Protein AF-A0A6P0M207-F1 (afdb_monomer_lite)

Structure (mmCIF, N/CA/C/O backbone):
data_AF-A0A6P0M207-F1
#
_entry.id   AF-A0A6P0M207-F1
#
loop_
_atom_site.group_PDB
_atom_site.id
_atom_site.type_symbol
_atom_site.label_atom_id
_atom_site.label_alt_id
_atom_site.label_comp_id
_atom_site.label_asym_id
_atom_site.label_entity_id
_atom_site.label_seq_id
_atom_site.pdbx_PDB_ins_code
_atom_site.Cartn_x
_atom_site.Cartn_y
_atom_site.Cartn_z
_atom_site.occupancy
_atom_site.B_iso_or_equiv
_atom_site.auth_seq_id
_atom_site.auth_comp_id
_atom_site.auth_asym_id
_atom_site.auth_atom_id
_atom_site.pdbx_PDB_model_num
ATOM 1 N N . MET A 1 1 ? -14.912 3.916 37.431 1.00 39.66 1 MET A N 1
ATOM 2 C CA . MET A 1 1 ? -15.869 4.578 36.517 1.00 39.66 1 MET A CA 1
ATOM 3 C C . MET A 1 1 ? -16.023 3.671 35.309 1.00 39.66 1 MET A C 1
ATOM 5 O O . MET A 1 1 ? -15.001 3.196 34.836 1.00 39.66 1 MET A O 1
ATOM 9 N N . LYS A 1 2 ? -17.243 3.347 34.858 1.00 46.38 2 LYS A N 1
ATOM 10 C CA . LYS A 1 2 ? -17.400 2.704 33.544 1.00 46.38 2 LYS A CA 1
ATOM 11 C C . LYS A 1 2 ? -17.167 3.794 32.505 1.00 46.38 2 LYS A C 1
ATOM 13 O O . LYS A 1 2 ? -17.936 4.749 32.478 1.00 46.38 2 LYS A O 1
ATOM 18 N N . ILE A 1 3 ? -16.087 3.679 31.745 1.00 53.59 3 ILE A N 1
ATOM 19 C CA . ILE A 1 3 ? -15.854 4.531 30.580 1.00 53.59 3 ILE A CA 1
ATOM 20 C C . ILE A 1 3 ? -16.983 4.202 29.582 1.00 53.59 3 ILE A C 1
ATOM 22 O O . ILE A 1 3 ? -17.264 3.013 29.406 1.00 53.59 3 ILE A O 1
ATOM 26 N N . PRO A 1 4 ? -17.702 5.198 29.029 1.00 59.91 4 PRO A N 1
ATOM 27 C CA . PRO A 1 4 ? -18.782 4.955 28.070 1.00 59.91 4 PRO A CA 1
ATOM 28 C C . PRO A 1 4 ? -18.291 4.123 26.879 1.00 59.91 4 PRO A C 1
ATOM 30 O O . PRO A 1 4 ? -17.117 4.209 26.528 1.00 59.91 4 PRO A O 1
ATOM 33 N N . ASP A 1 5 ? -19.160 3.352 26.228 1.00 65.69 5 ASP A N 1
ATOM 34 C CA . ASP A 1 5 ? -18.770 2.669 24.989 1.00 65.69 5 ASP A CA 1
ATOM 35 C C . ASP A 1 5 ? -18.442 3.702 23.895 1.00 65.69 5 ASP A C 1
ATOM 37 O O . ASP A 1 5 ? -19.123 4.722 23.762 1.00 65.69 5 ASP A O 1
ATOM 41 N N . ILE A 1 6 ? -17.398 3.434 23.109 1.00 76.06 6 ILE A N 1
ATOM 42 C CA . ILE A 1 6 ? -17.032 4.263 21.955 1.00 76.06 6 ILE A CA 1
ATOM 43 C C . ILE A 1 6 ? -18.027 3.959 20.838 1.00 76.06 6 ILE A C 1
ATOM 45 O O . ILE A 1 6 ? -18.166 2.812 20.411 1.00 76.06 6 ILE A O 1
ATOM 49 N N . THR A 1 7 ? -18.752 4.984 20.398 1.00 79.75 7 THR A N 1
ATOM 50 C CA . THR A 1 7 ? -19.864 4.853 19.449 1.00 79.75 7 THR A CA 1
ATOM 51 C C . THR A 1 7 ? -19.729 5.859 18.308 1.00 79.75 7 THR A C 1
ATOM 53 O O . THR A 1 7 ? -19.040 6.871 18.430 1.00 79.75 7 THR A O 1
ATOM 56 N N . CYS A 1 8 ? -20.357 5.546 17.174 1.00 82.44 8 CYS A N 1
ATOM 57 C CA . CYS A 1 8 ? -20.487 6.450 16.031 1.00 82.44 8 CYS A CA 1
ATOM 58 C C . CYS A 1 8 ? -21.970 6.785 15.871 1.00 82.44 8 CYS A C 1
ATOM 60 O O . CYS A 1 8 ? -22.714 6.041 15.223 1.00 82.44 8 CYS A O 1
ATOM 62 N N . GLY A 1 9 ? -22.400 7.841 16.551 1.00 83.94 9 GLY A N 1
ATOM 63 C CA . GLY A 1 9 ? -23.757 8.355 16.576 1.00 83.94 9 GLY A CA 1
ATOM 64 C C . GLY A 1 9 ? -23.857 9.715 15.887 1.00 83.94 9 GLY A C 1
ATOM 65 O O . GLY A 1 9 ? -23.273 9.947 14.827 1.00 83.94 9 GLY A O 1
ATOM 66 N N . SER A 1 10 ? -24.661 10.610 16.466 1.00 85.44 10 SER A N 1
ATOM 67 C CA . SER A 1 10 ? -24.927 11.934 15.894 1.00 85.44 10 SER A CA 1
ATOM 68 C C . SER A 1 10 ? -23.696 12.829 15.855 1.00 85.44 10 SER A C 1
ATOM 70 O O . SER A 1 10 ? -23.556 13.614 14.919 1.00 85.44 10 SER A O 1
ATOM 72 N N . ASP A 1 11 ? -22.816 12.711 16.846 1.00 89.56 11 ASP A N 1
ATOM 73 C CA . ASP A 1 11 ? -21.677 13.612 16.996 1.00 89.56 11 ASP A CA 1
ATOM 74 C C . ASP A 1 11 ? -20.599 13.234 15.973 1.00 89.56 11 ASP A C 1
ATOM 76 O O . ASP A 1 11 ? -20.153 14.096 15.216 1.00 89.56 11 ASP A O 1
ATOM 80 N N . ALA A 1 12 ? -20.324 11.936 15.795 1.00 89.25 12 ALA A N 1
ATOM 81 C CA . ALA A 1 12 ? -19.488 11.423 14.709 1.00 89.25 12 ALA A CA 1
ATOM 82 C C . ALA A 1 12 ? -20.012 11.834 13.322 1.00 89.25 12 ALA A C 1
ATOM 84 O O . ALA A 1 12 ? -19.239 12.189 12.432 1.00 89.25 12 ALA A O 1
ATOM 85 N N . ALA A 1 13 ? -21.335 11.806 13.123 1.00 89.62 13 ALA A N 1
ATOM 86 C CA . ALA A 1 13 ? -21.944 12.275 11.880 1.00 89.62 13 ALA A CA 1
ATOM 87 C C . ALA A 1 13 ? -21.807 13.796 11.693 1.00 89.62 13 ALA A C 1
ATOM 89 O O . ALA A 1 13 ? -21.709 14.263 10.561 1.00 89.62 13 ALA A O 1
ATOM 90 N N . SER A 1 14 ? -21.788 14.570 12.781 1.00 88.25 14 SER A N 1
ATOM 91 C CA . SER A 1 14 ? -21.633 16.028 12.742 1.00 88.25 14 SER A CA 1
ATOM 92 C C . SER A 1 14 ? -20.206 16.486 12.423 1.00 88.25 14 SER A C 1
ATOM 94 O O . SER A 1 14 ? -20.024 17.612 11.966 1.00 88.25 14 SER A O 1
ATOM 96 N N . HIS A 1 15 ? -19.210 15.615 12.616 1.00 88.25 15 HIS A N 1
ATOM 97 C CA . HIS A 1 15 ? -17.815 15.864 12.237 1.00 88.25 15 HIS A CA 1
ATOM 98 C C . HIS A 1 15 ? -17.559 15.759 10.723 1.00 88.25 15 HIS A C 1
ATOM 100 O O . HIS A 1 15 ? -16.459 16.071 10.265 1.00 88.25 15 HIS A O 1
ATOM 106 N N . LEU A 1 16 ? -18.534 15.280 9.945 1.00 87.94 16 LEU A N 1
ATOM 107 C CA . LEU A 1 16 ? -18.413 15.143 8.496 1.00 87.94 16 LEU A CA 1
ATOM 108 C C . LEU A 1 16 ? -18.734 16.450 7.782 1.00 87.94 16 LEU A C 1
ATOM 110 O O . LEU A 1 16 ? -19.698 17.144 8.112 1.00 87.94 16 LEU A O 1
ATOM 114 N N . GLU A 1 17 ? -17.993 16.719 6.713 1.00 84.50 17 GLU A N 1
ATOM 115 C CA . GLU A 1 17 ? -18.370 17.765 5.775 1.00 84.50 17 GLU A CA 1
ATOM 116 C C . GLU A 1 17 ? -19.755 17.480 5.169 1.00 84.50 17 GLU A C 1
ATOM 118 O O . GLU A 1 17 ? -20.022 16.355 4.720 1.00 84.50 17 GLU A O 1
ATOM 123 N N . PRO A 1 18 ? -20.654 18.484 5.122 1.00 78.88 18 PRO A N 1
ATOM 124 C CA . PRO A 1 18 ? -21.969 18.307 4.537 1.00 78.88 18 PRO A CA 1
ATOM 125 C C . PRO A 1 18 ? -21.867 17.850 3.087 1.00 78.88 18 PRO A C 1
ATOM 127 O O . PRO A 1 18 ? -21.270 18.510 2.229 1.00 78.88 18 PRO A O 1
ATOM 130 N N . TYR A 1 19 ? -22.525 16.736 2.785 1.00 77.44 19 TYR A N 1
ATOM 131 C CA . TYR A 1 19 ? -22.627 16.278 1.414 1.00 77.44 19 TYR A CA 1
ATOM 132 C C . TYR A 1 19 ? -23.413 17.280 0.570 1.00 77.44 19 TYR A C 1
ATOM 134 O O . TYR A 1 19 ? -24.594 17.532 0.817 1.00 77.44 19 TYR A O 1
ATOM 142 N N . LEU A 1 20 ? -22.761 17.824 -0.457 1.00 71.12 20 LEU A N 1
ATOM 143 C CA . LEU A 1 20 ? -23.362 18.762 -1.395 1.00 71.12 20 LEU A CA 1
ATOM 144 C C . LEU A 1 20 ? -23.766 18.014 -2.673 1.00 71.12 20 LEU A C 1
ATOM 146 O O . LEU A 1 20 ? -22.921 17.738 -3.528 1.00 71.12 20 LEU A O 1
ATOM 150 N N . PRO A 1 21 ? -25.051 17.665 -2.857 1.00 57.78 21 PRO A N 1
ATOM 151 C CA . PRO A 1 21 ? -25.513 17.179 -4.145 1.00 57.78 21 PRO A CA 1
ATOM 152 C C . PRO A 1 21 ? -25.426 18.348 -5.137 1.00 57.78 21 PRO A C 1
ATOM 154 O O . PRO A 1 21 ? -26.179 19.302 -4.993 1.00 57.78 21 PRO A O 1
ATOM 157 N N . GLN A 1 22 ? -24.542 18.255 -6.145 1.00 57.47 22 GLN A N 1
ATOM 158 C CA . GL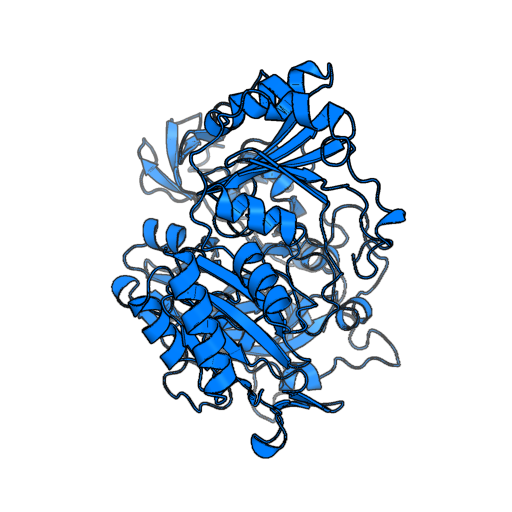N A 1 22 ? -24.271 19.264 -7.202 1.00 57.47 22 GLN A CA 1
ATOM 159 C C . GLN A 1 22 ? -23.156 20.286 -6.886 1.00 57.47 22 GLN A C 1
ATOM 161 O O . GLN A 1 22 ? -23.362 21.496 -6.942 1.00 57.47 22 GLN A O 1
ATOM 166 N N . ILE A 1 23 ? -21.939 19.799 -6.613 1.00 52.66 23 ILE A N 1
ATOM 167 C CA . ILE A 1 23 ? -20.746 20.608 -6.254 1.00 52.66 23 ILE A CA 1
ATOM 168 C C . ILE A 1 23 ? -20.324 21.639 -7.311 1.00 52.66 23 ILE A C 1
ATOM 170 O O . ILE A 1 23 ? -19.564 22.558 -7.023 1.00 52.66 23 ILE A O 1
ATOM 174 N N . SER A 1 24 ? -20.901 21.613 -8.507 1.00 44.59 24 SER A N 1
ATOM 175 C CA . SER A 1 24 ? -21.059 22.866 -9.232 1.00 44.59 24 SER A CA 1
ATOM 176 C C . SER A 1 24 ? -22.391 22.872 -9.958 1.00 44.59 24 SER A C 1
ATOM 178 O O . SER A 1 24 ? -22.891 21.825 -10.362 1.00 44.59 24 SER A O 1
ATOM 180 N N . GLN A 1 25 ? -22.937 24.056 -10.220 1.00 42.25 25 GLN A N 1
ATOM 181 C CA . GLN A 1 25 ? -24.054 24.215 -11.160 1.00 42.25 25 GLN A CA 1
ATOM 182 C C . GLN A 1 25 ? -23.715 23.680 -12.580 1.00 42.25 25 GLN A C 1
ATOM 184 O O . GLN A 1 25 ? -24.590 23.641 -13.435 1.00 42.25 25 GLN A O 1
ATOM 189 N N . ASN A 1 26 ? -22.467 23.225 -12.803 1.00 38.41 26 ASN A N 1
ATOM 190 C CA . ASN A 1 26 ? -21.935 22.560 -13.995 1.00 38.41 26 ASN A CA 1
ATOM 191 C C . ASN A 1 26 ? -21.407 21.123 -13.729 1.00 38.41 26 ASN A C 1
ATOM 193 O O . ASN A 1 26 ? -20.747 20.547 -14.592 1.00 38.41 26 ASN A O 1
ATOM 197 N N . PHE A 1 27 ? -21.640 20.543 -12.545 1.00 38.69 27 PHE A N 1
ATOM 198 C CA . PHE A 1 27 ? -21.171 19.215 -12.137 1.00 38.69 27 PHE A CA 1
ATOM 199 C C . PHE A 1 27 ? -22.329 18.470 -11.480 1.00 38.69 27 PHE A C 1
ATOM 201 O O . PHE A 1 27 ? -22.577 18.562 -10.276 1.00 38.69 27 PHE A O 1
ATOM 208 N N . GLU A 1 28 ? -23.048 17.706 -12.294 1.00 44.06 28 GLU A N 1
ATOM 209 C CA . GLU A 1 28 ? -23.797 16.573 -11.775 1.00 44.06 28 GLU A CA 1
ATOM 210 C C . GLU A 1 28 ? -22.784 15.504 -11.347 1.00 44.06 28 GLU A C 1
ATOM 212 O O . GLU A 1 28 ? -21.793 15.296 -12.052 1.00 44.06 28 GLU A O 1
ATOM 217 N N . LEU A 1 29 ? -23.028 14.816 -10.216 1.00 41.44 29 LEU A N 1
ATOM 218 C CA . LEU A 1 29 ? -22.381 13.528 -9.925 1.00 41.44 29 LEU A CA 1
ATOM 219 C C . LEU A 1 29 ? -22.319 12.770 -11.250 1.00 41.44 29 LEU A C 1
ATOM 221 O O . LEU A 1 29 ? -23.391 12.553 -11.828 1.00 41.44 29 LEU A O 1
ATOM 225 N N . PRO A 1 30 ? -21.140 12.387 -11.757 1.00 43.16 30 PRO A N 1
ATOM 226 C CA . PRO A 1 30 ? -21.079 11.642 -12.993 1.00 43.16 30 PRO A CA 1
ATOM 227 C C . PRO A 1 30 ? -21.682 10.267 -12.705 1.00 43.16 30 PRO A C 1
ATOM 229 O O . PRO A 1 30 ? -20.976 9.314 -12.385 1.00 43.16 30 PRO A O 1
ATOM 232 N N . ARG A 1 31 ? -23.014 10.153 -12.829 1.00 39.19 31 ARG A N 1
ATOM 233 C CA . ARG A 1 31 ? -23.773 8.896 -12.742 1.00 39.19 31 ARG A CA 1
ATOM 234 C C . ARG A 1 31 ? -23.205 7.866 -13.726 1.00 39.19 31 ARG A C 1
ATOM 236 O O . ARG A 1 31 ? -23.405 6.673 -13.549 1.00 39.19 31 ARG A O 1
ATOM 243 N N . HIS A 1 32 ? -22.457 8.342 -14.719 1.00 45.78 32 HIS A N 1
ATOM 244 C CA . HIS A 1 32 ? -21.688 7.569 -15.678 1.00 45.78 32 HIS A CA 1
ATOM 245 C C . HIS A 1 32 ? -20.442 6.887 -15.082 1.00 45.78 32 HIS A C 1
ATOM 247 O O . HIS A 1 32 ? -20.224 5.719 -15.370 1.00 45.78 32 HIS A O 1
ATOM 253 N N . ILE A 1 33 ? -19.669 7.528 -14.188 1.00 47.22 33 ILE A N 1
ATOM 254 C CA . ILE A 1 33 ? -18.547 6.849 -13.497 1.00 47.22 33 ILE A CA 1
ATOM 255 C C . ILE A 1 33 ? -19.087 5.683 -12.661 1.00 47.22 33 ILE A C 1
ATOM 257 O O . ILE A 1 33 ? -18.526 4.594 -12.677 1.00 47.22 33 ILE A O 1
ATOM 261 N N . ALA A 1 34 ? -20.235 5.871 -12.007 1.00 50.47 34 ALA A N 1
ATOM 262 C CA . ALA A 1 34 ? -20.918 4.805 -11.280 1.00 50.47 34 ALA A CA 1
ATOM 263 C C . ALA A 1 34 ? -21.335 3.625 -12.170 1.00 50.47 34 ALA A C 1
ATOM 265 O O . ALA A 1 34 ? -21.209 2.481 -11.750 1.00 50.47 34 ALA A O 1
ATOM 266 N N . SER A 1 35 ? -21.809 3.879 -13.398 1.00 52.19 35 SER A N 1
ATOM 267 C CA . SER A 1 35 ? -22.127 2.805 -14.352 1.00 52.19 35 SER A CA 1
ATOM 268 C C . SER A 1 35 ? -20.893 2.089 -14.908 1.00 52.19 35 SER A C 1
ATOM 270 O O . SER A 1 35 ? -21.041 0.997 -15.448 1.00 52.19 35 SER A O 1
ATOM 272 N N . LEU A 1 36 ? -19.701 2.681 -14.768 1.00 53.81 36 LEU A N 1
ATOM 273 C CA . LEU A 1 36 ? -18.424 2.087 -15.178 1.00 53.81 36 LEU A CA 1
ATOM 274 C C . LEU A 1 36 ? -17.742 1.281 -14.067 1.00 53.81 36 LEU A C 1
ATOM 276 O O . LEU A 1 36 ? -16.852 0.488 -14.360 1.00 53.81 36 LEU A O 1
ATOM 280 N N . ILE A 1 37 ? -18.158 1.458 -12.810 1.00 65.50 37 ILE A N 1
ATOM 281 C CA . ILE A 1 37 ? -17.636 0.714 -11.661 1.00 65.50 37 ILE A CA 1
ATOM 282 C C . ILE A 1 37 ? -18.560 -0.477 -11.401 1.00 65.50 37 ILE A C 1
ATOM 284 O O . ILE A 1 37 ? -19.611 -0.362 -10.763 1.00 65.50 37 ILE A O 1
ATOM 288 N N . ALA A 1 38 ? -18.184 -1.635 -11.939 1.00 67.75 38 ALA A N 1
ATOM 289 C CA . ALA A 1 38 ? -18.955 -2.857 -11.785 1.00 67.75 38 ALA A CA 1
ATOM 290 C C . ALA A 1 38 ? -18.831 -3.383 -10.355 1.00 67.75 38 ALA A C 1
ATOM 292 O O . ALA A 1 38 ? -17.801 -3.884 -9.954 1.00 67.75 38 ALA A O 1
ATOM 293 N N . SER A 1 39 ? -19.896 -3.371 -9.575 1.00 83.75 39 SER A N 1
ATOM 294 C CA . SER A 1 39 ? -19.907 -4.110 -8.310 1.00 83.75 39 SER A CA 1
ATOM 295 C C . SER A 1 39 ? -19.942 -5.628 -8.545 1.00 83.75 39 SER A C 1
ATOM 297 O O . SER A 1 39 ? -20.738 -6.087 -9.369 1.00 83.75 39 SER A O 1
ATOM 299 N N . TRP A 1 40 ? -19.185 -6.411 -7.772 1.00 86.75 40 TRP A N 1
ATOM 300 C CA . TRP A 1 40 ? -19.213 -7.877 -7.850 1.00 86.75 40 TRP A CA 1
ATOM 301 C C . TRP A 1 40 ? -20.134 -8.465 -6.782 1.00 86.75 40 TRP A C 1
ATOM 303 O O . TRP A 1 40 ? -19.955 -8.239 -5.587 1.00 86.75 40 TRP A O 1
ATOM 313 N N . ASP A 1 41 ? -21.124 -9.247 -7.207 1.00 89.19 41 ASP A N 1
ATOM 314 C CA . ASP A 1 41 ? -21.978 -10.025 -6.314 1.00 89.19 41 ASP A CA 1
ATOM 315 C C . ASP A 1 41 ? -21.506 -11.478 -6.200 1.00 89.19 41 ASP A C 1
ATOM 317 O O . ASP A 1 41 ? -21.314 -12.139 -7.218 1.00 89.19 41 ASP A O 1
ATOM 321 N N . CYS A 1 42 ? -21.424 -11.989 -4.968 1.00 88.56 42 CYS A N 1
ATOM 322 C CA . CYS A 1 42 ? -21.072 -13.379 -4.665 1.00 88.56 42 CYS A CA 1
ATOM 323 C C . CYS A 1 42 ? -19.747 -13.820 -5.321 1.00 88.56 42 CYS A C 1
ATOM 325 O O . CYS A 1 42 ? -19.758 -14.745 -6.139 1.00 88.56 42 CYS A O 1
ATOM 327 N N . PRO A 1 43 ? -18.619 -13.160 -4.992 1.00 91.19 43 PRO A N 1
ATOM 328 C CA . PRO A 1 43 ? -17.312 -13.562 -5.500 1.00 91.19 43 PRO A CA 1
ATOM 329 C C . PRO A 1 43 ? -16.939 -14.975 -5.037 1.00 91.19 43 PRO A C 1
ATOM 331 O O . PRO A 1 43 ? -17.453 -15.491 -4.041 1.00 91.19 43 PRO A O 1
ATOM 334 N N . GLU A 1 44 ? -16.019 -15.595 -5.769 1.00 92.00 44 GLU A N 1
ATOM 335 C CA . GLU A 1 44 ? -15.429 -16.870 -5.374 1.00 92.00 44 GLU A CA 1
ATOM 336 C C . GLU A 1 44 ? -14.193 -16.650 -4.498 1.00 92.00 44 GLU A C 1
ATOM 338 O O . GLU A 1 44 ? -13.493 -15.641 -4.614 1.00 92.00 44 GLU A O 1
ATOM 343 N N . PHE A 1 45 ? -13.905 -17.632 -3.648 1.00 95.38 45 PHE A N 1
ATOM 344 C CA . PHE A 1 45 ? -12.723 -17.653 -2.798 1.00 95.38 45 PHE A CA 1
ATOM 345 C C . PHE A 1 45 ? -12.041 -19.013 -2.880 1.00 95.38 45 PHE A C 1
ATOM 347 O O . PHE A 1 45 ? -12.694 -20.032 -3.115 1.00 95.38 45 PHE A O 1
ATOM 354 N N . VAL A 1 46 ? -10.731 -19.014 -2.660 1.00 97.19 46 VAL A N 1
ATOM 355 C CA . VAL A 1 46 ? -9.901 -20.217 -2.555 1.00 97.19 46 VAL A CA 1
ATOM 356 C C . VAL A 1 46 ? -9.098 -20.172 -1.262 1.00 97.19 46 VAL A C 1
ATOM 358 O O . VAL A 1 46 ? -8.761 -19.093 -0.773 1.00 97.19 46 VAL A O 1
ATOM 361 N N . GLY A 1 47 ? -8.769 -21.338 -0.708 1.00 97.81 47 GLY A N 1
ATOM 362 C CA . GLY A 1 47 ? -7.926 -21.409 0.483 1.00 97.81 47 GLY A CA 1
ATOM 363 C C . GLY A 1 47 ? -6.497 -20.943 0.188 1.00 97.81 47 GLY A C 1
ATOM 364 O O . GLY A 1 47 ? -6.000 -21.092 -0.929 1.00 97.81 47 GLY A O 1
ATOM 365 N N . ALA A 1 48 ? -5.787 -20.441 1.200 1.00 96.81 48 ALA A N 1
ATOM 366 C CA . ALA A 1 48 ? -4.443 -19.874 1.038 1.00 96.81 48 ALA A CA 1
ATOM 367 C C . ALA A 1 48 ? -3.414 -20.789 0.339 1.00 96.81 48 ALA A C 1
ATOM 369 O O . ALA A 1 48 ? -2.494 -20.297 -0.312 1.00 96.81 48 ALA A O 1
ATOM 370 N N . LYS A 1 49 ? -3.559 -22.116 0.460 1.00 94.62 49 LYS A N 1
ATOM 371 C CA . LYS A 1 49 ? -2.685 -23.109 -0.197 1.00 94.62 49 LYS A CA 1
ATOM 372 C C . LYS A 1 49 ? -2.944 -23.262 -1.699 1.00 94.62 49 LYS A C 1
ATOM 374 O O . LYS A 1 49 ? -2.069 -23.742 -2.407 1.00 94.62 49 LYS A O 1
ATOM 379 N N . GLU A 1 50 ? -4.130 -22.885 -2.166 1.00 95.94 50 GLU A N 1
ATOM 380 C CA . GLU A 1 50 ? -4.561 -22.985 -3.567 1.00 95.94 50 GLU A CA 1
ATOM 381 C C . GLU A 1 50 ? -4.475 -21.632 -4.295 1.00 95.94 50 GLU A C 1
ATOM 383 O O . GLU A 1 50 ? -4.742 -21.547 -5.493 1.00 95.94 50 GLU A O 1
ATOM 388 N N . ALA A 1 51 ? -4.077 -20.574 -3.580 1.00 95.06 51 ALA A N 1
ATOM 389 C CA . ALA A 1 51 ? -3.991 -19.198 -4.056 1.00 95.06 51 ALA A CA 1
ATOM 390 C C . ALA A 1 51 ? -2.774 -18.945 -4.970 1.00 95.06 51 ALA A C 1
ATOM 392 O O . ALA A 1 51 ? -1.945 -18.075 -4.706 1.00 95.06 51 ALA A O 1
ATOM 393 N N . ASN A 1 52 ? -2.663 -19.709 -6.058 1.00 91.69 52 ASN A N 1
ATOM 394 C CA . ASN A 1 52 ? -1.563 -19.620 -7.028 1.00 91.69 52 ASN A CA 1
ATOM 395 C C . ASN A 1 52 ? -1.574 -18.321 -7.851 1.00 91.69 52 ASN A C 1
ATOM 397 O O . ASN A 1 52 ? -0.616 -18.033 -8.560 1.00 91.69 52 ASN A O 1
ATOM 401 N N . HIS A 1 53 ? -2.661 -17.548 -7.783 1.00 91.44 53 HIS A N 1
ATOM 402 C CA . HIS A 1 53 ? -2.796 -16.244 -8.432 1.00 91.44 53 HIS A CA 1
ATOM 403 C C . HIS A 1 53 ? -2.163 -15.099 -7.635 1.00 91.44 53 HIS A C 1
ATOM 405 O O . HIS A 1 53 ? -2.088 -13.989 -8.152 1.00 91.44 53 HIS A O 1
ATOM 411 N N . MET A 1 54 ? -1.731 -15.353 -6.398 1.00 94.44 54 MET A N 1
ATOM 412 C CA . MET A 1 54 ? -1.243 -14.331 -5.477 1.00 94.44 54 MET A CA 1
ATOM 413 C C . MET A 1 54 ? 0.282 -14.293 -5.416 1.00 94.44 54 MET A C 1
ATOM 415 O O . MET A 1 54 ? 0.938 -15.329 -5.290 1.00 94.44 54 MET A O 1
ATOM 419 N N . ARG A 1 55 ? 0.845 -13.087 -5.407 1.00 94.12 55 ARG A N 1
ATOM 420 C CA . ARG A 1 55 ? 2.246 -12.844 -5.053 1.00 94.12 55 ARG A CA 1
ATOM 421 C C . ARG A 1 55 ? 2.380 -12.580 -3.556 1.00 94.12 55 ARG A C 1
ATOM 423 O O . ARG A 1 55 ? 1.431 -12.161 -2.902 1.00 94.12 55 ARG A O 1
ATOM 430 N N . ASN A 1 56 ? 3.561 -12.825 -2.992 1.00 94.56 56 ASN A N 1
ATOM 431 C CA . ASN A 1 56 ? 3.822 -12.573 -1.568 1.00 94.56 56 ASN A CA 1
ATOM 432 C C . ASN A 1 56 ? 3.692 -11.082 -1.204 1.00 94.56 56 ASN A C 1
ATOM 434 O O . ASN A 1 56 ? 3.194 -10.759 -0.128 1.00 94.56 56 ASN A O 1
ATOM 438 N N . ASP A 1 57 ? 4.092 -10.202 -2.119 1.00 93.06 57 ASP A N 1
ATOM 439 C CA . ASP A 1 57 ? 4.040 -8.744 -2.015 1.00 93.06 57 ASP A CA 1
ATOM 440 C C . ASP A 1 57 ? 2.699 -8.147 -2.478 1.00 93.06 57 ASP A C 1
ATOM 442 O O . ASP A 1 57 ? 2.571 -6.931 -2.564 1.00 93.06 57 ASP A O 1
ATOM 446 N N . ASP A 1 58 ? 1.673 -8.958 -2.760 1.00 94.50 58 ASP A N 1
ATOM 447 C CA . ASP A 1 58 ? 0.363 -8.411 -3.113 1.00 94.50 58 ASP A CA 1
ATOM 448 C C . ASP A 1 58 ? -0.260 -7.678 -1.921 1.00 94.50 58 ASP A C 1
ATOM 450 O O . ASP A 1 58 ? -0.391 -8.237 -0.830 1.00 94.50 58 ASP A O 1
ATOM 454 N N . TYR A 1 59 ? -0.714 -6.446 -2.151 1.00 94.81 59 TYR A N 1
ATOM 455 C CA . TYR A 1 59 ? -1.509 -5.696 -1.183 1.00 94.81 59 TYR A CA 1
ATOM 456 C C . TYR A 1 59 ? -2.880 -6.363 -1.023 1.00 94.81 59 TYR A C 1
ATOM 458 O O . TYR A 1 59 ? -3.690 -6.399 -1.955 1.00 94.81 59 TYR A O 1
ATOM 466 N N . VAL A 1 60 ? -3.146 -6.878 0.176 1.00 97.19 60 VAL A N 1
ATOM 467 C CA . VAL A 1 60 ? -4.440 -7.422 0.577 1.00 97.19 60 VAL A CA 1
ATOM 468 C C . VAL A 1 60 ? -5.046 -6.631 1.731 1.00 97.19 60 VAL A C 1
ATOM 470 O O . V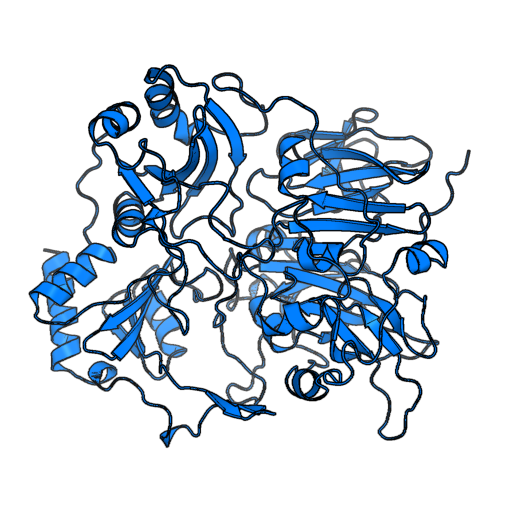AL A 1 60 ? -4.352 -6.034 2.556 1.00 97.19 60 VAL A O 1
ATOM 473 N N . VAL A 1 61 ? -6.369 -6.687 1.817 1.00 98.56 61 VAL A N 1
ATOM 474 C CA . VAL A 1 61 ? -7.116 -6.256 2.994 1.00 98.56 61 VAL A CA 1
ATOM 475 C C . VAL A 1 61 ? -7.747 -7.491 3.617 1.00 98.56 61 VAL A C 1
ATOM 477 O O . VAL A 1 61 ? -8.595 -8.147 3.008 1.00 98.56 61 VAL A O 1
ATOM 480 N N . GLY A 1 62 ? -7.267 -7.844 4.803 1.00 98.44 62 GLY A N 1
ATOM 481 C CA . GLY A 1 62 ? -7.722 -8.990 5.574 1.00 98.44 62 GLY A CA 1
ATOM 482 C C . GLY A 1 62 ? -8.776 -8.610 6.609 1.00 98.44 62 GLY A C 1
ATOM 483 O O . GLY A 1 62 ? -8.813 -7.479 7.088 1.00 98.44 62 GLY A O 1
ATOM 484 N N . LEU A 1 63 ? -9.636 -9.558 6.965 1.00 98.19 63 LEU A N 1
ATOM 485 C CA . LEU A 1 63 ? -10.569 -9.439 8.082 1.00 98.19 63 LEU A CA 1
ATOM 486 C C . LEU A 1 63 ? -10.804 -10.793 8.747 1.00 98.19 63 LEU A C 1
ATOM 488 O O . LEU A 1 63 ? -10.661 -11.842 8.113 1.00 98.19 63 LEU A O 1
ATOM 492 N N . VAL A 1 64 ? -11.226 -10.758 10.010 1.00 97.88 64 VAL A N 1
ATOM 493 C CA . VAL A 1 64 ? -11.678 -11.937 10.754 1.00 97.88 64 VAL A CA 1
ATOM 494 C C . VAL A 1 64 ? -13.069 -11.670 11.311 1.00 97.88 64 VAL A C 1
ATOM 496 O O . VAL A 1 64 ? -13.282 -10.716 12.054 1.00 97.88 64 VAL A O 1
ATOM 499 N N . TYR A 1 65 ? -14.028 -12.534 10.981 1.00 97.12 65 TYR A N 1
ATOM 500 C CA . TYR A 1 65 ? -15.392 -12.436 11.496 1.00 97.12 65 TYR A CA 1
ATOM 501 C C . TYR A 1 65 ? -15.896 -13.801 11.956 1.00 97.12 65 TYR A C 1
ATOM 503 O O . TYR A 1 65 ? -15.927 -14.756 11.181 1.00 97.12 65 TYR A O 1
ATOM 511 N N . LYS A 1 66 ? -16.276 -13.903 13.238 1.00 95.81 66 LYS A N 1
ATOM 512 C CA . LYS A 1 66 ? -16.721 -15.158 13.879 1.00 95.81 66 LYS A CA 1
ATOM 513 C C . LYS A 1 66 ? -15.777 -16.345 13.613 1.00 95.81 66 LYS A C 1
ATOM 515 O O . LYS A 1 66 ? -16.223 -17.454 13.336 1.00 95.81 66 LYS A O 1
ATOM 520 N N . GLY A 1 67 ? -14.468 -16.093 13.680 1.00 94.56 67 GLY A N 1
ATOM 521 C CA . GLY A 1 67 ? -13.420 -17.098 13.461 1.00 94.56 67 GLY A CA 1
ATOM 522 C C . GLY A 1 67 ? -13.122 -17.426 11.993 1.00 94.56 67 GLY A C 1
ATOM 523 O O . GLY A 1 67 ? -12.251 -18.251 11.734 1.00 94.56 67 GLY A O 1
ATOM 524 N N . VAL A 1 68 ? -13.803 -16.793 11.031 1.00 97.56 68 VAL A N 1
ATOM 525 C CA . VAL A 1 68 ? -13.517 -16.942 9.598 1.00 97.56 68 VAL A CA 1
ATOM 526 C C . VAL A 1 68 ? -12.599 -15.808 9.151 1.00 97.56 68 VAL A C 1
ATOM 528 O O . VAL A 1 68 ? -12.994 -14.644 9.210 1.00 97.56 68 VAL A O 1
ATOM 531 N N . ALA A 1 69 ? -11.391 -16.152 8.702 1.00 98.31 69 ALA A N 1
ATOM 532 C CA . ALA A 1 69 ? -10.414 -15.210 8.161 1.00 98.31 69 ALA A CA 1
ATOM 533 C C . ALA A 1 69 ? -10.527 -15.119 6.632 1.00 98.31 69 ALA A C 1
ATOM 535 O O . ALA A 1 69 ? -10.489 -16.141 5.939 1.00 98.31 69 ALA A O 1
ATOM 536 N N . ARG A 1 70 ? -10.610 -13.902 6.090 1.00 98.12 70 ARG A N 1
ATOM 537 C CA . ARG A 1 70 ? -10.783 -13.648 4.653 1.00 98.12 70 ARG A CA 1
ATOM 538 C C . ARG A 1 70 ? -9.905 -12.501 4.165 1.00 98.12 70 ARG A C 1
ATOM 540 O O . ARG A 1 70 ? -9.817 -11.489 4.849 1.00 98.12 70 ARG A O 1
ATOM 547 N N . ALA A 1 71 ? -9.325 -12.639 2.974 1.00 98.50 71 ALA A N 1
ATOM 548 C CA . ALA A 1 71 ? -8.525 -11.608 2.313 1.00 98.50 71 ALA A CA 1
ATOM 549 C C . ALA A 1 71 ? -9.096 -11.168 0.960 1.00 98.50 71 ALA A C 1
ATOM 551 O O . ALA A 1 71 ? -9.548 -11.983 0.150 1.00 98.50 71 ALA A O 1
ATOM 552 N N . TYR A 1 72 ? -8.977 -9.868 0.699 1.00 97.69 72 TYR A N 1
ATOM 553 C CA . TYR A 1 72 ? -9.340 -9.211 -0.552 1.00 97.69 72 TYR A CA 1
ATOM 554 C C . TYR A 1 72 ? -8.097 -8.581 -1.190 1.00 97.69 72 TYR A C 1
ATOM 556 O O . TYR A 1 72 ? -7.585 -7.594 -0.658 1.00 97.69 72 TYR A O 1
ATOM 564 N N . PRO A 1 73 ? -7.588 -9.124 -2.308 1.00 95.12 73 PRO A N 1
ATOM 565 C CA . PRO A 1 73 ? -6.476 -8.530 -3.043 1.00 95.12 73 PRO A CA 1
ATOM 566 C C . PRO A 1 73 ? -6.886 -7.224 -3.711 1.00 95.12 73 PRO A C 1
ATOM 568 O O . PRO A 1 73 ? -7.845 -7.210 -4.486 1.00 9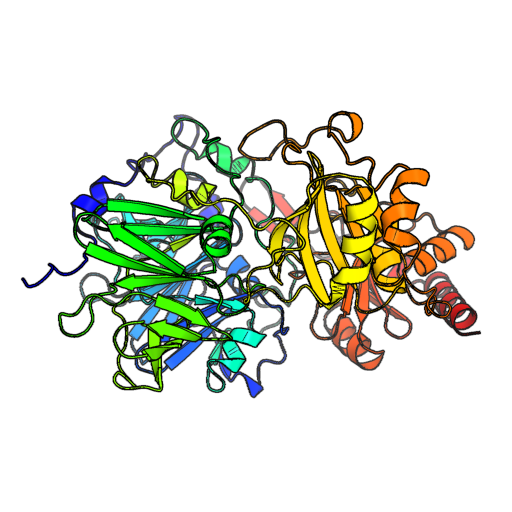5.12 73 PRO A O 1
ATOM 571 N N . LEU A 1 74 ? -6.134 -6.149 -3.464 1.00 91.31 74 LEU A N 1
ATOM 572 C CA . LEU A 1 74 ? -6.443 -4.837 -4.029 1.00 91.31 74 LEU A CA 1
ATOM 573 C C . LEU A 1 74 ? -6.422 -4.863 -5.562 1.00 91.31 74 LEU A C 1
ATOM 575 O O . LEU A 1 74 ? -7.280 -4.262 -6.186 1.00 91.31 74 LEU A O 1
ATOM 579 N N . TRP A 1 75 ? -5.515 -5.625 -6.179 1.00 88.12 75 TRP A N 1
ATOM 580 C CA . TRP A 1 75 ? -5.436 -5.749 -7.642 1.00 88.12 75 TRP A CA 1
ATOM 581 C C . TRP A 1 75 ? -6.635 -6.477 -8.279 1.00 88.12 75 TRP A C 1
ATOM 583 O O . TRP A 1 75 ? -6.817 -6.408 -9.491 1.00 88.12 75 TRP A O 1
ATOM 593 N N . ILE A 1 76 ? -7.432 -7.211 -7.490 1.00 88.12 76 ILE A N 1
ATOM 594 C CA . ILE A 1 76 ? -8.704 -7.786 -7.950 1.00 88.12 76 ILE A CA 1
ATOM 595 C C . ILE A 1 76 ? -9.825 -6.784 -7.694 1.00 88.12 76 ILE A C 1
ATOM 597 O O . ILE A 1 76 ? -10.679 -6.559 -8.551 1.00 88.12 76 ILE A O 1
ATOM 601 N N . THR A 1 77 ? -9.861 -6.213 -6.491 1.00 89.12 77 THR A N 1
ATOM 602 C CA . THR A 1 77 ? -10.968 -5.365 -6.052 1.00 89.12 77 THR A CA 1
ATOM 603 C C . THR A 1 77 ? -10.919 -3.955 -6.640 1.00 89.12 77 THR A C 1
ATOM 605 O O . THR A 1 77 ? -11.972 -3.335 -6.733 1.00 89.12 77 THR A O 1
ATOM 608 N N . ASP A 1 78 ? -9.776 -3.484 -7.146 1.00 82.62 78 ASP A N 1
ATOM 609 C CA . ASP A 1 78 ? -9.610 -2.225 -7.897 1.00 82.62 78 ASP A CA 1
ATOM 610 C C . ASP A 1 78 ? -10.402 -2.154 -9.214 1.00 82.62 78 ASP A C 1
ATOM 612 O O . ASP A 1 78 ? -10.475 -1.103 -9.863 1.00 82.62 78 ASP A O 1
ATOM 616 N N . TYR A 1 79 ? -10.946 -3.283 -9.657 1.00 79.06 79 TYR A N 1
ATOM 617 C CA . TYR A 1 79 ? -11.788 -3.358 -10.835 1.00 79.06 79 TYR A CA 1
ATOM 618 C C . TYR A 1 79 ? -13.264 -3.203 -10.479 1.00 79.06 79 TYR A C 1
ATOM 620 O O . TYR A 1 79 ? -14.046 -2.710 -11.293 1.00 79.06 79 TYR A O 1
ATOM 628 N N . TYR A 1 80 ? -13.635 -3.613 -9.265 1.00 84.44 80 TYR A N 1
ATOM 629 C CA . TYR A 1 80 ? -15.032 -3.705 -8.863 1.00 84.44 80 TYR A CA 1
ATOM 630 C C . TYR A 1 80 ? -15.449 -2.672 -7.821 1.00 84.44 80 TYR A C 1
ATOM 632 O O . TYR A 1 80 ? -16.612 -2.267 -7.782 1.00 84.44 80 TYR A O 1
ATOM 640 N N . HIS A 1 81 ? -14.514 -2.289 -6.949 1.00 89.25 81 HIS A N 1
ATOM 641 C CA . HIS A 1 81 ? -14.628 -1.377 -5.805 1.00 89.25 81 HIS A CA 1
ATOM 642 C C . HIS A 1 81 ? -15.615 -1.800 -4.718 1.00 89.25 81 HIS A C 1
ATOM 644 O O . HIS A 1 81 ? -15.373 -1.570 -3.540 1.00 89.25 81 HIS A O 1
ATOM 650 N N . ILE A 1 82 ? -16.728 -2.422 -5.091 1.00 92.12 82 ILE A N 1
ATOM 651 C CA . ILE A 1 82 ? -17.840 -2.803 -4.237 1.00 92.12 82 ILE A CA 1
ATOM 652 C C . ILE A 1 82 ? -18.101 -4.293 -4.417 1.00 92.12 82 ILE A C 1
ATOM 654 O O . ILE A 1 82 ? -18.604 -4.738 -5.452 1.00 92.12 82 ILE A O 1
ATOM 658 N N . ILE A 1 83 ? -17.790 -5.057 -3.380 1.00 94.69 83 ILE A N 1
ATOM 659 C CA . ILE A 1 83 ? -17.946 -6.503 -3.336 1.00 94.69 83 ILE A CA 1
ATOM 660 C C . ILE A 1 83 ? -19.086 -6.844 -2.374 1.00 94.69 83 ILE A C 1
ATOM 662 O O . ILE A 1 83 ? -19.036 -6.536 -1.183 1.00 94.69 83 ILE A O 1
ATOM 666 N N . ASN A 1 84 ? -20.132 -7.481 -2.895 1.00 95.06 84 ASN A N 1
ATOM 667 C CA . ASN A 1 84 ? -21.272 -7.962 -2.121 1.00 95.06 84 ASN A CA 1
ATOM 668 C C . ASN A 1 84 ? -21.084 -9.451 -1.832 1.00 95.06 84 ASN A C 1
ATOM 670 O O . ASN A 1 84 ? -21.471 -10.315 -2.625 1.00 95.06 84 ASN A O 1
ATOM 674 N N . ASP A 1 85 ? -20.468 -9.724 -0.692 1.00 96.12 85 ASP A N 1
ATOM 675 C CA . ASP A 1 85 ? -20.028 -11.034 -0.234 1.00 96.12 85 ASP A CA 1
ATOM 676 C C . ASP A 1 85 ? -20.934 -11.588 0.893 1.00 96.12 85 ASP A C 1
ATOM 678 O O . ASP A 1 85 ? -21.938 -10.987 1.291 1.00 96.12 85 ASP A O 1
ATOM 682 N N . LYS A 1 86 ? -20.609 -12.782 1.396 1.00 96.44 86 LYS A N 1
ATOM 683 C CA . LYS A 1 86 ? -21.116 -13.354 2.637 1.00 96.44 86 LYS A CA 1
ATOM 684 C C . LYS A 1 86 ? -19.987 -13.965 3.454 1.00 96.44 86 LYS A C 1
ATOM 686 O O . LYS A 1 86 ? -19.283 -14.842 2.955 1.00 96.44 86 LYS A O 1
ATOM 691 N N . ILE A 1 87 ? -19.913 -13.637 4.740 1.00 96.19 87 ILE A N 1
ATOM 692 C CA . ILE A 1 87 ? -18.970 -14.258 5.676 1.00 96.19 87 ILE A CA 1
ATOM 693 C C . ILE A 1 87 ? -19.703 -14.868 6.867 1.00 96.19 87 ILE A C 1
ATOM 695 O O . ILE A 1 87 ? -20.648 -14.283 7.386 1.00 96.19 87 ILE A O 1
ATOM 699 N N . ALA A 1 88 ? -19.310 -16.078 7.275 1.00 94.88 88 ALA A N 1
ATOM 700 C CA . ALA A 1 88 ? -19.975 -16.826 8.349 1.00 94.88 88 ALA A CA 1
ATOM 701 C C . ALA A 1 88 ? -21.519 -16.900 8.202 1.00 94.88 88 ALA A C 1
ATOM 703 O O . ALA A 1 88 ? -22.250 -16.917 9.189 1.00 94.88 88 ALA A O 1
ATOM 704 N N . GLY A 1 89 ? -22.019 -16.929 6.958 1.00 93.88 89 GLY A N 1
ATOM 705 C CA . GLY A 1 89 ? -23.450 -16.955 6.631 1.00 93.88 89 GLY A CA 1
ATOM 706 C C . GLY A 1 89 ? -24.151 -15.590 6.590 1.00 93.88 89 GLY A C 1
ATOM 707 O O . GLY A 1 89 ? -25.304 -15.530 6.162 1.00 93.88 89 GLY A O 1
ATOM 708 N N . GLU A 1 90 ? -23.478 -14.501 6.964 1.00 96.25 90 GLU A N 1
ATOM 709 C CA . GLU A 1 90 ? -24.051 -13.152 7.009 1.00 96.25 90 GLU A CA 1
ATOM 710 C C . GLU A 1 90 ? -23.686 -12.312 5.778 1.00 96.25 90 GLU A C 1
ATOM 712 O O . GLU A 1 90 ? -22.575 -12.450 5.262 1.00 96.25 90 GLU A O 1
ATOM 717 N N . PRO A 1 91 ? -24.591 -11.438 5.293 1.00 96.88 91 PRO A N 1
ATOM 718 C CA . PRO A 1 91 ? -24.286 -10.484 4.231 1.00 96.88 91 PRO A CA 1
ATOM 719 C C . PRO A 1 91 ? -23.150 -9.542 4.631 1.00 96.88 91 PRO A C 1
ATOM 721 O O . PRO A 1 91 ? -23.223 -8.872 5.665 1.00 96.88 91 PRO A O 1
ATOM 724 N N . LEU A 1 92 ? -22.130 -9.470 3.780 1.00 97.50 92 LEU A N 1
ATOM 725 C CA . LEU A 1 92 ? -20.979 -8.601 3.955 1.00 97.50 92 LEU A CA 1
ATOM 726 C C . LEU A 1 92 ? -20.811 -7.700 2.733 1.00 97.50 92 LEU A C 1
ATOM 728 O O . LEU A 1 92 ? -20.929 -8.127 1.588 1.00 97.50 92 LEU A O 1
ATOM 732 N N . LEU A 1 93 ? -20.544 -6.430 2.991 1.00 97.75 93 LEU A N 1
ATOM 733 C CA . LEU A 1 93 ? -20.084 -5.466 2.007 1.00 97.75 93 LEU A CA 1
ATOM 734 C C . LEU A 1 93 ? -18.592 -5.260 2.230 1.00 97.75 93 LEU A C 1
ATOM 736 O O . LEU A 1 93 ? -18.210 -4.843 3.317 1.00 97.75 93 LEU A O 1
ATOM 740 N N . PHE A 1 94 ? -17.775 -5.502 1.213 1.00 98.19 94 PHE A N 1
ATOM 741 C CA . PHE A 1 94 ? -16.393 -5.038 1.183 1.00 98.19 94 PHE A CA 1
ATOM 742 C C . PHE A 1 94 ? -16.277 -3.907 0.158 1.00 98.19 94 PHE A C 1
ATOM 744 O O . PHE A 1 94 ? -16.626 -4.082 -1.011 1.00 98.19 94 PHE A O 1
ATOM 751 N N . ALA A 1 95 ? -15.837 -2.738 0.610 1.00 96.94 95 ALA A N 1
ATOM 752 C CA . ALA A 1 95 ? -15.715 -1.529 -0.188 1.00 96.94 95 ALA A CA 1
ATOM 753 C C . ALA A 1 95 ? -14.257 -1.058 -0.219 1.00 96.94 95 ALA A C 1
ATOM 755 O O . ALA A 1 95 ? -13.588 -0.992 0.811 1.00 96.94 95 ALA A O 1
ATOM 756 N N . THR A 1 96 ? -13.769 -0.718 -1.405 1.00 94.81 96 THR A N 1
ATOM 757 C CA . THR A 1 96 ? -12.387 -0.306 -1.650 1.00 94.81 96 THR A CA 1
ATOM 758 C C . THR A 1 96 ? -12.320 0.757 -2.740 1.00 94.81 96 THR A C 1
ATOM 760 O O . THR A 1 96 ? -13.233 0.914 -3.553 1.00 94.81 96 THR A O 1
ATOM 763 N N . CYS A 1 97 ? -11.212 1.481 -2.760 1.00 92.12 97 CYS A N 1
ATOM 764 C CA . CYS A 1 97 ? -10.813 2.363 -3.833 1.00 92.12 97 CYS A CA 1
ATOM 765 C C . CYS A 1 97 ? -9.287 2.371 -3.874 1.00 92.12 97 CYS A C 1
ATOM 767 O O . CYS A 1 97 ? -8.639 2.802 -2.922 1.00 92.12 97 CYS A O 1
ATOM 769 N N . GLU A 1 98 ? -8.714 1.935 -4.990 1.00 88.31 98 GLU A N 1
ATOM 770 C CA . GLU A 1 98 ? -7.276 1.939 -5.258 1.00 88.31 98 GLU A CA 1
ATOM 771 C C . GLU A 1 98 ? -6.694 3.350 -5.171 1.00 88.31 98 GLU A C 1
ATOM 773 O O . GLU A 1 98 ? -5.592 3.546 -4.673 1.00 88.31 98 GLU A O 1
ATOM 778 N N . ARG A 1 99 ? -7.480 4.359 -5.564 1.00 88.25 99 ARG A N 1
ATOM 779 C CA . ARG A 1 99 ? -7.089 5.765 -5.449 1.00 88.25 99 ARG A CA 1
ATOM 780 C C . ARG A 1 99 ? -7.214 6.273 -4.016 1.00 88.25 99 ARG A C 1
ATOM 782 O O . ARG A 1 99 ? -6.450 7.130 -3.620 1.00 88.25 99 ARG A O 1
ATOM 789 N N . CYS A 1 100 ? -8.112 5.772 -3.182 1.00 93.31 100 CYS A N 1
ATOM 790 C CA . CYS A 1 100 ? -8.095 6.147 -1.760 1.00 93.31 100 CYS A CA 1
ATOM 791 C C . CYS A 1 100 ? -7.107 5.280 -0.955 1.00 93.31 100 CYS A C 1
ATOM 793 O O . CYS A 1 100 ? -6.846 5.592 0.201 1.00 93.31 100 CYS A O 1
ATOM 795 N N . GLN A 1 101 ? -6.589 4.199 -1.556 1.00 92.44 101 GLN A N 1
ATOM 796 C CA . GLN A 1 101 ? -5.921 3.069 -0.892 1.00 92.44 101 GLN A CA 1
ATOM 797 C C . GLN A 1 101 ? -6.694 2.541 0.316 1.00 92.44 101 GLN A C 1
ATOM 799 O O . GLN A 1 101 ? -6.123 2.187 1.343 1.00 92.44 101 GLN A O 1
ATOM 804 N N . SER A 1 102 ? -8.016 2.502 0.161 1.00 95.81 102 SER A N 1
ATOM 805 C CA . SER A 1 102 ? -8.972 2.131 1.195 1.00 95.81 102 SER A CA 1
ATOM 806 C C . SER A 1 102 ? -9.396 0.667 1.097 1.00 95.81 102 SER A C 1
ATOM 808 O O . SER A 1 102 ? -9.272 0.021 0.055 1.00 95.81 102 SER A O 1
ATOM 810 N N . GLY A 1 103 ? -9.949 0.141 2.185 1.00 96.81 103 GLY A N 1
ATOM 811 C CA . GLY A 1 103 ? -10.463 -1.219 2.245 1.00 96.81 103 GLY A CA 1
ATOM 812 C C . GLY A 1 103 ? -11.206 -1.455 3.544 1.00 96.81 103 GLY A C 1
ATOM 813 O O . GLY A 1 103 ? -10.615 -1.576 4.614 1.00 96.81 103 GLY A O 1
ATOM 814 N N . SER A 1 104 ? -12.526 -1.512 3.468 1.00 97.94 104 SER A N 1
ATOM 815 C CA . SER A 1 104 ? -13.365 -1.583 4.660 1.00 97.94 104 SER A CA 1
ATOM 816 C C . SER A 1 104 ? -14.499 -2.562 4.457 1.00 97.94 104 SER A C 1
ATOM 818 O O . SER A 1 104 ? -15.027 -2.708 3.352 1.00 97.94 104 SER A O 1
ATOM 820 N N . ALA A 1 105 ? -14.856 -3.254 5.533 1.00 98.38 105 ALA A N 1
ATOM 821 C CA . ALA A 1 105 ? -15.886 -4.268 5.504 1.00 98.38 105 ALA A CA 1
ATOM 822 C C . ALA A 1 105 ? -17.002 -3.944 6.491 1.00 98.38 105 ALA A C 1
ATOM 824 O O . ALA A 1 105 ? -16.762 -3.476 7.604 1.00 98.38 105 ALA A O 1
ATOM 825 N N . PHE A 1 106 ? -18.233 -4.221 6.080 1.00 98.12 106 PHE A N 1
ATOM 826 C CA . PHE A 1 106 ? -19.428 -3.925 6.852 1.00 98.12 106 PHE A CA 1
ATOM 827 C C . PHE A 1 106 ? -20.419 -5.076 6.780 1.00 98.12 106 PHE A C 1
ATOM 829 O O . PHE A 1 106 ? -20.560 -5.723 5.740 1.00 98.12 106 PHE A O 1
ATOM 836 N N . LEU A 1 107 ? -21.179 -5.282 7.853 1.00 97.44 107 LEU A N 1
ATOM 837 C CA . LEU A 1 107 ? -22.397 -6.080 7.767 1.00 97.44 107 LEU A CA 1
ATOM 838 C C . LEU A 1 107 ? -23.422 -5.311 6.931 1.00 97.44 107 LEU A C 1
ATOM 840 O O . LEU A 1 107 ? -23.773 -4.173 7.238 1.00 97.44 107 LEU A O 1
ATOM 844 N N . SER A 1 108 ? -23.913 -5.938 5.866 1.00 93.88 108 SER A N 1
ATOM 845 C CA . SER A 1 108 ? -24.730 -5.276 4.844 1.00 93.88 108 SER A CA 1
ATOM 846 C C . SER A 1 108 ? -26.226 -5.550 5.006 1.00 93.88 108 SER A C 1
ATOM 848 O O . SER A 1 108 ? -26.967 -5.699 4.036 1.00 93.88 108 SER A O 1
ATOM 850 N N . THR A 1 109 ? -26.693 -5.609 6.255 1.00 92.12 109 THR A N 1
ATOM 851 C CA . THR A 1 109 ? -28.120 -5.740 6.579 1.00 92.12 109 THR A CA 1
ATOM 852 C C . THR A 1 109 ? -28.682 -4.381 6.982 1.00 92.12 109 THR A C 1
ATOM 854 O O . THR A 1 109 ? -28.402 -3.891 8.072 1.00 92.12 109 THR A O 1
ATOM 857 N N . LEU A 1 110 ? -29.496 -3.781 6.112 1.00 87.62 110 LEU A N 1
ATOM 858 C CA . LEU A 1 110 ? -30.208 -2.530 6.383 1.00 87.62 110 LEU A CA 1
ATOM 859 C C . LEU A 1 110 ? -31.661 -2.840 6.717 1.00 87.62 110 LEU A C 1
ATOM 861 O O . LEU A 1 110 ? -32.305 -3.597 5.994 1.00 87.62 110 LEU A O 1
ATOM 865 N N . GLU A 1 111 ? -32.173 -2.282 7.816 1.00 85.19 111 GLU A N 1
ATOM 866 C CA . GLU A 1 111 ? -33.572 -2.461 8.242 1.00 85.19 111 GLU A CA 1
ATOM 867 C C . GLU A 1 111 ? -34.015 -3.944 8.232 1.00 85.19 111 GLU A C 1
ATOM 869 O O . GLU A 1 111 ? -35.079 -4.302 7.724 1.00 85.19 111 GLU A O 1
ATOM 874 N N . ALA A 1 112 ? -33.151 -4.824 8.757 1.00 86.31 112 ALA A N 1
ATOM 875 C CA . ALA A 1 112 ? -33.319 -6.284 8.790 1.00 86.31 112 ALA A CA 1
ATOM 876 C C . ALA A 1 112 ? -33.382 -6.991 7.415 1.00 86.31 112 ALA A C 1
ATOM 878 O O . ALA A 1 112 ? -33.814 -8.142 7.328 1.00 86.31 112 ALA A O 1
ATOM 879 N N . LYS A 1 113 ? -32.923 -6.345 6.335 1.00 88.69 113 LYS A N 1
ATOM 880 C CA . LYS A 1 113 ? -32.854 -6.923 4.986 1.00 88.69 113 LYS A CA 1
ATOM 881 C C . LYS A 1 113 ? -31.412 -6.984 4.470 1.00 88.69 113 LYS A C 1
ATOM 883 O O . LYS A 1 113 ? -30.733 -5.952 4.444 1.00 88.69 113 LYS A O 1
ATOM 888 N N . PRO A 1 114 ? -30.949 -8.155 3.989 1.00 91.81 114 PRO A N 1
ATOM 889 C CA . PRO A 1 114 ? -29.715 -8.251 3.219 1.00 91.81 114 PRO A CA 1
ATOM 890 C C . PRO A 1 114 ? -29.745 -7.262 2.055 1.00 91.81 114 PRO A C 1
ATOM 892 O O . PRO A 1 114 ? -30.658 -7.300 1.228 1.00 91.81 114 PRO A O 1
ATOM 895 N N . THR A 1 115 ? -28.758 -6.379 1.999 1.00 91.38 115 THR A N 1
ATOM 896 C CA . THR A 1 115 ? -28.713 -5.275 1.047 1.00 91.38 115 THR A CA 1
ATOM 897 C C . THR A 1 115 ? -27.421 -5.327 0.252 1.00 91.38 115 THR A C 1
ATOM 899 O O . THR A 1 115 ? -26.338 -5.510 0.798 1.00 91.38 115 THR A O 1
ATOM 902 N N . LYS A 1 116 ? -27.542 -5.167 -1.066 1.00 91.56 116 LYS A N 1
ATOM 903 C CA . LYS A 1 116 ? -26.395 -5.039 -1.967 1.00 91.56 116 LYS A CA 1
ATOM 904 C C . LYS A 1 116 ? -26.094 -3.573 -2.225 1.00 91.56 116 LYS A C 1
ATOM 906 O O . LYS A 1 116 ? -27.000 -2.746 -2.186 1.00 91.56 116 LYS A O 1
ATOM 911 N N . PHE A 1 117 ? -24.856 -3.268 -2.575 1.00 91.94 117 PHE A N 1
ATOM 912 C CA . PHE A 1 117 ? -24.380 -1.920 -2.856 1.00 91.94 117 PHE A CA 1
ATOM 913 C C . PHE A 1 117 ? -23.746 -1.837 -4.248 1.00 91.94 117 PHE A C 1
ATOM 915 O O . PHE A 1 117 ? -23.380 -2.848 -4.859 1.00 91.94 117 PHE A O 1
ATOM 922 N N . ALA A 1 118 ? -23.658 -0.621 -4.775 1.00 88.00 118 ALA A N 1
ATOM 923 C CA . ALA A 1 118 ? -22.932 -0.279 -5.997 1.00 88.00 118 ALA A CA 1
ATOM 924 C C . ALA A 1 118 ? -22.208 1.058 -5.818 1.00 88.00 118 ALA A C 1
ATOM 926 O O . ALA A 1 118 ? -22.636 1.881 -5.004 1.00 88.00 118 ALA A O 1
ATOM 927 N N . GLY A 1 119 ? -21.150 1.292 -6.597 1.00 84.81 119 GLY A N 1
ATOM 928 C CA . GLY A 1 119 ? -20.525 2.611 -6.682 1.00 84.81 119 GLY A CA 1
ATOM 929 C C . GLY A 1 119 ? -21.532 3.645 -7.193 1.00 84.81 119 GLY A C 1
ATOM 930 O O . GLY A 1 119 ? -22.423 3.312 -7.974 1.00 84.81 119 GLY A O 1
ATOM 931 N N . CYS A 1 120 ? -21.429 4.888 -6.721 1.00 79.69 120 CYS A N 1
ATOM 932 C CA . CYS A 1 120 ? -22.338 5.976 -7.101 1.00 79.69 120 CYS A CA 1
ATOM 933 C C . CYS A 1 120 ? -21.634 7.220 -7.660 1.00 79.69 120 CYS A C 1
ATOM 935 O O . CYS A 1 120 ? -22.258 7.991 -8.391 1.00 79.69 120 CYS A O 1
ATOM 937 N N . GLY A 1 121 ? -20.351 7.414 -7.372 1.00 81.19 121 GLY A N 1
ATOM 938 C CA . GLY A 1 121 ? -19.576 8.535 -7.898 1.00 81.19 121 GLY A CA 1
ATOM 939 C C . GLY A 1 121 ? -18.523 9.002 -6.908 1.00 81.19 121 GLY A C 1
ATOM 940 O O . GLY A 1 121 ? -18.204 8.284 -5.965 1.00 81.19 121 GLY A O 1
ATOM 941 N N . MET A 1 122 ? -18.008 10.210 -7.109 1.00 85.06 122 MET A N 1
ATOM 942 C CA . MET A 1 122 ? -16.941 10.787 -6.292 1.00 85.06 122 MET A CA 1
ATOM 943 C C . MET A 1 122 ? -17.449 12.024 -5.542 1.00 85.06 122 MET A C 1
ATOM 945 O O . MET A 1 122 ? -18.208 12.817 -6.102 1.00 85.06 122 MET A O 1
ATOM 949 N N . TYR A 1 123 ? -17.023 12.181 -4.293 1.00 86.94 123 TYR A N 1
ATOM 950 C CA . TYR A 1 123 ? -17.262 13.343 -3.437 1.00 86.94 123 TYR A CA 1
ATOM 951 C C . TYR A 1 123 ? -16.028 13.559 -2.567 1.00 86.94 123 TYR A C 1
ATOM 953 O O . TYR A 1 123 ? -15.540 12.592 -1.985 1.00 86.94 123 TYR A O 1
ATOM 961 N N . ASN A 1 124 ? -15.512 14.789 -2.488 1.00 90.75 124 ASN A N 1
ATOM 962 C CA . ASN A 1 124 ? -14.310 15.098 -1.707 1.00 90.75 124 ASN A CA 1
ATOM 963 C C . ASN A 1 124 ? -13.130 14.175 -2.037 1.00 90.75 124 ASN A C 1
ATOM 965 O O . ASN A 1 124 ? -12.484 13.606 -1.162 1.00 90.75 124 ASN A O 1
ATOM 969 N N . ALA A 1 125 ? -12.908 13.983 -3.344 1.00 90.25 125 ALA A N 1
ATOM 970 C CA . ALA A 1 125 ? -11.909 13.081 -3.913 1.00 90.25 125 ALA A CA 1
ATOM 971 C C . ALA A 1 125 ? -12.013 11.611 -3.445 1.00 90.25 125 ALA A C 1
ATOM 973 O O . ALA A 1 125 ? -11.113 10.814 -3.701 1.00 90.25 125 ALA A O 1
ATOM 974 N N . SER A 1 126 ? -13.144 11.225 -2.850 1.00 91.31 126 SER A N 1
ATOM 975 C CA . SER A 1 126 ? -13.410 9.890 -2.320 1.00 91.31 126 SER A CA 1
ATOM 976 C C . SER A 1 126 ? -14.581 9.216 -3.027 1.00 91.31 126 SER A C 1
ATOM 978 O O . SER A 1 126 ? -15.557 9.858 -3.421 1.00 91.31 126 SER A O 1
ATOM 980 N N . LEU A 1 127 ? -14.497 7.892 -3.180 1.00 90.38 127 LEU A N 1
ATOM 981 C CA . LEU A 1 127 ? -15.590 7.101 -3.739 1.00 90.38 127 LEU A CA 1
ATOM 982 C C . LEU A 1 127 ? -16.819 7.157 -2.816 1.00 90.38 127 LEU A C 1
ATOM 984 O O . LEU A 1 127 ? -16.729 7.079 -1.590 1.00 90.38 127 LEU A O 1
ATOM 988 N N . THR A 1 128 ? -17.994 7.238 -3.421 1.00 90.56 128 THR A N 1
ATOM 989 C CA . THR A 1 128 ? -19.284 7.076 -2.751 1.00 90.56 128 THR A CA 1
ATOM 990 C C . THR A 1 128 ? -20.000 5.859 -3.309 1.00 90.56 128 THR A C 1
ATOM 992 O O . THR A 1 128 ? -19.835 5.490 -4.477 1.00 90.56 128 THR A O 1
ATOM 995 N N . MET A 1 129 ? -20.816 5.232 -2.474 1.00 91.69 129 MET A N 1
ATOM 996 C CA . MET A 1 129 ? -21.609 4.059 -2.825 1.00 91.69 129 MET A CA 1
ATOM 997 C C . MET A 1 129 ? -23.081 4.287 -2.498 1.00 91.69 129 MET A C 1
ATOM 999 O O . MET A 1 129 ? -23.432 5.170 -1.722 1.00 91.69 129 MET A O 1
ATOM 1003 N N . MET A 1 130 ? -23.955 3.488 -3.094 1.00 89.94 130 MET A N 1
ATOM 1004 C CA . MET A 1 130 ? -25.388 3.501 -2.819 1.00 89.94 130 MET A CA 1
ATOM 1005 C C . MET A 1 130 ? -25.893 2.089 -2.559 1.00 89.94 130 MET A C 1
ATOM 1007 O O . MET A 1 130 ? -25.448 1.134 -3.204 1.00 89.94 130 MET A O 1
ATOM 1011 N N . ASN A 1 131 ? -26.861 1.953 -1.656 1.00 89.44 131 ASN A N 1
ATOM 1012 C CA . ASN A 1 131 ? -27.633 0.721 -1.557 1.00 89.44 131 ASN A CA 1
ATOM 1013 C C . ASN A 1 131 ? -28.433 0.517 -2.853 1.00 89.44 131 ASN A C 1
ATOM 1015 O O . ASN A 1 131 ? -29.077 1.436 -3.369 1.00 89.44 131 ASN A O 1
ATOM 1019 N N . ARG A 1 132 ? -28.389 -0.700 -3.397 1.00 83.44 132 ARG A N 1
ATOM 1020 C CA . ARG A 1 132 ? -29.183 -1.082 -4.562 1.00 83.44 132 ARG A CA 1
ATOM 1021 C C . ARG A 1 132 ? -30.614 -1.365 -4.122 1.00 83.44 132 ARG A C 1
ATOM 1023 O O . ARG A 1 132 ? -30.849 -2.188 -3.242 1.00 83.44 132 ARG A O 1
ATOM 1030 N N . GLY A 1 133 ? -31.553 -0.718 -4.799 1.00 67.50 133 GLY A N 1
ATOM 1031 C CA . GLY A 1 133 ? -32.981 -1.015 -4.737 1.00 67.50 133 GLY A CA 1
ATOM 1032 C C . GLY A 1 133 ? -33.503 -1.547 -6.073 1.00 67.50 133 GLY A C 1
ATOM 1033 O O . GLY A 1 133 ? -32.769 -1.612 -7.062 1.00 67.50 133 GLY A O 1
ATOM 1034 N N . GLY A 1 134 ? -34.786 -1.913 -6.124 1.00 53.81 134 GLY A N 1
ATOM 1035 C CA . GLY A 1 134 ? -35.465 -2.212 -7.391 1.00 53.81 134 GLY A CA 1
ATOM 1036 C C . GLY A 1 134 ? -35.547 -0.981 -8.311 1.00 53.81 134 GLY A C 1
ATOM 1037 O O . GLY A 1 134 ? -35.341 0.145 -7.868 1.00 53.81 134 GLY A O 1
ATOM 1038 N N . LEU A 1 135 ? -35.902 -1.170 -9.589 1.00 41.91 135 LEU A N 1
ATOM 1039 C CA . LEU A 1 135 ? -35.982 -0.104 -10.616 1.00 41.91 135 LEU A CA 1
ATOM 1040 C C . LEU A 1 135 ? -36.870 1.107 -10.241 1.00 41.91 135 LEU A C 1
ATOM 1042 O O . LEU A 1 135 ? -36.773 2.152 -10.877 1.00 41.91 135 LEU A O 1
ATOM 1046 N N . LEU A 1 136 ? -37.724 0.977 -9.220 1.00 44.00 136 LEU A N 1
ATOM 1047 C CA . LEU A 1 136 ? -38.644 2.011 -8.731 1.00 44.00 136 LEU A CA 1
ATOM 1048 C C . LEU A 1 136 ? -38.258 2.582 -7.355 1.00 44.00 136 LEU A C 1
ATOM 1050 O O . LEU A 1 136 ? -39.000 3.395 -6.805 1.00 44.00 136 LEU A O 1
ATOM 1054 N N . ASP A 1 137 ? -37.129 2.158 -6.785 1.00 57.84 137 ASP A N 1
ATOM 1055 C CA . ASP A 1 137 ? -36.736 2.539 -5.433 1.00 57.84 137 ASP A CA 1
ATOM 1056 C C . ASP A 1 137 ? -36.182 3.973 -5.387 1.00 57.84 137 ASP A C 1
ATOM 1058 O O . ASP A 1 137 ? -35.111 4.276 -5.927 1.00 57.84 137 ASP A O 1
ATOM 1062 N N . ARG A 1 138 ? -36.951 4.865 -4.751 1.00 54.81 138 ARG A N 1
ATOM 1063 C CA . ARG A 1 138 ? -36.593 6.269 -4.510 1.00 54.81 138 ARG A CA 1
ATOM 1064 C C . ARG A 1 138 ? -35.842 6.470 -3.182 1.00 54.81 138 ARG A C 1
ATOM 1066 O O . ARG A 1 138 ? -35.375 7.578 -2.945 1.00 54.81 138 ARG A O 1
ATOM 1073 N N . ASN A 1 139 ? -35.669 5.428 -2.360 1.00 63.84 139 ASN A N 1
ATOM 1074 C CA . ASN A 1 139 ? -35.024 5.483 -1.040 1.00 63.84 139 ASN A CA 1
ATOM 1075 C C . ASN A 1 139 ? -33.523 5.149 -1.099 1.00 63.84 139 ASN A C 1
ATOM 1077 O O . ASN A 1 139 ? -32.995 4.386 -0.288 1.00 63.84 139 ASN A O 1
ATOM 1081 N N . LYS A 1 140 ? -32.813 5.704 -2.084 1.00 79.75 140 LYS A N 1
ATOM 1082 C CA . LYS A 1 140 ? -31.363 5.514 -2.183 1.00 79.75 140 LYS A CA 1
ATOM 1083 C C . LYS A 1 140 ? -30.662 6.392 -1.153 1.00 79.75 140 LYS A C 1
ATOM 1085 O O . LYS A 1 140 ? -30.888 7.600 -1.113 1.00 79.75 140 LYS A O 1
ATOM 1090 N N . THR A 1 141 ? -29.791 5.778 -0.369 1.00 88.31 141 THR A N 1
ATOM 1091 C CA . THR A 1 141 ? -28.865 6.465 0.526 1.00 88.31 141 THR A CA 1
ATOM 1092 C C . THR A 1 141 ? -27.487 6.456 -0.125 1.00 88.31 141 THR A C 1
ATOM 1094 O O . THR A 1 141 ? -27.061 5.436 -0.672 1.00 88.31 141 THR A O 1
ATOM 1097 N N . ILE A 1 142 ? -26.807 7.598 -0.094 1.00 89.88 142 ILE A N 1
ATOM 1098 C CA . ILE A 1 142 ? -25.410 7.737 -0.506 1.00 89.88 142 ILE A CA 1
ATOM 1099 C C . ILE A 1 142 ? -24.540 7.553 0.726 1.00 89.88 142 ILE A C 1
ATOM 1101 O O . ILE A 1 142 ? -24.782 8.183 1.753 1.00 89.88 142 ILE A O 1
ATOM 1105 N N . TRP A 1 143 ? -23.527 6.706 0.608 1.00 93.44 143 TRP A N 1
ATOM 1106 C CA . TRP A 1 143 ? -22.627 6.338 1.689 1.00 93.44 143 TRP A CA 1
ATOM 1107 C C . TRP A 1 143 ? -21.184 6.656 1.309 1.00 93.44 143 TRP A C 1
ATOM 1109 O O . TRP A 1 143 ? -20.789 6.466 0.153 1.00 93.44 143 TRP A O 1
ATOM 1119 N N . LEU A 1 144 ? -20.385 7.080 2.283 1.00 95.12 144 LEU A N 1
ATOM 1120 C CA . LEU A 1 144 ? -18.933 7.134 2.147 1.00 95.12 144 LEU A CA 1
ATOM 1121 C C . LEU A 1 144 ? -18.381 5.707 2.194 1.00 95.12 144 LEU A C 1
ATOM 1123 O O 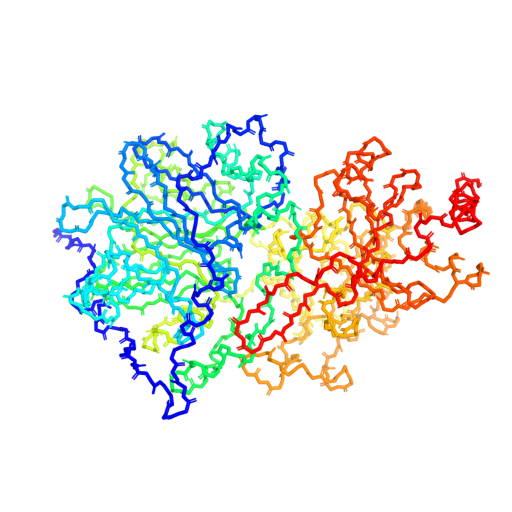. LEU A 1 144 ? -18.650 4.970 3.140 1.00 95.12 144 LEU A O 1
ATOM 1127 N N . HIS A 1 145 ? -17.652 5.290 1.160 1.00 95.00 145 HIS A N 1
ATOM 1128 C CA . HIS A 1 145 ? -17.361 3.868 0.948 1.00 95.00 145 HIS A CA 1
ATOM 1129 C C . HIS A 1 145 ? -16.491 3.232 2.046 1.00 95.00 145 HIS A C 1
ATOM 1131 O O . HIS A 1 145 ? -16.781 2.116 2.467 1.00 95.00 145 HIS A O 1
ATOM 1137 N N . TYR A 1 146 ? -15.449 3.927 2.516 1.00 95.94 146 TYR A N 1
ATOM 1138 C CA . TYR A 1 146 ? -14.495 3.387 3.493 1.00 95.94 146 TYR A CA 1
ATOM 1139 C C . TYR A 1 146 ? -14.988 3.526 4.940 1.00 95.94 146 TYR A C 1
ATOM 1141 O O . TYR A 1 146 ? -14.600 2.763 5.815 1.00 95.94 146 TYR A O 1
ATOM 1149 N N . GLU A 1 147 ? -15.859 4.494 5.222 1.00 95.88 147 GLU A N 1
ATOM 1150 C CA . GLU A 1 147 ? -16.360 4.710 6.580 1.00 95.88 147 GLU A CA 1
ATOM 1151 C C . GLU A 1 147 ? -17.722 4.056 6.786 1.00 95.88 147 GLU A C 1
ATOM 1153 O O . GLU A 1 147 ? -18.080 3.741 7.914 1.00 95.88 147 GLU A O 1
ATOM 1158 N N . GLY A 1 148 ? -18.488 3.809 5.721 1.00 95.50 148 GLY A N 1
ATOM 1159 C CA . GLY A 1 148 ? -19.824 3.224 5.802 1.00 95.50 148 GLY A CA 1
ATOM 1160 C C . GLY A 1 148 ? -20.848 4.146 6.464 1.00 95.50 148 GLY A C 1
ATOM 1161 O O . GLY A 1 148 ? -21.851 3.653 6.976 1.00 95.50 148 GLY A O 1
ATOM 1162 N N . VAL A 1 149 ? -20.598 5.456 6.481 1.00 95.56 149 VAL A N 1
ATOM 1163 C CA . VAL A 1 149 ? -21.541 6.475 6.956 1.00 95.56 149 VAL A CA 1
ATOM 1164 C C . VAL A 1 149 ? -22.444 6.945 5.824 1.00 95.56 149 VAL A C 1
ATOM 1166 O O . VAL A 1 149 ? -22.000 7.141 4.691 1.00 95.56 149 VAL A O 1
ATOM 1169 N N . ALA A 1 150 ? -23.726 7.111 6.121 1.00 93.56 150 ALA A N 1
ATOM 1170 C CA . ALA A 1 150 ? -24.710 7.664 5.211 1.00 93.56 150 ALA A CA 1
ATOM 1171 C C . ALA A 1 150 ? -24.573 9.190 5.143 1.00 93.56 150 ALA A C 1
ATOM 1173 O O . ALA A 1 150 ? -24.915 9.906 6.082 1.00 93.56 150 ALA A O 1
ATOM 1174 N N . LEU A 1 151 ? -24.119 9.682 3.998 1.00 91.00 151 LEU A N 1
ATOM 1175 C CA . LEU A 1 151 ? -23.915 11.100 3.717 1.00 91.00 151 LEU A CA 1
ATOM 1176 C C . LEU A 1 151 ? -25.212 11.811 3.305 1.00 91.00 151 LEU A C 1
ATOM 1178 O O . LEU A 1 151 ? -25.406 12.992 3.578 1.00 91.00 151 LEU A O 1
ATOM 1182 N N . HIS A 1 152 ? -26.103 11.104 2.605 1.00 88.25 152 HIS A N 1
ATOM 1183 C CA . HIS A 1 152 ? -27.335 11.678 2.067 1.00 88.25 152 HIS A CA 1
ATOM 1184 C C . HIS A 1 152 ? -28.419 10.616 1.878 1.00 88.25 152 HIS A C 1
ATOM 1186 O O . HIS A 1 152 ? -28.115 9.456 1.609 1.00 88.25 152 HIS A O 1
ATOM 1192 N N . GLY A 1 153 ? -29.687 11.024 1.932 1.00 88.44 153 GLY A N 1
ATOM 1193 C CA . GLY A 1 153 ? -30.849 10.154 1.743 1.00 88.44 153 GLY A CA 1
ATOM 1194 C C . GLY A 1 153 ? -31.525 9.762 3.063 1.00 88.44 153 GLY A C 1
ATOM 1195 O O . GLY A 1 153 ? -31.216 10.336 4.106 1.00 88.44 153 GLY A O 1
ATOM 1196 N N . PRO A 1 154 ? -32.463 8.799 3.039 1.00 89.25 154 PRO A N 1
ATOM 1197 C CA . PRO A 1 154 ? -33.317 8.483 4.191 1.00 89.25 154 PRO A CA 1
ATOM 1198 C C . PRO A 1 154 ? -32.581 8.003 5.448 1.00 89.25 154 PRO A C 1
ATOM 1200 O O . PRO A 1 154 ? -33.139 8.080 6.536 1.00 89.25 154 PRO A O 1
ATOM 1203 N N . LEU A 1 155 ? -31.355 7.495 5.298 1.00 91.06 155 LEU A N 1
ATOM 1204 C CA . LEU A 1 155 ? -30.543 6.980 6.403 1.00 91.06 155 LEU A CA 1
ATOM 1205 C C . LEU A 1 155 ? -29.379 7.912 6.774 1.00 91.06 155 LEU A C 1
ATOM 1207 O O . LEU A 1 155 ? -28.479 7.460 7.472 1.00 91.06 155 LEU A O 1
ATOM 1211 N N . ALA A 1 156 ? -29.359 9.163 6.296 1.00 91.12 156 ALA A N 1
ATOM 1212 C CA . ALA A 1 156 ? -28.270 10.110 6.557 1.00 91.12 156 ALA A CA 1
ATOM 1213 C C . ALA A 1 156 ? -27.923 10.208 8.057 1.00 91.12 156 ALA A C 1
ATOM 1215 O O . ALA A 1 156 ? -28.815 10.257 8.902 1.00 91.12 156 ALA A O 1
ATOM 1216 N N . GLY A 1 157 ? -26.624 10.217 8.367 1.00 90.62 157 GLY A N 1
ATOM 1217 C CA . GLY A 1 157 ? -26.083 10.186 9.729 1.00 90.62 157 GLY A CA 1
ATOM 1218 C C . GLY A 1 157 ? -25.915 8.784 10.328 1.00 90.62 157 GLY A C 1
ATOM 1219 O O . GLY A 1 157 ? -25.206 8.633 11.317 1.00 90.62 157 GLY A O 1
ATOM 1220 N N . ASN A 1 158 ? -26.502 7.741 9.731 1.00 92.12 158 ASN A N 1
ATOM 1221 C CA . ASN A 1 158 ? -26.316 6.370 10.209 1.00 92.12 158 ASN A CA 1
ATOM 1222 C C . ASN A 1 158 ? -25.012 5.752 9.696 1.00 92.12 158 ASN A C 1
ATOM 1224 O O . ASN A 1 158 ? -24.597 5.980 8.560 1.00 92.12 158 ASN A O 1
ATOM 1228 N N . PHE A 1 159 ? -24.436 4.863 10.502 1.00 94.38 159 PHE A N 1
ATOM 1229 C CA . PHE A 1 159 ? -23.249 4.084 10.165 1.00 94.38 159 PHE A CA 1
ATOM 1230 C C . PHE A 1 159 ? -23.598 2.605 9.974 1.00 94.38 159 PHE A C 1
ATOM 1232 O O . PHE A 1 159 ? -24.339 2.017 10.763 1.00 94.38 159 PHE A O 1
ATOM 1239 N N . LEU A 1 160 ? -23.023 1.967 8.954 1.00 95.25 160 LEU A N 1
ATOM 1240 C CA . LEU A 1 160 ? -23.061 0.509 8.822 1.00 95.25 160 LEU A CA 1
ATOM 1241 C C . LEU A 1 160 ? -22.239 -0.152 9.945 1.00 95.25 160 LEU A C 1
ATOM 1243 O O . LEU A 1 160 ? -21.185 0.384 10.306 1.00 95.25 160 LEU A O 1
ATOM 1247 N N . PRO A 1 161 ? -22.630 -1.323 10.481 1.00 95.00 161 PRO A N 1
ATOM 1248 C CA . PRO A 1 161 ? -21.790 -2.057 11.427 1.00 95.00 161 PRO A CA 1
ATOM 1249 C C . PRO A 1 161 ? -20.475 -2.477 10.754 1.00 95.00 161 PRO A C 1
ATOM 1251 O O . PRO A 1 161 ? -20.494 -3.267 9.809 1.00 95.00 161 PRO A O 1
ATOM 1254 N N . GLN A 1 162 ? -19.348 -1.925 11.209 1.00 96.06 162 GLN A N 1
ATOM 1255 C CA . GLN A 1 162 ? -18.028 -2.192 10.632 1.00 96.06 162 GLN A CA 1
ATOM 1256 C C . GLN A 1 162 ? -17.444 -3.487 11.203 1.00 96.06 162 GLN A C 1
ATOM 1258 O O . GLN A 1 162 ? -17.602 -3.792 12.385 1.00 96.06 162 GLN A O 1
ATOM 1263 N N . ILE A 1 163 ? -16.753 -4.233 10.349 1.00 97.31 163 ILE A N 1
ATOM 1264 C CA . ILE A 1 163 ? -15.852 -5.314 10.737 1.00 97.31 163 ILE A CA 1
ATOM 1265 C C . ILE A 1 163 ? -14.429 -4.763 10.592 1.00 97.31 163 ILE A C 1
ATOM 1267 O O . ILE A 1 163 ? -14.117 -4.249 9.514 1.00 97.31 163 ILE A O 1
ATOM 1271 N N . PRO A 1 164 ? -13.573 -4.858 11.627 1.00 97.25 164 PRO A N 1
ATOM 1272 C CA . PRO A 1 164 ? -12.178 -4.446 11.529 1.00 97.25 164 PRO A CA 1
ATOM 1273 C C . PRO A 1 164 ? -11.475 -5.063 10.319 1.00 97.25 164 PRO A C 1
ATOM 1275 O O . PRO A 1 164 ? -11.574 -6.271 10.080 1.00 97.25 164 PRO A O 1
ATOM 1278 N N . THR A 1 165 ? -10.766 -4.226 9.565 1.00 98.31 165 THR A N 1
ATOM 1279 C CA . THR A 1 165 ? -9.965 -4.635 8.413 1.00 98.31 165 THR A CA 1
ATOM 1280 C C . THR A 1 165 ? -8.497 -4.285 8.626 1.00 98.31 165 THR A C 1
ATOM 1282 O O . THR A 1 165 ? -8.157 -3.257 9.212 1.00 98.31 165 THR A O 1
ATOM 1285 N N . PHE A 1 166 ? -7.619 -5.149 8.123 1.00 98.31 166 PHE A N 1
ATOM 1286 C CA . PHE A 1 166 ? -6.171 -5.034 8.244 1.00 98.31 166 PHE A CA 1
ATOM 1287 C C . PHE A 1 166 ? -5.550 -4.965 6.856 1.00 98.31 166 PHE A C 1
ATOM 1289 O O . PHE A 1 166 ? -5.615 -5.912 6.073 1.00 98.31 166 PHE A O 1
ATOM 1296 N N . HIS A 1 167 ? -4.944 -3.826 6.557 1.00 98.19 167 HIS A N 1
ATOM 1297 C CA . HIS A 1 167 ? -4.211 -3.596 5.323 1.00 98.19 167 HIS A CA 1
ATOM 1298 C C . HIS A 1 167 ? -2.794 -4.145 5.471 1.00 98.19 167 HIS A C 1
ATOM 1300 O O . HIS A 1 167 ? -2.086 -3.778 6.409 1.00 98.19 167 HIS A O 1
ATOM 1306 N N . THR A 1 168 ? -2.391 -5.065 4.597 1.00 97.62 168 THR A N 1
ATOM 1307 C CA . THR A 1 168 ? -1.114 -5.777 4.733 1.00 97.62 168 THR A CA 1
ATOM 1308 C C . THR A 1 168 ? -0.682 -6.428 3.414 1.00 97.62 168 THR A C 1
ATOM 1310 O O . THR A 1 168 ? -1.360 -6.301 2.393 1.00 97.62 168 THR A O 1
ATOM 1313 N N . THR A 1 169 ? 0.451 -7.128 3.416 1.00 97.19 169 THR A N 1
ATOM 1314 C CA . THR A 1 169 ? 0.859 -7.976 2.288 1.00 97.19 169 THR A CA 1
ATOM 1315 C C . THR A 1 169 ? 0.246 -9.367 2.396 1.00 97.19 169 THR A C 1
ATOM 1317 O O . THR A 1 169 ? -0.024 -9.864 3.492 1.00 97.19 169 THR A O 1
ATOM 1320 N N . TRP A 1 170 ? 0.053 -10.043 1.264 1.00 97.69 170 TRP A N 1
ATOM 1321 C CA . TRP A 1 170 ? -0.445 -11.417 1.253 1.00 97.69 170 TRP A CA 1
ATOM 1322 C C . TRP A 1 170 ? 0.446 -12.363 2.062 1.00 97.69 170 TRP A C 1
ATOM 1324 O O . TRP A 1 170 ? -0.064 -13.239 2.762 1.00 97.69 170 TRP A O 1
ATOM 1334 N N . GLN A 1 171 ? 1.767 -12.183 2.002 1.00 96.75 171 GLN A N 1
ATOM 1335 C CA . GLN A 1 171 ? 2.709 -12.964 2.797 1.00 96.75 171 GLN A CA 1
ATOM 1336 C C . GLN A 1 171 ? 2.423 -12.838 4.292 1.00 96.75 171 GLN A C 1
ATOM 1338 O O . GLN A 1 171 ? 2.286 -13.857 4.969 1.00 96.75 171 GLN A O 1
ATOM 1343 N N . ASP A 1 172 ? 2.299 -11.611 4.792 1.00 96.94 172 ASP A N 1
ATOM 1344 C CA . ASP A 1 172 ? 2.070 -11.360 6.213 1.00 96.94 172 ASP A CA 1
ATOM 1345 C C . ASP A 1 172 ? 0.686 -11.823 6.665 1.00 96.94 172 ASP A C 1
ATOM 1347 O O . ASP A 1 172 ? 0.567 -12.479 7.703 1.00 96.94 172 ASP A O 1
ATOM 1351 N N . TRP A 1 173 ? -0.347 -11.586 5.852 1.00 98.00 173 TRP A N 1
ATOM 1352 C CA . TRP A 1 173 ? -1.691 -12.084 6.137 1.00 98.00 173 TRP A CA 1
ATOM 1353 C C . TRP A 1 173 ? -1.734 -13.612 6.213 1.00 98.00 173 TRP A C 1
ATOM 1355 O O . TRP A 1 173 ? -2.278 -14.175 7.160 1.00 98.00 173 TRP A O 1
ATOM 1365 N N . LYS A 1 174 ? -1.125 -14.302 5.244 1.00 97.44 174 LYS A N 1
ATOM 1366 C CA . LYS A 1 174 ? -1.074 -15.770 5.197 1.00 97.44 174 LYS A CA 1
ATOM 1367 C C . LYS A 1 174 ? -0.284 -16.359 6.366 1.00 97.44 174 LYS A C 1
ATOM 1369 O O . LYS A 1 174 ? -0.629 -17.439 6.841 1.00 97.44 174 LYS A O 1
ATOM 1374 N N . LEU A 1 175 ? 0.770 -15.679 6.823 1.00 95.88 175 LEU A N 1
ATOM 1375 C CA . LEU A 1 175 ? 1.528 -16.088 8.009 1.00 95.88 175 LEU A CA 1
ATOM 1376 C C . LEU A 1 175 ? 0.688 -15.970 9.286 1.00 95.88 175 LEU A C 1
ATOM 1378 O O . LEU A 1 175 ? 0.731 -16.877 10.116 1.00 95.88 175 LEU A O 1
ATOM 1382 N N . ALA A 1 176 ? -0.089 -14.892 9.428 1.00 95.50 176 ALA A N 1
ATOM 1383 C CA . ALA A 1 176 ? -0.993 -14.702 10.562 1.00 95.50 176 ALA A CA 1
ATOM 1384 C C . ALA A 1 176 ? -2.201 -15.657 10.517 1.00 95.50 176 ALA A C 1
ATOM 1386 O O . ALA A 1 176 ? -2.596 -16.211 11.542 1.00 95.50 176 ALA A O 1
ATOM 1387 N N . HIS A 1 177 ? -2.743 -15.906 9.320 1.00 97.56 177 HIS A N 1
ATOM 1388 C CA . HIS A 1 177 ? -3.971 -16.670 9.090 1.00 97.56 177 HIS A CA 1
ATOM 1389 C C . HIS A 1 177 ? -3.772 -17.769 8.036 1.00 97.56 177 HIS A C 1
ATOM 1391 O O . HIS A 1 177 ? -4.299 -17.676 6.927 1.00 97.56 177 HIS A O 1
ATOM 1397 N N . PRO A 1 178 ? -3.071 -18.873 8.351 1.00 97.38 178 PRO A N 1
ATOM 1398 C CA . PRO A 1 178 ? -2.748 -19.916 7.368 1.00 97.38 178 PRO A CA 1
ATOM 1399 C C . PRO A 1 178 ? -3.971 -20.666 6.810 1.00 97.38 178 PRO A C 1
ATOM 1401 O O . PRO A 1 178 ? -3.870 -21.318 5.771 1.00 97.38 178 PRO A O 1
ATOM 1404 N N . ASN A 1 179 ? -5.118 -20.579 7.494 1.00 97.12 179 ASN A N 1
ATOM 1405 C CA . ASN A 1 179 ? -6.394 -21.173 7.081 1.00 97.12 179 ASN A CA 1
ATOM 1406 C C . ASN A 1 179 ? -7.344 -20.151 6.425 1.00 97.12 179 ASN A C 1
ATOM 1408 O O . ASN A 1 179 ? -8.533 -20.427 6.305 1.00 97.12 179 ASN A O 1
ATOM 1412 N N . THR A 1 180 ? -6.854 -18.960 6.067 1.00 98.38 180 THR A N 1
ATOM 1413 C CA . THR A 1 180 ? -7.669 -17.925 5.422 1.00 98.38 180 THR A CA 1
ATOM 1414 C C . THR A 1 180 ? -8.097 -18.323 4.011 1.00 98.38 180 THR A C 1
ATOM 1416 O O . THR A 1 180 ? -7.365 -19.007 3.286 1.00 98.38 180 THR A O 1
ATOM 1419 N N . ASP A 1 181 ? -9.262 -17.821 3.616 1.00 97.62 181 ASP A N 1
ATOM 1420 C CA . ASP A 1 181 ? -9.694 -17.777 2.226 1.00 97.62 181 ASP A CA 1
ATOM 1421 C C . ASP A 1 181 ? -9.290 -16.443 1.585 1.00 97.62 181 ASP A C 1
ATOM 1423 O O . ASP A 1 181 ? -9.398 -15.385 2.208 1.00 97.62 181 ASP A O 1
ATOM 1427 N N . VAL A 1 182 ? -8.893 -16.462 0.317 1.00 98.19 182 VAL A N 1
ATOM 1428 C CA . VAL A 1 182 ? -8.598 -15.260 -0.471 1.00 98.19 182 VAL A CA 1
ATOM 1429 C C . VAL A 1 182 ? -9.467 -15.213 -1.717 1.00 98.19 182 VAL A C 1
ATOM 1431 O O . VAL A 1 182 ? -9.751 -16.239 -2.338 1.00 98.19 182 VAL A O 1
ATOM 1434 N N . MET A 1 183 ? -9.925 -14.011 -2.057 1.00 95.94 183 MET A N 1
ATOM 1435 C CA . MET A 1 183 ? -10.769 -13.782 -3.224 1.00 95.94 183 MET A CA 1
ATOM 1436 C C . MET A 1 183 ? -10.063 -14.241 -4.507 1.00 95.94 183 MET A C 1
ATOM 1438 O O . MET A 1 183 ? -8.875 -13.974 -4.714 1.00 95.94 183 MET A O 1
ATOM 1442 N N . ALA A 1 184 ? -10.800 -14.946 -5.361 1.00 91.75 184 ALA A N 1
ATOM 1443 C CA . ALA A 1 184 ? -10.324 -15.453 -6.640 1.00 91.75 184 ALA A CA 1
ATOM 1444 C C . ALA A 1 184 ? -10.774 -14.550 -7.796 1.00 91.75 184 ALA A C 1
ATOM 1446 O O . ALA A 1 184 ? -11.778 -13.845 -7.702 1.00 91.75 184 ALA A O 1
ATOM 1447 N N . VAL A 1 185 ? -10.043 -14.596 -8.910 1.00 82.88 185 VAL A N 1
ATOM 1448 C CA . VAL A 1 185 ? -10.464 -13.968 -10.173 1.00 82.88 185 VAL A CA 1
ATOM 1449 C C . VAL A 1 185 ? -11.623 -14.748 -10.814 1.00 82.88 185 VAL A C 1
ATOM 1451 O O . VAL A 1 185 ? -11.756 -15.950 -10.565 1.00 82.88 185 VAL A O 1
ATOM 1454 N N . PRO A 1 186 ? -12.462 -14.123 -11.664 1.00 77.75 186 PRO A N 1
ATOM 1455 C CA . PRO A 1 186 ? -13.519 -14.851 -12.360 1.00 77.75 186 PRO A CA 1
ATOM 1456 C C . PRO A 1 186 ? -12.953 -15.998 -13.211 1.00 77.75 186 PRO A C 1
ATOM 1458 O O . PRO A 1 186 ? -12.030 -15.799 -14.000 1.00 77.75 186 PRO A O 1
ATOM 1461 N N . LYS A 1 187 ? -13.543 -17.196 -13.096 1.00 74.94 187 LYS A N 1
ATOM 1462 C CA . LYS A 1 187 ? -13.120 -18.390 -13.858 1.00 74.94 187 LYS A CA 1
ATOM 1463 C C . LYS A 1 187 ? -13.271 -18.236 -15.370 1.00 74.94 187 LYS A C 1
ATOM 1465 O O . LYS A 1 187 ? -12.478 -18.792 -16.130 1.00 74.94 187 LYS A O 1
ATOM 1470 N N . ASP A 1 188 ? -14.311 -17.532 -15.814 1.00 69.00 188 ASP A N 1
ATOM 1471 C CA . ASP A 1 188 ? -14.521 -17.281 -17.236 1.00 69.00 188 ASP A CA 1
ATOM 1472 C C . ASP A 1 188 ? -13.525 -16.227 -17.726 1.00 69.00 188 ASP A C 1
ATOM 1474 O O . ASP A 1 188 ? -13.634 -15.038 -17.419 1.00 69.00 188 ASP A O 1
ATOM 1478 N N . LYS A 1 189 ? -12.561 -16.677 -18.540 1.00 64.94 189 LYS A N 1
ATOM 1479 C CA . LYS A 1 189 ? -11.546 -15.801 -19.128 1.00 64.94 189 LYS A CA 1
ATOM 1480 C C . LYS A 1 189 ? -12.130 -14.719 -20.045 1.00 64.94 189 LYS A C 1
ATOM 1482 O O . LYS A 1 189 ? -11.466 -13.717 -20.293 1.00 64.94 189 LYS A O 1
ATOM 1487 N N . ASN A 1 190 ? -13.359 -14.898 -20.526 1.00 59.59 190 ASN A N 1
ATOM 1488 C CA . ASN A 1 190 ? -14.068 -13.936 -21.365 1.00 59.59 190 ASN A CA 1
ATOM 1489 C C . ASN A 1 190 ? -15.154 -13.165 -20.609 1.00 59.59 190 ASN A C 1
ATOM 1491 O O . ASN A 1 190 ? -15.919 -12.439 -21.249 1.00 59.59 190 ASN A O 1
ATOM 1495 N N . HIS A 1 191 ? -15.249 -13.313 -19.283 1.00 60.84 191 HIS A N 1
ATOM 1496 C CA . HIS A 1 191 ? -16.201 -12.539 -18.502 1.00 60.84 191 HIS A CA 1
ATOM 1497 C C . HIS A 1 191 ? -15.961 -11.055 -18.791 1.00 60.84 191 HIS A C 1
ATOM 1499 O O . HIS A 1 191 ? -14.829 -10.579 -18.726 1.00 60.84 191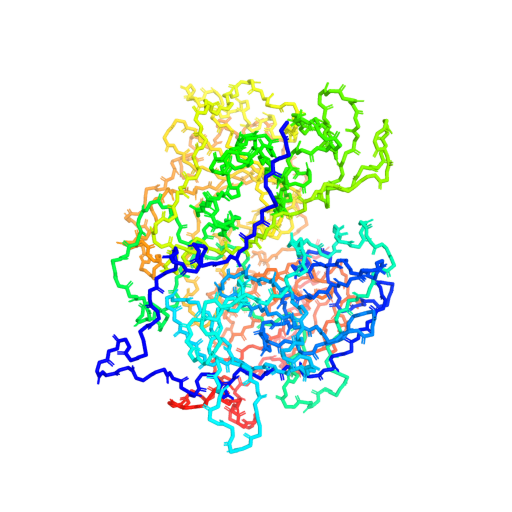 HIS A O 1
ATOM 1505 N N . ARG A 1 192 ? -17.020 -10.323 -19.146 1.00 54.03 192 ARG A N 1
ATOM 1506 C CA . ARG A 1 192 ? -16.910 -8.918 -19.582 1.00 54.03 192 ARG A CA 1
ATOM 1507 C C . ARG A 1 192 ? -16.253 -8.016 -18.527 1.00 54.03 192 ARG A C 1
ATOM 1509 O O . ARG A 1 192 ? -15.615 -7.035 -18.881 1.00 54.03 192 ARG A O 1
ATOM 1516 N N . ASP A 1 193 ? -16.407 -8.408 -17.262 1.00 53.16 193 ASP A N 1
ATOM 1517 C CA . ASP A 1 193 ? -15.854 -7.738 -16.086 1.00 53.16 193 ASP A CA 1
ATOM 1518 C C . ASP A 1 193 ? -14.573 -8.445 -15.570 1.00 53.16 193 ASP A C 1
ATOM 1520 O O . ASP A 1 193 ? -14.065 -8.113 -14.510 1.00 53.16 193 ASP A O 1
ATOM 1524 N N . ALA A 1 194 ? -14.034 -9.459 -16.264 1.00 54.94 194 ALA A N 1
ATOM 1525 C CA . ALA A 1 194 ? -12.777 -10.087 -15.856 1.00 54.94 194 ALA A CA 1
ATOM 1526 C C . ALA A 1 194 ? -11.569 -9.352 -16.433 1.00 54.94 194 ALA A C 1
ATOM 1528 O O . ALA A 1 194 ? -11.308 -9.380 -17.638 1.00 54.94 194 ALA A O 1
ATOM 1529 N N . ARG A 1 195 ? -10.759 -8.779 -15.541 1.00 60.53 195 ARG A N 1
ATOM 1530 C CA . ARG A 1 195 ? -9.341 -8.535 -15.807 1.00 60.53 195 ARG A CA 1
ATOM 1531 C C . ARG A 1 195 ? -8.518 -9.680 -15.238 1.00 60.53 195 ARG A C 1
ATOM 1533 O O . ARG A 1 195 ? -8.673 -10.054 -14.080 1.00 60.53 195 ARG A O 1
ATOM 1540 N N . HIS A 1 196 ? -7.639 -10.226 -16.073 1.00 60.06 196 HIS A N 1
ATOM 1541 C CA . HIS A 1 196 ? -6.754 -11.323 -15.691 1.00 60.06 196 HIS A CA 1
ATOM 1542 C C . HIS A 1 196 ? -5.387 -10.774 -15.282 1.00 60.06 196 HIS A C 1
ATOM 1544 O O . HIS A 1 196 ? -4.637 -10.247 -16.112 1.00 60.06 196 HIS A O 1
ATOM 1550 N N . GLY A 1 197 ? -5.084 -10.914 -13.992 1.00 66.38 197 GLY A N 1
ATOM 1551 C CA . GLY A 1 197 ? -3.800 -10.588 -13.371 1.00 66.38 197 GLY A CA 1
ATOM 1552 C C . GLY A 1 197 ? -3.568 -9.107 -13.045 1.00 66.38 197 GLY A C 1
ATOM 1553 O O . GLY A 1 197 ? -4.346 -8.224 -13.394 1.00 66.38 197 GLY A O 1
ATOM 1554 N N . HIS A 1 198 ? -2.423 -8.858 -12.419 1.00 81.00 198 HIS A N 1
ATOM 1555 C CA . HIS A 1 198 ? -1.829 -7.583 -11.994 1.00 81.00 198 HIS A CA 1
ATOM 1556 C C . HIS A 1 198 ? -1.620 -6.593 -13.158 1.00 81.00 198 HIS A C 1
ATOM 1558 O O . HIS A 1 198 ? -0.622 -6.661 -13.872 1.00 81.00 198 HIS A O 1
ATOM 1564 N N . ALA A 1 199 ? -2.591 -5.745 -13.489 1.00 65.94 199 ALA A N 1
ATOM 1565 C CA . ALA A 1 199 ? -2.540 -4.947 -14.727 1.00 65.94 199 ALA A CA 1
ATOM 1566 C C . ALA A 1 199 ? -2.778 -3.445 -14.527 1.00 65.94 199 ALA A C 1
ATOM 1568 O O . ALA A 1 199 ? -2.991 -2.729 -15.506 1.00 65.94 199 ALA A O 1
ATOM 1569 N N . ARG A 1 200 ? -2.756 -2.958 -13.285 1.00 70.94 200 ARG A N 1
ATOM 1570 C CA . ARG A 1 200 ? -3.065 -1.565 -12.946 1.00 70.94 200 ARG A CA 1
ATOM 1571 C C . ARG A 1 200 ? -1.826 -0.812 -12.495 1.00 70.94 200 ARG A C 1
ATOM 1573 O O . ARG A 1 200 ? -0.998 -1.351 -11.790 1.00 70.94 200 ARG A O 1
ATOM 1580 N N . GLU A 1 201 ? -1.731 0.445 -12.907 1.00 70.00 201 GLU A N 1
ATOM 1581 C CA . GLU A 1 201 ? -0.579 1.326 -12.658 1.00 70.00 201 GLU A CA 1
ATOM 1582 C C . GLU A 1 201 ? -0.544 1.895 -11.229 1.00 70.00 201 GLU A C 1
ATOM 1584 O O . GLU A 1 201 ? 0.396 2.596 -10.866 1.00 70.00 201 GLU A O 1
ATOM 1589 N N . GLU A 1 202 ? -1.569 1.631 -10.416 1.00 78.69 202 GLU A N 1
ATOM 1590 C CA . GLU A 1 202 ? -1.649 2.156 -9.055 1.00 78.69 202 GLU A CA 1
ATOM 1591 C C . GLU A 1 202 ? -0.693 1.399 -8.131 1.00 78.69 202 GLU A C 1
ATOM 1593 O O . GLU A 1 202 ? -0.648 0.171 -8.163 1.00 78.69 202 GLU A O 1
ATOM 1598 N N . TYR A 1 203 ? 0.052 2.113 -7.293 1.00 83.81 203 TYR A N 1
ATOM 1599 C CA . TYR A 1 203 ? 0.989 1.534 -6.331 1.00 83.81 203 TYR A CA 1
ATOM 1600 C C . TYR A 1 203 ? 0.870 2.223 -4.977 1.00 83.81 203 TYR A C 1
ATOM 1602 O O . TYR A 1 203 ? 0.271 3.291 -4.863 1.00 83.81 203 TYR A O 1
ATOM 1610 N N . PHE A 1 204 ? 1.407 1.588 -3.938 1.00 89.06 204 PHE A N 1
ATOM 1611 C CA . PHE A 1 204 ? 1.266 2.035 -2.556 1.00 89.06 204 PHE A CA 1
ATOM 1612 C C . PHE A 1 204 ? 1.726 3.490 -2.364 1.00 89.06 204 PHE A C 1
ATOM 1614 O O . PHE A 1 204 ? 2.766 3.889 -2.878 1.00 89.06 204 PHE A O 1
ATOM 1621 N N . ALA A 1 205 ? 0.909 4.287 -1.670 1.00 89.62 205 ALA A N 1
ATOM 1622 C CA . ALA A 1 205 ? 1.101 5.716 -1.429 1.00 89.62 205 ALA A CA 1
ATOM 1623 C C . ALA A 1 205 ? 1.522 6.542 -2.669 1.00 89.62 205 ALA A C 1
ATOM 1625 O O . ALA A 1 205 ? 2.306 7.484 -2.549 1.00 89.62 205 ALA A O 1
ATOM 1626 N N . ARG A 1 206 ? 1.022 6.222 -3.876 1.00 87.31 206 ARG A N 1
ATOM 1627 C CA . ARG A 1 206 ? 1.368 6.962 -5.104 1.00 87.31 206 ARG A CA 1
ATOM 1628 C C . ARG A 1 206 ? 1.094 8.467 -4.933 1.00 87.31 206 ARG A C 1
ATOM 1630 O O . ARG A 1 206 ? 0.005 8.808 -4.476 1.00 87.31 206 ARG A O 1
ATOM 1637 N N . PRO A 1 207 ? 2.015 9.365 -5.313 1.00 87.38 207 PRO A N 1
ATOM 1638 C CA . PRO A 1 207 ? 1.775 10.805 -5.286 1.00 87.38 207 PRO A CA 1
ATOM 1639 C C . PRO A 1 207 ? 0.721 11.229 -6.316 1.00 87.38 207 PRO A C 1
ATOM 1641 O O . PRO A 1 207 ? 0.614 10.644 -7.402 1.00 87.38 207 PRO A O 1
ATOM 1644 N N . GLY A 1 208 ? -0.050 12.262 -5.986 1.00 89.00 208 GLY A N 1
ATOM 1645 C CA . GLY A 1 208 ? -0.984 12.887 -6.908 1.00 89.00 208 GLY A CA 1
ATOM 1646 C C . GLY A 1 208 ? -2.431 12.415 -6.767 1.00 89.00 208 GLY A C 1
ATOM 1647 O O . GLY A 1 208 ? -2.746 11.214 -6.704 1.00 89.00 208 GLY A O 1
ATOM 1648 N N . ILE A 1 209 ? -3.340 13.388 -6.808 1.00 88.12 209 ILE A N 1
ATOM 1649 C CA . ILE A 1 209 ? -4.782 13.182 -6.971 1.00 88.12 209 ILE A CA 1
ATOM 1650 C C . ILE A 1 209 ? -5.137 13.305 -8.457 1.00 88.12 209 ILE A C 1
ATOM 1652 O O . ILE A 1 209 ? -4.662 14.191 -9.163 1.00 88.12 209 ILE A O 1
ATOM 1656 N N . GLU A 1 210 ? -6.010 12.428 -8.953 1.00 82.94 210 GLU A N 1
ATOM 1657 C CA . GLU A 1 210 ? -6.518 12.534 -10.323 1.00 82.94 210 GLU A CA 1
ATOM 1658 C C . GLU A 1 210 ? -7.217 13.898 -10.533 1.00 82.94 210 GLU A C 1
ATOM 1660 O O . GLU A 1 210 ? -8.109 14.241 -9.748 1.00 82.94 210 GLU A O 1
ATOM 1665 N N . PRO A 1 211 ? -6.914 14.668 -11.600 1.00 83.06 211 PRO A N 1
ATOM 1666 C CA . PRO A 1 211 ? -7.532 15.978 -11.833 1.00 83.06 211 PRO A CA 1
ATOM 1667 C C . PRO A 1 211 ? -9.067 15.964 -11.848 1.00 83.06 211 PRO A C 1
ATOM 1669 O O . PRO A 1 211 ? -9.711 16.944 -11.471 1.00 83.06 211 PRO A O 1
ATOM 1672 N N . ALA A 1 212 ? -9.682 14.854 -12.268 1.00 80.69 212 ALA A N 1
ATOM 1673 C CA . ALA A 1 212 ? -11.132 14.681 -12.218 1.00 80.69 212 ALA A CA 1
ATOM 1674 C C . ALA A 1 212 ? -11.679 14.632 -10.780 1.00 80.69 212 ALA A C 1
ATOM 1676 O O . ALA A 1 212 ? -12.797 15.081 -10.539 1.00 80.69 212 ALA A O 1
ATOM 1677 N N . PHE A 1 213 ? -10.905 14.111 -9.827 1.00 86.00 213 PHE A N 1
ATOM 1678 C CA . PHE A 1 213 ? -11.309 13.979 -8.427 1.00 86.00 213 PHE A CA 1
ATOM 1679 C C . PHE A 1 213 ? -11.127 15.291 -7.675 1.00 86.00 213 PHE A C 1
ATOM 1681 O O . PHE A 1 213 ? -11.956 15.629 -6.834 1.00 86.00 213 PHE A O 1
ATOM 1688 N N . VAL A 1 214 ? -10.112 16.072 -8.042 1.00 86.94 214 VAL A N 1
ATOM 1689 C CA . VAL A 1 214 ? -9.865 17.407 -7.479 1.00 86.94 214 VAL A CA 1
ATOM 1690 C C . VAL A 1 214 ? -11.061 18.331 -7.706 1.00 86.94 214 VAL A C 1
ATOM 1692 O O . VAL A 1 214 ? -11.459 19.066 -6.811 1.00 86.94 214 VAL A O 1
ATOM 1695 N N . LYS A 1 215 ? -11.743 18.204 -8.853 1.00 85.31 215 LYS A N 1
ATOM 1696 C CA . LYS A 1 215 ? -12.996 18.928 -9.152 1.00 85.31 215 LYS A CA 1
ATOM 1697 C C . LYS A 1 215 ? -14.172 18.573 -8.231 1.00 85.31 215 LYS A C 1
ATOM 1699 O O . LYS A 1 215 ? -15.201 19.238 -8.294 1.00 85.31 215 LYS A O 1
ATOM 1704 N N . THR A 1 216 ? -14.052 17.518 -7.425 1.00 86.69 216 THR A N 1
ATOM 1705 C CA . THR A 1 216 ? -15.084 17.075 -6.471 1.00 86.69 216 THR A CA 1
ATOM 1706 C C . THR A 1 216 ? -14.814 17.524 -5.039 1.00 86.69 216 THR A C 1
ATOM 1708 O O . THR A 1 216 ? -15.635 17.251 -4.167 1.00 86.69 216 THR A O 1
ATOM 1711 N N . ILE A 1 217 ? -13.673 18.176 -4.791 1.00 88.88 217 ILE A N 1
ATOM 1712 C CA . ILE A 1 217 ? -13.315 18.720 -3.483 1.00 88.88 217 ILE A CA 1
ATOM 1713 C C . ILE A 1 217 ? -14.157 19.966 -3.221 1.00 88.88 217 ILE A C 1
ATOM 1715 O O . ILE A 1 217 ? -14.183 20.901 -4.021 1.00 88.88 217 ILE A O 1
ATOM 1719 N N . THR A 1 218 ? -14.847 19.975 -2.086 1.00 85.06 218 THR A N 1
ATOM 1720 C CA . THR A 1 218 ? -15.580 21.135 -1.579 1.00 85.06 218 THR A CA 1
ATOM 1721 C C . THR A 1 218 ? -14.729 21.853 -0.549 1.00 85.06 218 THR A C 1
ATOM 1723 O O . THR A 1 218 ? -14.333 21.225 0.430 1.00 85.06 218 THR A O 1
ATOM 1726 N N . GLY A 1 219 ? -14.473 23.148 -0.733 1.00 86.62 219 GLY A N 1
ATOM 1727 C CA . GLY A 1 219 ? -13.636 23.955 0.164 1.00 86.62 219 GLY A CA 1
ATOM 1728 C C . GLY A 1 219 ? -12.168 24.016 -0.268 1.00 86.62 219 GLY A C 1
ATOM 1729 O O . GLY A 1 219 ? -11.826 23.614 -1.379 1.00 86.62 219 GLY A O 1
ATOM 1730 N N . ASP A 1 220 ? -11.311 24.525 0.616 1.00 90.56 220 ASP A N 1
ATOM 1731 C CA . ASP A 1 220 ? -9.901 24.791 0.313 1.00 90.56 220 ASP A CA 1
ATOM 1732 C C . ASP A 1 220 ? -9.057 23.510 0.237 1.00 90.56 220 ASP A C 1
ATOM 1734 O O . ASP A 1 220 ? -9.384 22.493 0.862 1.00 90.56 220 ASP A O 1
ATOM 1738 N N . LEU A 1 221 ? -7.969 23.556 -0.533 1.00 92.38 221 LEU A N 1
ATOM 1739 C CA . LEU A 1 221 ? -6.965 22.490 -0.543 1.00 92.38 221 LEU A CA 1
ATOM 1740 C C . LEU A 1 221 ? -6.202 22.477 0.787 1.00 92.38 221 LEU A C 1
ATOM 1742 O O . LEU A 1 221 ? -6.036 23.524 1.409 1.00 92.38 221 LEU A O 1
ATOM 1746 N N . ASP A 1 222 ? -5.747 21.300 1.207 1.00 92.69 222 ASP A N 1
ATOM 1747 C CA . ASP A 1 222 ? -4.977 21.124 2.441 1.00 92.69 222 ASP A CA 1
ATOM 1748 C C . ASP A 1 222 ? -3.503 20.915 2.150 1.00 92.69 222 ASP A C 1
ATOM 1750 O O . ASP A 1 222 ? -3.151 20.103 1.301 1.00 92.69 222 ASP A O 1
ATOM 1754 N N . ASP A 1 223 ? -2.664 21.643 2.873 1.00 91.56 223 ASP A N 1
ATOM 1755 C CA . ASP A 1 223 ? -1.207 21.596 2.798 1.00 91.56 223 ASP A CA 1
ATOM 1756 C C . ASP A 1 223 ? -0.568 21.177 4.134 1.00 91.56 223 ASP A C 1
ATOM 1758 O O . ASP A 1 223 ? 0.642 21.305 4.313 1.00 91.56 223 ASP A O 1
ATOM 1762 N N . ARG A 1 224 ? -1.364 20.652 5.081 1.00 90.81 224 ARG A N 1
ATOM 1763 C CA . ARG A 1 224 ? -0.879 20.262 6.416 1.00 90.81 224 ARG A CA 1
ATOM 1764 C C . ARG A 1 224 ? -0.051 18.978 6.391 1.00 90.81 224 ARG A C 1
ATOM 1766 O O . ARG A 1 224 ? 0.771 18.781 7.283 1.00 90.81 224 ARG A O 1
ATOM 1773 N N . TYR A 1 225 ? -0.290 18.096 5.421 1.00 92.69 225 TYR A N 1
ATOM 1774 C CA . TYR A 1 225 ? 0.452 16.846 5.238 1.00 92.69 225 TYR A CA 1
ATOM 1775 C C . TYR A 1 225 ? 0.400 16.396 3.764 1.00 92.69 225 TYR A C 1
ATOM 1777 O O . TYR A 1 225 ? -0.591 16.693 3.092 1.00 92.69 225 TYR A O 1
ATOM 1785 N N . PRO A 1 226 ? 1.413 15.673 3.236 1.00 92.50 226 PRO A N 1
ATOM 1786 C CA . PRO A 1 226 ? 1.366 15.132 1.876 1.00 92.50 226 PRO A CA 1
ATOM 1787 C C . PRO A 1 226 ? 0.091 14.329 1.598 1.00 92.50 226 PRO A C 1
ATOM 1789 O O . PRO A 1 226 ? -0.282 13.436 2.361 1.00 92.50 226 PRO A O 1
ATOM 1792 N N . GLU A 1 227 ? -0.581 14.601 0.481 1.00 94.31 227 GLU A N 1
ATOM 1793 C CA . GLU A 1 227 ? -1.931 14.090 0.225 1.00 94.31 227 GLU A CA 1
ATOM 1794 C C . GLU A 1 227 ? -1.995 12.576 -0.050 1.00 94.31 227 GLU A C 1
ATOM 1796 O O . GLU A 1 227 ? -3.068 11.955 -0.005 1.00 94.31 227 GLU A O 1
ATOM 1801 N N . ASN A 1 228 ? -0.832 11.984 -0.318 1.00 93.38 228 ASN A N 1
ATOM 1802 C CA . ASN A 1 228 ? -0.613 10.565 -0.543 1.00 93.38 228 ASN A CA 1
ATOM 1803 C C . ASN A 1 228 ? -0.116 9.791 0.686 1.00 93.38 228 ASN A C 1
ATOM 1805 O O . ASN A 1 228 ? -0.007 8.568 0.588 1.00 93.38 228 ASN A O 1
ATOM 1809 N N . GLU A 1 229 ? 0.151 10.454 1.817 1.00 95.31 229 GLU A N 1
ATOM 1810 C CA . GLU A 1 229 ? 0.494 9.762 3.063 1.00 95.31 229 GLU A CA 1
ATOM 1811 C C . GLU A 1 229 ? -0.629 8.805 3.462 1.00 95.31 229 GLU A C 1
ATOM 1813 O O . GLU A 1 229 ? -1.804 9.172 3.439 1.00 95.31 229 GLU A O 1
ATOM 1818 N N . MET A 1 230 ? -0.274 7.594 3.886 1.00 97.38 230 MET A N 1
ATOM 1819 C CA . MET A 1 230 ? -1.240 6.676 4.482 1.00 97.38 230 MET A CA 1
ATOM 1820 C C . MET A 1 230 ? -1.535 7.068 5.928 1.00 97.38 230 MET A C 1
ATOM 1822 O O . MET A 1 230 ? -0.627 7.182 6.745 1.00 97.38 230 MET A O 1
ATOM 1826 N N . VAL A 1 231 ? -2.810 7.225 6.265 1.00 98.38 231 VAL A N 1
ATOM 1827 C CA . VAL A 1 231 ? -3.266 7.623 7.599 1.00 98.38 231 VAL A CA 1
ATOM 1828 C C . VAL A 1 231 ? -4.260 6.609 8.145 1.00 98.38 231 VAL A C 1
ATOM 1830 O O . VAL A 1 231 ? -5.093 6.073 7.410 1.00 98.38 231 VAL A O 1
ATOM 1833 N N . LEU A 1 232 ? -4.199 6.375 9.453 1.00 98.69 232 LEU A N 1
ATOM 1834 C CA . LEU A 1 232 ? -5.302 5.791 10.202 1.00 98.69 232 LEU A CA 1
ATOM 1835 C C . LEU A 1 232 ? -6.165 6.936 10.735 1.00 98.69 232 LEU A C 1
ATOM 1837 O O . LEU A 1 232 ? -5.748 7.678 11.622 1.00 98.69 232 LEU A O 1
ATOM 1841 N N . GLY A 1 233 ? -7.355 7.091 10.170 1.00 98.06 233 GLY A N 1
ATOM 1842 C CA . GLY A 1 233 ? -8.383 8.004 10.648 1.00 98.06 233 GLY A CA 1
ATOM 1843 C C . GLY A 1 233 ? -9.306 7.331 11.658 1.00 98.06 233 GLY A C 1
ATOM 1844 O O . GLY A 1 233 ? -9.570 6.131 11.559 1.00 98.06 233 GLY A O 1
ATOM 1845 N N . ILE A 1 234 ? -9.779 8.102 12.634 1.00 97.56 234 ILE A N 1
ATOM 1846 C CA . ILE A 1 234 ? -10.808 7.708 13.595 1.00 97.56 234 ILE A CA 1
ATOM 1847 C C . ILE A 1 234 ? -11.858 8.811 13.637 1.00 97.56 234 ILE A C 1
ATOM 1849 O O . ILE A 1 234 ? -11.526 9.973 13.868 1.00 97.56 234 ILE A O 1
ATOM 1853 N N . ASN A 1 235 ? -13.120 8.433 13.441 1.00 95.31 235 ASN A N 1
ATOM 1854 C CA . ASN A 1 235 ? -14.268 9.312 13.622 1.00 95.31 235 ASN A CA 1
ATOM 1855 C C . ASN A 1 235 ? -15.319 8.616 14.492 1.00 95.31 235 ASN A C 1
ATOM 1857 O O . ASN A 1 235 ? -15.971 7.648 14.089 1.00 95.31 235 ASN A O 1
ATOM 1861 N N . VAL A 1 236 ? -15.446 9.110 15.717 1.00 92.75 236 VAL A N 1
ATOM 1862 C CA . VAL A 1 236 ? -16.357 8.616 16.753 1.00 92.75 236 VAL A CA 1
ATOM 1863 C C . VAL A 1 236 ? -16.989 9.816 17.458 1.00 92.75 236 VAL A C 1
ATOM 1865 O O . VAL A 1 236 ? -16.541 10.948 17.280 1.00 92.75 236 VAL A O 1
ATOM 1868 N N . ASP A 1 237 ? -18.013 9.594 18.281 1.00 91.31 237 ASP A N 1
ATOM 1869 C CA . ASP A 1 237 ? -18.706 10.693 18.973 1.00 91.31 237 ASP A CA 1
ATOM 1870 C C . ASP A 1 237 ? -17.764 11.506 19.877 1.00 91.31 237 ASP A C 1
ATOM 1872 O O . ASP A 1 237 ? -17.968 12.692 20.102 1.00 91.31 237 ASP A O 1
ATOM 1876 N N . GLN A 1 238 ? -16.690 10.880 20.364 1.00 90.94 238 GLN A N 1
ATOM 1877 C CA . GLN A 1 238 ? -15.683 11.519 21.210 1.00 90.94 238 GLN A CA 1
ATOM 1878 C C . GLN A 1 238 ? -14.739 12.462 20.447 1.00 90.94 238 GLN A C 1
ATOM 1880 O O . GLN A 1 238 ? -14.065 13.271 21.083 1.00 90.94 238 GLN A O 1
ATOM 1885 N N . GLY A 1 239 ? -14.640 12.346 19.120 1.00 92.31 239 GLY A N 1
ATOM 1886 C CA . GLY A 1 239 ? -13.749 13.183 18.324 1.00 92.31 239 GLY A CA 1
ATOM 1887 C C . GLY A 1 239 ? -13.353 12.584 16.978 1.00 92.31 239 GLY A C 1
ATOM 1888 O O . GLY A 1 239 ? -13.615 11.417 16.672 1.00 92.31 239 GLY A O 1
ATOM 1889 N N . VAL A 1 240 ? -12.682 13.419 16.185 1.00 95.81 240 VAL A N 1
ATOM 1890 C CA . VAL A 1 240 ? -12.170 13.085 14.856 1.00 95.81 240 VAL A CA 1
ATOM 1891 C C . VAL A 1 240 ? -10.672 13.380 14.778 1.00 95.81 240 VAL A C 1
ATOM 1893 O O . VAL A 1 240 ? -10.235 14.517 14.963 1.00 95.81 240 VAL A O 1
ATOM 1896 N N . LYS A 1 241 ? -9.868 12.345 14.528 1.00 97.69 241 LYS A N 1
ATOM 1897 C CA . LYS A 1 241 ? -8.403 12.446 14.543 1.00 97.69 241 LYS A CA 1
ATOM 1898 C C . LYS A 1 241 ? -7.765 11.502 13.536 1.00 97.69 241 LYS A C 1
ATOM 1900 O O . LYS A 1 241 ? -8.270 10.409 13.292 1.00 97.69 241 LYS A O 1
ATOM 1905 N N . ALA A 1 242 ? -6.637 11.920 12.977 1.00 98.19 242 ALA A N 1
ATOM 1906 C CA . ALA A 1 242 ? -5.833 11.134 12.055 1.00 98.19 242 ALA A CA 1
ATOM 1907 C C . ALA A 1 242 ? -4.411 10.933 12.569 1.00 98.19 242 ALA A C 1
ATOM 1909 O O . ALA A 1 242 ? -3.788 11.839 13.125 1.00 98.19 242 ALA A O 1
ATOM 1910 N N . TYR A 1 243 ? -3.901 9.736 12.304 1.00 98.50 243 TYR A N 1
ATOM 1911 C CA . TYR A 1 243 ? -2.572 9.278 12.668 1.00 98.50 243 TYR A CA 1
ATOM 1912 C C . TYR A 1 243 ? -1.837 8.851 11.396 1.00 98.50 243 TYR A C 1
ATOM 1914 O O . TYR A 1 243 ? -2.105 7.760 10.882 1.00 98.50 243 TYR A O 1
ATOM 1922 N N . PRO A 1 244 ? -0.938 9.689 10.857 1.00 97.81 244 PRO A N 1
ATOM 1923 C CA . PRO A 1 244 ? -0.083 9.293 9.745 1.00 97.81 244 PRO A CA 1
ATOM 1924 C C . PRO A 1 244 ? 0.759 8.070 10.091 1.00 97.81 244 PRO A C 1
ATOM 1926 O O . PRO A 1 244 ? 1.302 7.972 11.196 1.00 97.81 244 PRO A O 1
ATOM 1929 N N . LEU A 1 245 ? 0.888 7.144 9.140 1.00 96.50 245 LEU A N 1
ATOM 1930 C CA . LEU A 1 245 ? 1.698 5.941 9.295 1.00 96.50 245 LEU A CA 1
ATOM 1931 C C . LEU A 1 245 ? 3.132 6.314 9.662 1.00 96.50 245 LEU A C 1
ATOM 1933 O O . LEU A 1 245 ? 3.694 5.717 10.585 1.00 96.50 245 LEU A O 1
ATOM 1937 N N . ARG A 1 246 ? 3.697 7.324 8.988 1.00 92.38 246 ARG A N 1
ATOM 1938 C CA . ARG A 1 246 ? 5.029 7.843 9.296 1.00 92.38 246 ARG A CA 1
ATOM 1939 C C . ARG A 1 246 ? 5.123 8.275 10.756 1.00 92.38 246 ARG A C 1
ATOM 1941 O O . ARG A 1 246 ? 5.968 7.756 11.471 1.00 92.38 246 ARG A O 1
ATOM 1948 N N . GLU A 1 247 ? 4.224 9.132 11.232 1.00 95.00 247 GLU A N 1
ATOM 1949 C CA . GLU A 1 247 ? 4.254 9.652 12.609 1.00 95.00 247 GLU A CA 1
ATOM 1950 C C . GLU A 1 247 ? 4.112 8.544 13.669 1.00 95.00 247 GLU A C 1
ATOM 1952 O O . GLU A 1 247 ? 4.805 8.559 14.686 1.00 95.00 247 GLU A O 1
ATOM 1957 N N . VAL A 1 248 ? 3.276 7.526 13.429 1.00 95.12 248 VAL A N 1
ATOM 1958 C CA . VAL A 1 248 ? 3.153 6.380 14.351 1.00 95.12 248 VAL A CA 1
ATOM 1959 C C . VAL A 1 248 ? 4.421 5.521 14.351 1.00 95.12 248 VAL A C 1
ATOM 1961 O O . VAL A 1 248 ? 4.846 5.043 15.406 1.00 95.12 248 VAL A O 1
ATOM 1964 N N . LYS A 1 249 ? 5.065 5.341 13.192 1.00 91.31 249 LYS A N 1
ATOM 1965 C CA . LYS A 1 249 ? 6.355 4.641 13.081 1.00 91.31 249 LYS A CA 1
ATOM 1966 C C . LYS A 1 249 ? 7.481 5.412 13.771 1.00 91.31 249 LYS A C 1
ATOM 1968 O O . LYS A 1 249 ? 8.262 4.783 14.484 1.00 91.31 249 LYS A O 1
ATOM 1973 N N . LEU A 1 250 ? 7.511 6.741 13.640 1.00 89.06 250 LEU A N 1
ATOM 1974 C CA . LEU A 1 250 ? 8.440 7.622 14.360 1.00 89.06 250 LEU A CA 1
ATOM 1975 C C . LEU A 1 250 ? 8.289 7.485 15.883 1.00 89.06 250 LEU A C 1
ATOM 1977 O O . LEU A 1 250 ? 9.277 7.470 16.610 1.00 89.06 250 LEU A O 1
ATOM 1981 N N . SER A 1 251 ? 7.065 7.271 16.371 1.00 90.12 251 SER A N 1
ATOM 1982 C CA . SER A 1 251 ? 6.780 6.972 17.783 1.00 90.12 251 SER A CA 1
ATOM 1983 C C . SER A 1 251 ? 7.128 5.536 18.217 1.00 90.12 251 SER A C 1
ATOM 1985 O O . SER A 1 251 ? 6.737 5.099 19.297 1.00 90.12 251 SER A O 1
ATOM 1987 N N . GLY A 1 252 ? 7.860 4.773 17.400 1.00 89.31 252 GLY A N 1
ATOM 1988 C CA . GLY A 1 252 ? 8.248 3.393 17.705 1.00 89.31 252 GLY A CA 1
ATOM 1989 C C . GLY A 1 252 ? 7.151 2.362 17.426 1.00 89.31 252 GLY A C 1
ATOM 1990 O O . GLY A 1 252 ? 7.212 1.246 17.940 1.00 89.31 252 GLY A O 1
ATOM 1991 N N . GLY A 1 253 ? 6.141 2.718 16.625 1.00 92.69 253 GLY A N 1
ATOM 1992 C CA . GLY A 1 253 ? 5.036 1.835 16.242 1.00 92.69 253 GLY A CA 1
ATOM 1993 C C . GLY A 1 253 ? 3.902 1.745 17.267 1.00 92.69 253 GLY A C 1
ATOM 1994 O O . GLY A 1 253 ? 2.975 0.962 17.062 1.00 92.69 253 GLY A O 1
ATOM 1995 N N . VAL A 1 254 ? 3.955 2.529 18.350 1.00 96.00 254 VAL A N 1
ATOM 1996 C CA . VAL A 1 254 ? 2.906 2.606 19.375 1.00 96.00 254 VAL A CA 1
ATOM 1997 C C . VAL A 1 254 ? 2.634 4.063 19.719 1.00 96.00 254 VAL A C 1
ATOM 1999 O O . VAL A 1 254 ? 3.540 4.789 20.117 1.00 96.00 254 VAL A O 1
ATOM 2002 N N . VAL A 1 255 ? 1.374 4.477 19.618 1.00 97.56 255 VAL A N 1
ATOM 2003 C CA . VAL A 1 255 ? 0.914 5.790 20.082 1.00 97.56 255 VAL A CA 1
ATOM 2004 C C . VAL A 1 255 ? -0.195 5.582 21.097 1.00 97.56 255 VAL A C 1
ATOM 2006 O O . VAL A 1 255 ? -1.274 5.107 20.758 1.00 97.56 255 VAL A O 1
ATOM 2009 N N . GLU A 1 256 ? 0.085 5.919 22.351 1.00 97.50 256 GLU A N 1
ATOM 2010 C CA . GLU A 1 256 ? -0.918 6.011 23.409 1.00 97.50 256 GLU A CA 1
ATOM 2011 C C . GLU A 1 256 ? -1.495 7.426 23.402 1.00 97.50 256 GLU A C 1
ATOM 2013 O O . GLU A 1 256 ? -0.742 8.399 23.441 1.00 97.50 256 GLU A O 1
ATOM 2018 N N . ASP A 1 257 ? -2.817 7.539 23.328 1.00 96.56 257 ASP A N 1
ATOM 2019 C CA . ASP A 1 257 ? -3.505 8.820 23.156 1.00 96.56 257 ASP A CA 1
ATOM 2020 C C . ASP A 1 257 ? -4.879 8.796 23.844 1.00 96.56 257 ASP A C 1
ATOM 2022 O O . ASP A 1 257 ? -5.297 7.779 24.416 1.00 96.56 257 ASP A O 1
ATOM 2026 N N . GLU A 1 258 ? -5.585 9.919 23.791 1.00 94.50 258 GLU A N 1
ATOM 2027 C CA . GLU A 1 258 ? -6.942 10.073 24.303 1.00 94.50 258 GLU A CA 1
ATOM 2028 C C . GLU A 1 258 ? -7.847 10.681 23.222 1.00 94.50 258 GLU A C 1
ATOM 2030 O O . GLU A 1 258 ? -7.496 11.664 22.570 1.00 94.50 258 GLU A O 1
ATOM 2035 N N . LEU A 1 259 ? -9.025 10.082 23.021 1.00 90.44 259 LEU A N 1
ATOM 2036 C CA . LEU A 1 259 ? -10.112 10.669 22.231 1.00 90.44 259 LEU A CA 1
ATOM 2037 C C . LEU A 1 259 ? -11.212 11.101 23.193 1.00 90.44 259 LEU A C 1
ATOM 2039 O O . LEU A 1 259 ? -11.899 10.260 23.776 1.00 90.44 259 LEU A O 1
ATOM 2043 N N . GLY A 1 260 ? -11.350 12.408 23.405 1.00 87.44 260 GLY A N 1
ATOM 2044 C CA . GLY A 1 260 ? -12.120 12.918 24.536 1.00 87.44 260 GLY A CA 1
ATOM 2045 C C . GLY A 1 260 ? -11.492 12.447 25.852 1.00 87.44 260 GLY A C 1
ATOM 2046 O O . GLY A 1 260 ? -10.343 12.761 26.131 1.00 87.44 260 GLY A O 1
ATOM 2047 N N . GLU A 1 261 ? -12.228 11.665 26.644 1.00 87.69 261 GLU A N 1
ATOM 2048 C CA . GLU A 1 261 ? -11.722 11.043 27.883 1.00 87.69 261 GLU A CA 1
ATOM 2049 C C . GLU A 1 261 ? -11.380 9.552 27.703 1.00 87.69 261 GLU A C 1
ATOM 2051 O O . GLU A 1 261 ? -11.079 8.854 28.675 1.00 87.69 261 GLU A O 1
ATOM 2056 N N . HIS A 1 262 ? -11.476 9.025 26.477 1.00 91.94 262 HIS A N 1
ATOM 2057 C CA . HIS A 1 262 ? -11.304 7.603 26.205 1.00 91.94 262 HIS A CA 1
ATOM 2058 C C . HIS A 1 262 ? -9.841 7.278 25.920 1.00 91.94 262 HIS A C 1
ATOM 2060 O O . HIS A 1 262 ? -9.312 7.716 24.897 1.00 91.94 262 HIS A O 1
ATOM 2066 N N . PRO A 1 263 ? -9.188 6.455 26.761 1.00 95.81 263 PRO A N 1
ATOM 2067 C CA . PRO A 1 263 ? -7.814 6.053 26.529 1.00 95.81 263 PRO A CA 1
ATOM 2068 C C . PRO A 1 263 ? -7.753 5.080 25.346 1.00 95.81 263 PRO A C 1
ATOM 2070 O O . PRO A 1 263 ? -8.384 4.012 25.367 1.00 95.81 263 PRO A O 1
ATOM 2073 N N . ILE A 1 264 ? -6.944 5.418 24.347 1.00 97.44 264 ILE A N 1
ATOM 2074 C CA . ILE A 1 264 ? -6.776 4.637 23.122 1.00 97.44 264 ILE A CA 1
ATOM 2075 C C . ILE A 1 264 ? -5.305 4.328 22.846 1.00 97.44 264 ILE A C 1
ATOM 2077 O O . ILE A 1 264 ? -4.396 4.940 23.409 1.00 97.44 264 ILE A O 1
ATOM 2081 N N . VAL A 1 265 ? -5.073 3.351 21.977 1.00 98.50 265 VAL A N 1
ATOM 2082 C CA . VAL A 1 265 ? -3.745 3.030 21.466 1.00 98.50 265 VAL A CA 1
ATOM 2083 C C . VAL A 1 265 ? -3.799 2.747 19.970 1.00 98.50 265 VAL A C 1
ATOM 2085 O O . VAL A 1 265 ? -4.686 2.032 19.499 1.00 98.50 265 VAL A O 1
ATOM 2088 N N . ILE A 1 266 ? -2.842 3.310 19.235 1.00 98.62 266 ILE A N 1
ATOM 2089 C CA . ILE A 1 266 ? -2.601 3.044 17.818 1.00 98.62 266 ILE A CA 1
ATOM 2090 C C . ILE A 1 266 ? -1.354 2.177 17.698 1.00 98.62 266 ILE A C 1
ATOM 2092 O O . ILE A 1 266 ? -0.310 2.492 18.272 1.00 98.62 266 ILE A O 1
ATOM 2096 N N . PHE A 1 267 ? -1.458 1.099 16.933 1.00 98.44 267 PHE A N 1
ATOM 2097 C CA . PHE A 1 267 ? -0.355 0.206 16.606 1.00 98.44 267 PHE A CA 1
ATOM 2098 C C . PHE A 1 267 ? 0.020 0.339 15.132 1.00 98.44 267 PHE A C 1
ATOM 2100 O O . PHE A 1 267 ? -0.865 0.472 14.289 1.00 98.44 267 PHE A O 1
ATOM 2107 N N . ALA A 1 268 ? 1.315 0.243 14.819 1.00 96.88 268 ALA A N 1
ATOM 2108 C CA . ALA A 1 268 ? 1.825 0.102 13.458 1.00 96.88 268 ALA A CA 1
ATOM 2109 C C . ALA A 1 268 ? 2.950 -0.944 13.391 1.00 96.88 268 ALA A C 1
ATOM 2111 O O . ALA A 1 268 ? 3.935 -0.855 14.124 1.00 96.88 268 ALA A O 1
ATOM 2112 N N . GLY A 1 269 ? 2.842 -1.915 12.481 1.00 92.75 269 GLY A N 1
ATOM 2113 C CA . GLY A 1 269 ? 3.815 -3.002 12.322 1.00 92.75 269 GLY A CA 1
ATOM 2114 C C . GLY A 1 269 ? 3.203 -4.392 12.552 1.00 92.75 269 GLY A C 1
ATOM 2115 O O . GLY A 1 269 ? 2.130 -4.655 12.008 1.00 92.75 269 GLY A O 1
ATOM 2116 N N . PRO A 1 270 ? 3.845 -5.291 13.330 1.00 89.50 270 PRO A N 1
ATOM 2117 C CA . PRO A 1 270 ? 4.917 -5.034 14.302 1.00 89.50 270 PRO A CA 1
ATOM 2118 C C . PRO A 1 270 ? 6.333 -4.920 13.714 1.00 89.50 270 PRO A C 1
ATOM 2120 O O . PRO A 1 270 ? 7.223 -4.436 14.404 1.00 89.50 270 PRO A O 1
ATOM 2123 N N . ARG A 1 271 ? 6.574 -5.326 12.461 1.00 90.94 271 ARG A N 1
ATOM 2124 C CA . ARG A 1 271 ? 7.898 -5.147 11.838 1.00 90.94 271 ARG A CA 1
ATOM 2125 C C . ARG A 1 271 ? 8.049 -3.735 11.246 1.00 90.94 271 ARG A C 1
ATOM 2127 O O . ARG A 1 271 ? 7.037 -3.148 10.837 1.00 90.94 271 ARG A O 1
ATOM 2134 N N . PRO A 1 272 ? 9.263 -3.152 11.199 1.00 88.06 272 PRO A N 1
ATOM 2135 C CA . PRO A 1 272 ? 9.470 -1.779 10.733 1.00 88.06 272 PRO A CA 1
ATOM 2136 C C . PRO A 1 272 ? 8.936 -1.515 9.320 1.00 88.06 272 PRO A C 1
ATOM 2138 O O . PRO A 1 272 ? 8.241 -0.521 9.126 1.00 88.06 272 PRO A O 1
ATOM 2141 N N . GLU A 1 273 ? 9.149 -2.440 8.386 1.00 90.38 273 GLU A N 1
ATOM 2142 C CA . GLU A 1 273 ? 8.764 -2.343 6.972 1.00 90.38 273 GLU A CA 1
ATOM 2143 C C . GLU A 1 273 ? 7.279 -2.635 6.695 1.00 90.38 273 GLU A C 1
ATOM 2145 O O . GLU A 1 273 ? 6.804 -2.454 5.574 1.00 90.38 273 GLU A O 1
ATOM 2150 N N . GLN A 1 274 ? 6.526 -3.102 7.696 1.00 94.00 274 GLN A N 1
ATOM 2151 C CA . GLN A 1 274 ? 5.088 -3.348 7.566 1.00 94.00 274 GLN A CA 1
ATOM 2152 C C . GLN A 1 274 ? 4.285 -2.060 7.726 1.00 94.00 274 GLN A C 1
ATOM 2154 O O . GLN A 1 274 ? 4.541 -1.267 8.628 1.00 94.00 274 GLN A O 1
ATOM 2159 N N . PHE A 1 275 ? 3.239 -1.895 6.924 1.00 95.12 275 PHE A N 1
ATOM 2160 C CA . PHE A 1 275 ? 2.364 -0.718 6.949 1.00 95.12 275 PHE A CA 1
ATOM 2161 C C . PHE A 1 275 ? 1.022 -0.944 7.656 1.00 95.12 275 PHE A C 1
ATOM 2163 O O . PHE A 1 275 ? 0.182 -0.049 7.678 1.00 95.12 275 PHE A O 1
ATOM 2170 N N . THR A 1 276 ? 0.791 -2.131 8.221 1.00 97.50 276 THR A N 1
ATOM 2171 C CA . THR A 1 276 ? -0.460 -2.436 8.921 1.00 97.50 276 THR A CA 1
ATOM 2172 C C . THR A 1 276 ? -0.603 -1.558 10.155 1.00 97.50 276 THR A C 1
ATOM 2174 O O . THR A 1 276 ? 0.293 -1.535 11.001 1.00 97.50 276 THR A O 1
ATOM 2177 N N . MET A 1 277 ? -1.744 -0.877 10.262 1.00 98.44 277 MET A N 1
ATOM 2178 C CA . MET A 1 277 ? -2.131 -0.094 11.430 1.00 98.44 277 MET A CA 1
ATOM 2179 C C . MET A 1 277 ? -3.449 -0.588 12.018 1.00 98.44 277 MET A C 1
ATOM 2181 O O . MET A 1 277 ? -4.300 -1.112 11.297 1.00 98.44 277 MET A O 1
ATOM 2185 N N . ALA A 1 278 ? -3.618 -0.398 13.323 1.00 98.38 278 ALA A N 1
ATOM 2186 C CA . ALA A 1 278 ? -4.857 -0.704 14.027 1.00 98.38 278 ALA A CA 1
ATOM 2187 C C . ALA A 1 278 ? -5.026 0.192 15.256 1.00 98.38 278 ALA A C 1
ATOM 2189 O O . ALA A 1 278 ? -4.042 0.705 15.791 1.00 98.38 278 ALA A O 1
ATOM 2190 N N . ALA A 1 279 ? -6.268 0.367 15.706 1.00 98.25 279 ALA A N 1
ATOM 2191 C CA . ALA A 1 279 ? -6.591 1.255 16.814 1.00 98.25 279 ALA A CA 1
ATOM 2192 C C . ALA A 1 279 ? -7.552 0.596 17.805 1.00 98.25 279 ALA A C 1
ATOM 2194 O O . ALA A 1 279 ? -8.576 0.030 17.417 1.00 98.25 279 ALA A O 1
ATOM 2195 N N . TYR A 1 280 ? -7.237 0.692 19.094 1.00 97.81 280 TYR A N 1
ATOM 2196 C CA . TYR A 1 280 ? -7.968 0.006 20.156 1.00 97.81 280 TYR A CA 1
ATOM 2197 C C . TYR A 1 280 ? -8.234 0.916 21.347 1.00 97.81 280 TYR A C 1
ATOM 2199 O O . TYR A 1 280 ? -7.471 1.840 21.625 1.00 97.81 280 TYR A O 1
ATOM 2207 N N . SER A 1 281 ? -9.271 0.595 22.121 1.00 96.44 281 SER A N 1
ATOM 2208 C CA . SER A 1 281 ? -9.306 1.027 23.517 1.00 96.44 281 SER A CA 1
ATOM 2209 C C . SER A 1 281 ? -8.194 0.316 24.285 1.00 96.44 281 SER A C 1
ATOM 2211 O O . SER A 1 281 ? -8.053 -0.905 24.195 1.00 96.44 281 SER A O 1
ATOM 2213 N N . ARG A 1 282 ? -7.438 1.068 25.091 1.00 96.00 282 ARG A N 1
ATOM 2214 C CA . ARG A 1 282 ? -6.429 0.491 25.995 1.00 96.00 282 ARG A CA 1
ATOM 2215 C C . ARG A 1 282 ? -6.998 0.103 27.363 1.00 96.00 282 ARG A C 1
ATOM 2217 O O . ARG A 1 282 ? -6.240 -0.158 28.289 1.00 96.00 282 ARG A O 1
ATOM 2224 N N . VAL A 1 283 ? -8.325 0.072 27.510 1.00 95.31 283 VAL A N 1
ATOM 2225 C CA . VAL A 1 283 ? -9.008 -0.324 28.747 1.00 95.31 283 VAL A CA 1
ATOM 2226 C C . VAL A 1 283 ? -9.385 -1.801 28.674 1.00 95.31 283 VAL A C 1
ATOM 2228 O O . VAL A 1 283 ? -10.278 -2.188 27.924 1.00 95.31 283 VAL A O 1
ATOM 2231 N N . VAL A 1 284 ? -8.748 -2.628 29.499 1.00 94.44 284 VAL A N 1
ATOM 2232 C CA . VAL A 1 284 ? -9.005 -4.071 29.578 1.00 94.44 284 VAL A CA 1
ATOM 2233 C C . VAL A 1 284 ? -9.400 -4.421 31.004 1.00 94.44 284 VAL A C 1
ATOM 2235 O O . VAL A 1 284 ? -8.677 -4.125 31.947 1.00 94.44 284 VAL A O 1
ATOM 2238 N N . GLU A 1 285 ? -10.588 -5.005 31.176 1.00 91.19 285 GLU A N 1
ATOM 2239 C CA . GLU A 1 285 ? -11.122 -5.411 32.491 1.00 91.19 285 GLU A CA 1
ATOM 2240 C C . GLU A 1 285 ? -11.112 -4.288 33.555 1.00 91.19 285 GLU A C 1
ATOM 2242 O O . GLU A 1 285 ? -11.039 -4.535 34.755 1.00 91.19 285 GLU A O 1
ATOM 2247 N N . GLY A 1 286 ? -11.239 -3.032 33.109 1.00 90.19 286 GLY A N 1
ATOM 2248 C CA . GLY A 1 286 ? -11.252 -1.843 33.967 1.00 90.19 286 GLY A CA 1
ATOM 2249 C C . GLY A 1 286 ? -9.874 -1.243 34.264 1.00 90.19 286 GLY A C 1
ATOM 2250 O O . GLY A 1 286 ? -9.809 -0.227 34.954 1.00 90.19 286 GLY A O 1
ATOM 2251 N N . GLN A 1 287 ? -8.797 -1.823 33.732 1.00 94.31 287 GLN A N 1
ATOM 2252 C CA . GLN A 1 287 ? -7.439 -1.300 33.826 1.00 94.31 287 GLN A CA 1
ATOM 2253 C C . GLN A 1 287 ? -7.025 -0.627 32.514 1.00 94.31 287 GLN A C 1
ATOM 2255 O O . GLN A 1 287 ? -7.245 -1.173 31.437 1.00 94.31 287 GLN A O 1
ATOM 2260 N N . ILE A 1 288 ? -6.415 0.555 32.610 1.00 97.06 288 ILE A N 1
ATOM 2261 C CA . ILE A 1 288 ? -5.759 1.221 31.479 1.00 97.06 288 ILE A CA 1
ATOM 2262 C C . ILE A 1 288 ? -4.381 0.577 31.313 1.00 97.06 288 ILE A C 1
ATOM 2264 O O . ILE A 1 288 ? -3.587 0.590 32.253 1.00 97.06 288 ILE A O 1
ATOM 2268 N N . LEU A 1 289 ? -4.128 0.001 30.143 1.00 98.19 289 LEU A N 1
ATOM 2269 C CA . LEU A 1 289 ? -2.850 -0.594 29.770 1.00 98.19 289 LEU A CA 1
ATOM 2270 C C . LEU A 1 289 ? -1.981 0.415 29.012 1.00 98.19 289 LEU A C 1
ATOM 2272 O O . LEU A 1 289 ? -2.495 1.283 28.306 1.00 98.19 289 LEU A O 1
ATOM 2276 N N . SER A 1 290 ? -0.667 0.276 29.121 1.00 98.12 290 SER A N 1
ATOM 2277 C CA . SER A 1 290 ? 0.324 1.020 28.344 1.00 98.12 290 SER A CA 1
ATOM 2278 C C . SER A 1 290 ? 1.199 0.034 27.576 1.00 98.12 290 SER A C 1
ATOM 2280 O O . SER A 1 290 ? 1.552 -1.015 28.102 1.00 98.12 290 SER A O 1
ATOM 2282 N N . PHE A 1 291 ? 1.567 0.346 26.337 1.00 98.06 291 PHE A N 1
ATOM 2283 C CA . PHE A 1 291 ? 2.199 -0.582 25.404 1.00 98.06 291 PHE A CA 1
ATOM 2284 C C . PHE A 1 291 ? 3.573 -0.111 24.920 1.00 98.06 291 PHE A C 1
ATOM 2286 O O . PHE A 1 291 ? 3.866 1.077 24.793 1.00 98.06 291 PHE A O 1
ATOM 2293 N N . HIS A 1 292 ? 4.427 -1.075 24.597 1.00 95.25 292 HIS A N 1
ATOM 2294 C CA . HIS A 1 292 ? 5.629 -0.866 23.795 1.00 95.25 292 HIS A CA 1
ATOM 2295 C C . HIS A 1 292 ? 5.768 -1.992 22.778 1.00 95.25 292 HIS A C 1
ATOM 2297 O O . HIS A 1 292 ? 5.328 -3.116 23.019 1.00 95.25 292 HIS A O 1
ATOM 2303 N N . LEU A 1 293 ? 6.391 -1.697 21.644 1.00 93.25 293 LEU A N 1
ATOM 2304 C CA . LEU A 1 293 ? 6.734 -2.698 20.646 1.00 93.25 293 LEU A CA 1
ATOM 2305 C C . LEU A 1 293 ? 8.055 -3.381 21.032 1.00 93.25 293 LEU A C 1
ATOM 2307 O O . LEU A 1 293 ? 9.042 -2.711 21.333 1.00 93.25 293 LEU A O 1
ATOM 2311 N N . CYS A 1 294 ? 8.083 -4.713 21.021 1.00 90.56 294 CYS A N 1
ATOM 2312 C CA . CYS A 1 294 ? 9.292 -5.502 21.246 1.00 90.56 294 CYS A CA 1
ATOM 2313 C C . CYS A 1 294 ? 9.294 -6.736 20.337 1.00 90.56 294 CYS A C 1
ATOM 2315 O O . CYS A 1 294 ? 8.443 -7.626 20.452 1.00 90.56 294 CYS A O 1
ATOM 2317 N N . GLY A 1 295 ? 10.258 -6.791 19.414 1.00 87.75 295 GLY A N 1
ATOM 2318 C CA . GLY A 1 295 ? 10.275 -7.795 18.354 1.00 87.75 295 GLY A CA 1
ATOM 2319 C C . GLY A 1 295 ? 8.985 -7.740 17.533 1.00 87.75 295 GLY A C 1
ATOM 2320 O O . GLY A 1 295 ? 8.624 -6.693 17.014 1.00 87.75 295 GLY A O 1
ATOM 2321 N N . ASN A 1 296 ? 8.266 -8.861 17.461 1.00 90.69 296 ASN A N 1
ATOM 2322 C CA . ASN A 1 296 ? 7.022 -8.980 16.692 1.00 90.69 296 ASN A CA 1
ATOM 2323 C C . ASN A 1 296 ? 5.746 -8.811 17.541 1.00 90.69 296 ASN A C 1
ATOM 2325 O O . ASN A 1 296 ? 4.679 -9.264 17.126 1.00 90.69 296 ASN A O 1
ATOM 2329 N N . TYR A 1 297 ? 5.840 -8.225 18.738 1.00 95.38 297 TYR A N 1
ATOM 2330 C CA . TYR A 1 297 ? 4.714 -8.135 19.670 1.00 95.38 297 TYR A CA 1
ATOM 2331 C C . TYR A 1 297 ? 4.582 -6.750 20.290 1.00 95.38 297 TYR A C 1
ATOM 2333 O O . TYR A 1 297 ? 5.575 -6.118 20.650 1.00 95.38 297 TYR A O 1
ATOM 2341 N N . PHE A 1 298 ? 3.338 -6.334 20.505 1.00 97.56 298 PHE A N 1
ATOM 2342 C CA . PHE A 1 298 ? 3.009 -5.222 21.388 1.00 97.56 298 PHE A CA 1
ATOM 2343 C C . PHE A 1 298 ? 2.893 -5.781 22.803 1.00 97.56 298 PHE A C 1
ATOM 2345 O O . PHE A 1 298 ? 2.133 -6.718 23.030 1.00 97.56 298 PHE A O 1
ATOM 2352 N N . ILE A 1 299 ? 3.677 -5.272 23.746 1.00 97.75 299 ILE A N 1
ATOM 2353 C CA . ILE A 1 299 ? 3.720 -5.774 25.121 1.00 97.75 299 ILE A CA 1
ATOM 2354 C C . ILE A 1 299 ? 3.176 -4.701 26.054 1.00 97.75 299 ILE A C 1
ATOM 2356 O O . ILE A 1 299 ? 3.688 -3.576 26.058 1.00 97.75 299 ILE A O 1
ATOM 2360 N N . ASP A 1 300 ? 2.167 -5.042 26.858 1.00 98.25 300 ASP A N 1
ATOM 2361 C CA . ASP A 1 300 ? 1.686 -4.122 27.887 1.00 98.25 300 ASP A CA 1
ATOM 2362 C C . ASP A 1 300 ? 2.618 -4.106 29.110 1.00 98.25 300 ASP A C 1
ATOM 2364 O O . ASP A 1 300 ? 3.218 -5.122 29.476 1.00 98.25 300 ASP A O 1
ATOM 2368 N N . ARG A 1 301 ? 2.786 -2.943 29.742 1.00 98.06 301 ARG A N 1
ATOM 2369 C CA . ARG A 1 301 ? 3.734 -2.766 30.854 1.00 98.06 301 ARG A CA 1
ATOM 2370 C C . ARG A 1 301 ? 3.180 -3.256 32.186 1.00 98.06 301 ARG A C 1
ATOM 2372 O O . ARG A 1 301 ? 3.956 -3.500 33.103 1.00 98.06 301 ARG A O 1
ATOM 2379 N N . GLU A 1 302 ? 1.865 -3.390 32.299 1.00 98.06 302 GLU A N 1
ATOM 2380 C CA . GLU A 1 302 ? 1.185 -3.694 33.554 1.00 98.06 302 GLU A CA 1
ATOM 2381 C C . GLU A 1 302 ? 1.145 -5.196 33.849 1.00 98.06 302 GLU A C 1
ATOM 2383 O O . GLU A 1 302 ? 1.315 -5.615 34.993 1.00 98.06 302 GLU A O 1
ATOM 2388 N N . THR A 1 303 ? 0.916 -6.011 32.823 1.00 97.56 303 THR A N 1
ATOM 2389 C CA . THR A 1 303 ? 0.772 -7.469 32.928 1.00 97.56 303 THR A CA 1
ATOM 2390 C C . THR A 1 303 ? 1.848 -8.228 32.160 1.00 97.56 303 THR A C 1
ATOM 2392 O O . THR A 1 303 ? 1.989 -9.437 32.356 1.00 97.56 303 THR A O 1
ATOM 2395 N N . HIS A 1 304 ? 2.618 -7.544 31.306 1.00 97.62 304 HIS A N 1
ATOM 2396 C CA . HIS A 1 304 ? 3.583 -8.161 30.395 1.00 97.62 304 HIS A CA 1
ATOM 2397 C C . HIS A 1 304 ? 2.936 -9.195 29.456 1.00 97.62 304 HIS A C 1
ATOM 2399 O O . HIS A 1 304 ? 3.554 -10.209 29.108 1.00 97.62 304 HIS A O 1
ATOM 2405 N N . THR A 1 305 ? 1.681 -8.958 29.057 1.00 98.44 305 THR A N 1
ATOM 2406 C CA . THR A 1 305 ? 1.006 -9.748 28.025 1.00 98.44 305 THR A CA 1
ATOM 2407 C C . THR A 1 305 ? 1.502 -9.303 26.651 1.00 98.44 305 THR A C 1
ATOM 2409 O O . THR A 1 305 ? 1.782 -8.136 26.399 1.00 98.44 305 THR A O 1
ATOM 2412 N N . TYR A 1 306 ? 1.649 -10.273 25.759 1.00 98.12 306 TYR A N 1
ATOM 2413 C CA . TYR A 1 306 ? 2.064 -10.112 24.377 1.00 98.12 306 TYR A CA 1
ATOM 2414 C C . TYR A 1 306 ? 0.813 -10.097 23.510 1.00 98.12 306 TYR A C 1
ATOM 2416 O O . TYR A 1 306 ? 0.016 -11.040 23.547 1.00 98.12 306 TYR A O 1
ATOM 2424 N N . TRP A 1 307 ? 0.682 -9.056 22.704 1.00 98.31 307 TRP A N 1
ATOM 2425 C CA . TRP A 1 307 ? -0.449 -8.790 21.832 1.00 98.31 307 TRP A CA 1
ATOM 2426 C C . TRP A 1 307 ? 0.020 -8.771 20.377 1.00 98.31 307 TRP A C 1
ATOM 2428 O O . TRP A 1 307 ? 1.118 -8.292 20.070 1.00 98.31 307 TRP A O 1
ATOM 2438 N N . ASN A 1 308 ? -0.795 -9.317 19.476 1.00 96.88 308 ASN A N 1
ATOM 2439 C CA . ASN A 1 308 ? -0.578 -9.169 18.037 1.00 96.88 308 ASN A CA 1
ATOM 2440 C C . ASN A 1 308 ? -1.198 -7.852 17.519 1.00 96.88 308 ASN A C 1
ATOM 2442 O O . ASN A 1 308 ? -1.889 -7.144 18.252 1.00 96.88 308 ASN A O 1
ATOM 2446 N N . ILE A 1 309 ? -0.966 -7.526 16.242 1.00 96.94 309 ILE A N 1
ATOM 2447 C CA . ILE A 1 309 ? -1.501 -6.305 15.606 1.00 96.94 309 ILE A CA 1
ATOM 2448 C C . ILE A 1 309 ? -3.038 -6.258 15.580 1.00 96.94 309 ILE A C 1
ATOM 2450 O O . ILE A 1 309 ? -3.623 -5.178 15.578 1.00 96.94 309 ILE A O 1
ATOM 2454 N N . GLU A 1 310 ? -3.693 -7.422 15.618 1.00 96.88 310 GLU A N 1
ATOM 2455 C CA . GLU A 1 310 ? -5.153 -7.567 15.662 1.00 96.88 310 GLU A CA 1
ATOM 2456 C C . GLU A 1 310 ? -5.730 -7.384 17.074 1.00 96.88 310 GLU A C 1
ATOM 2458 O O . GLU A 1 310 ? -6.934 -7.529 17.270 1.00 96.88 310 GLU A O 1
ATOM 2463 N N . GLY A 1 311 ? -4.893 -7.059 18.068 1.00 97.25 311 GLY A N 1
ATOM 2464 C CA . GLY A 1 311 ? -5.316 -6.820 19.445 1.00 97.25 311 GLY A CA 1
ATOM 2465 C C . GLY A 1 311 ? -5.628 -8.098 20.226 1.00 97.25 311 GLY A C 1
ATOM 2466 O O . GLY A 1 311 ? -6.228 -8.021 21.295 1.00 97.25 311 GLY A O 1
ATOM 2467 N N . LEU A 1 312 ? -5.232 -9.272 19.728 1.00 97.12 312 LEU A N 1
ATOM 2468 C CA . LEU A 1 312 ? -5.355 -10.541 20.440 1.00 97.12 312 LEU A CA 1
ATOM 2469 C C . LEU A 1 312 ? -4.144 -10.749 21.352 1.00 97.12 312 LEU A C 1
ATOM 2471 O O . LEU A 1 312 ? -2.996 -10.752 20.901 1.00 97.12 312 LEU A O 1
ATOM 2475 N N . ALA A 1 313 ? -4.403 -11.009 22.629 1.00 97.88 313 ALA A N 1
ATOM 2476 C CA . ALA A 1 313 ? -3.394 -11.457 23.572 1.00 97.88 313 ALA A CA 1
ATOM 2477 C C . ALA A 1 313 ? -2.977 -12.898 23.252 1.00 97.88 313 ALA A C 1
ATOM 2479 O O . ALA A 1 313 ? -3.715 -13.859 23.491 1.00 97.88 313 ALA A O 1
ATOM 2480 N N . VAL A 1 314 ? -1.765 -13.068 22.736 1.00 97.38 314 VAL A N 1
ATOM 2481 C CA . VAL A 1 314 ? -1.240 -14.369 22.300 1.00 97.38 314 VAL A CA 1
ATOM 2482 C C . VAL A 1 314 ? -0.491 -15.109 23.407 1.00 97.38 314 VAL A C 1
ATOM 2484 O O . VAL A 1 314 ? -0.396 -16.336 23.375 1.00 97.38 314 VAL A O 1
ATOM 2487 N N . LYS A 1 315 ? 0.037 -14.391 24.405 1.00 97.31 315 LYS A N 1
ATOM 2488 C CA . LYS A 1 315 ? 0.810 -14.966 25.516 1.00 97.31 315 LYS A CA 1
ATOM 2489 C C . LYS A 1 315 ? 0.805 -14.031 26.723 1.00 97.31 315 LYS A C 1
ATOM 2491 O O . LYS A 1 315 ? 0.926 -12.830 26.550 1.00 97.31 315 LYS A O 1
ATOM 2496 N N . GLY A 1 316 ? 0.772 -14.582 27.935 1.00 97.44 316 GLY A N 1
ATOM 2497 C CA . GLY A 1 316 ? 0.843 -13.818 29.188 1.00 97.44 316 GLY A CA 1
ATOM 2498 C C . GLY A 1 316 ? -0.450 -13.904 30.004 1.00 97.44 316 GLY A C 1
ATOM 2499 O O . GLY A 1 316 ? -1.330 -14.695 29.655 1.00 97.44 316 GLY A O 1
ATOM 2500 N N . PRO A 1 317 ? -0.566 -13.136 31.101 1.00 97.81 317 PRO A N 1
ATOM 2501 C CA . PRO A 1 317 ? -1.711 -13.200 32.012 1.00 97.81 317 PRO A CA 1
ATOM 2502 C C . PRO A 1 317 ? -3.073 -12.955 31.354 1.00 97.81 317 PRO A C 1
ATOM 2504 O O . PRO A 1 317 ? -4.063 -13.543 31.783 1.00 97.81 317 PRO A O 1
ATOM 2507 N N . LEU A 1 318 ? -3.124 -12.136 30.300 1.00 97.38 318 LEU A N 1
ATOM 2508 C CA . LEU A 1 318 ? -4.356 -11.822 29.574 1.00 97.38 318 LEU A CA 1
ATOM 2509 C C . LEU A 1 318 ? -4.534 -12.659 28.294 1.00 97.38 318 LEU A C 1
ATOM 2511 O O . LEU A 1 318 ? -5.315 -12.279 27.431 1.00 97.38 318 LEU A O 1
ATOM 2515 N N . ALA A 1 319 ? -3.840 -13.793 28.134 1.00 97.44 319 ALA A N 1
ATOM 2516 C CA . ALA A 1 319 ? -3.940 -14.625 26.930 1.00 97.44 319 ALA A CA 1
ATOM 2517 C C . ALA A 1 319 ? -5.397 -14.951 26.535 1.00 97.44 319 ALA A C 1
ATOM 2519 O O . ALA A 1 319 ? -6.238 -15.241 27.385 1.00 97.44 319 ALA A O 1
ATOM 2520 N N . GLN A 1 320 ? -5.669 -14.941 25.225 1.00 95.94 320 GLN A N 1
ATOM 2521 C CA . GLN A 1 320 ? -6.991 -15.095 24.595 1.00 95.94 320 GLN A CA 1
ATOM 2522 C C . GLN A 1 320 ? -7.962 -13.920 24.795 1.00 95.94 320 GLN A C 1
ATOM 2524 O O . GLN A 1 320 ? -9.076 -13.959 24.272 1.00 95.94 320 GLN A O 1
ATOM 2529 N N . LYS A 1 321 ? -7.572 -12.866 25.519 1.00 96.81 321 LYS A N 1
ATOM 2530 C CA . LYS A 1 321 ? -8.334 -11.612 25.550 1.00 96.81 321 LYS A CA 1
ATOM 2531 C C . LYS A 1 321 ? -8.121 -10.832 24.257 1.00 96.81 321 LYS A C 1
ATOM 2533 O O . LYS A 1 321 ? -7.080 -10.935 23.616 1.00 96.81 321 LYS A O 1
ATOM 2538 N N . GLN A 1 322 ? -9.124 -10.042 23.903 1.00 95.62 322 GLN A N 1
ATOM 2539 C CA . GLN A 1 322 ? -9.162 -9.217 22.704 1.00 95.62 322 GLN A CA 1
ATOM 2540 C C . GLN A 1 322 ? -9.299 -7.758 23.137 1.00 95.62 322 GLN A C 1
ATOM 2542 O O . GLN A 1 322 ? -10.210 -7.438 23.904 1.00 95.62 322 GLN A O 1
ATOM 2547 N N . LEU A 1 323 ? -8.412 -6.886 22.659 1.00 97.25 323 LEU A N 1
ATOM 2548 C CA . LEU A 1 323 ? -8.593 -5.443 22.784 1.00 97.25 323 LEU A CA 1
ATOM 2549 C C . LEU A 1 323 ? -9.835 -5.025 22.002 1.00 97.25 323 LEU A C 1
ATOM 2551 O O . LEU A 1 323 ? -10.064 -5.510 20.890 1.00 97.25 323 LEU A O 1
ATOM 2555 N N . THR A 1 324 ? -10.621 -4.112 22.568 1.00 95.50 324 THR A N 1
ATOM 2556 C CA . THR A 1 324 ? -11.810 -3.577 21.900 1.00 95.50 324 THR A CA 1
ATOM 2557 C C . THR A 1 324 ? -11.373 -2.676 20.741 1.00 95.50 324 THR A C 1
ATOM 2559 O O . THR A 1 324 ? -10.764 -1.634 21.004 1.00 95.50 324 THR A O 1
ATOM 2562 N N . PRO A 1 325 ? -11.647 -3.048 19.477 1.00 95.31 325 PRO A N 1
ATOM 2563 C CA . PRO A 1 325 ? -11.271 -2.240 18.322 1.00 95.31 325 PRO A CA 1
ATOM 2564 C C . PRO A 1 325 ? -12.075 -0.940 18.277 1.00 95.31 325 PRO A C 1
ATOM 2566 O O . PRO A 1 325 ? -13.260 -0.921 18.614 1.00 95.31 325 PRO A O 1
ATOM 2569 N N . LEU A 1 326 ? -11.433 0.136 17.830 1.00 94.88 326 LEU A N 1
ATOM 2570 C CA . LEU A 1 326 ? -12.115 1.369 17.443 1.00 94.88 326 LEU A CA 1
ATOM 2571 C C . LEU A 1 326 ? -12.676 1.242 16.025 1.00 94.88 326 LEU A C 1
ATOM 2573 O O . LEU A 1 326 ? -12.318 0.336 15.274 1.00 94.88 326 LEU A O 1
ATOM 2577 N N . ARG A 1 327 ? -13.542 2.177 15.635 1.00 94.44 327 ARG A N 1
ATOM 2578 C CA . ARG A 1 327 ? -13.947 2.325 14.236 1.00 94.44 327 ARG A CA 1
ATOM 2579 C C . ARG A 1 327 ? -12.880 3.145 13.501 1.00 94.44 327 ARG A C 1
ATOM 2581 O O . ARG A 1 327 ? -12.928 4.369 13.561 1.00 94.44 327 ARG A O 1
ATOM 2588 N N . TRP A 1 328 ? -11.921 2.484 12.850 1.00 96.75 328 TRP A N 1
ATOM 2589 C CA . TRP A 1 328 ? -10.847 3.153 12.101 1.00 96.75 328 TRP A CA 1
ATOM 2590 C C . TRP A 1 328 ? -10.949 2.956 10.589 1.00 96.75 328 TRP A C 1
ATOM 2592 O O . TRP A 1 328 ? -11.633 2.059 10.081 1.00 96.75 328 TRP A O 1
ATOM 2602 N N . GLN A 1 329 ? -10.244 3.820 9.864 1.00 97.31 329 GLN A N 1
ATOM 2603 C CA . GLN A 1 329 ? -10.189 3.863 8.411 1.00 97.31 329 GLN A CA 1
ATOM 2604 C C . GLN A 1 329 ? -8.729 4.050 8.011 1.00 97.31 329 GLN A C 1
ATOM 2606 O O . GLN A 1 329 ? -8.097 5.010 8.436 1.00 97.31 329 GLN A O 1
ATOM 2611 N N . PHE A 1 330 ? -8.184 3.139 7.207 1.00 97.94 330 PHE A N 1
ATOM 2612 C CA . PHE A 1 330 ? -6.828 3.269 6.675 1.00 97.94 330 PHE A CA 1
ATOM 2613 C C . PHE A 1 330 ? -6.899 3.693 5.209 1.00 97.94 330 PHE A C 1
ATOM 2615 O O . PHE A 1 330 ? -7.378 2.933 4.365 1.00 97.94 330 PHE A O 1
ATOM 2622 N N . VAL A 1 331 ? -6.513 4.937 4.929 1.00 97.94 331 VAL A N 1
ATOM 2623 C CA . VAL A 1 331 ? -6.681 5.600 3.624 1.00 97.94 331 VAL A CA 1
ATOM 2624 C C . VAL A 1 331 ? -5.546 6.600 3.377 1.00 97.94 331 VAL A C 1
ATOM 2626 O O . VAL A 1 331 ? -4.814 6.937 4.301 1.00 97.94 331 VAL A O 1
ATOM 2629 N N . ARG A 1 332 ? -5.397 7.110 2.149 1.00 97.19 332 ARG A N 1
ATOM 2630 C CA . ARG A 1 332 ? -4.512 8.258 1.867 1.00 97.19 332 ARG A CA 1
ATOM 2631 C C . ARG A 1 332 ? -5.051 9.544 2.517 1.00 97.19 332 ARG A C 1
ATOM 2633 O O . ARG A 1 332 ? -6.269 9.722 2.586 1.00 97.19 332 ARG A O 1
ATOM 2640 N N . TRP A 1 333 ? -4.171 10.464 2.917 1.00 97.44 333 TRP A N 1
ATOM 2641 C CA . TRP A 1 333 ? -4.514 11.706 3.624 1.00 97.44 333 TRP A CA 1
ATOM 2642 C C . TRP A 1 333 ? -5.609 12.510 2.928 1.00 97.44 333 TRP A C 1
ATOM 2644 O O . TRP A 1 333 ? -6.585 12.875 3.578 1.00 97.44 333 TRP A O 1
ATOM 2654 N N . HIS A 1 334 ? -5.530 12.704 1.606 1.00 95.62 334 HIS A N 1
ATOM 2655 C CA . HIS A 1 334 ? -6.577 13.432 0.878 1.00 95.62 334 HIS A CA 1
ATOM 2656 C C . HIS A 1 334 ? -7.966 12.806 1.049 1.00 95.62 334 HIS A C 1
ATOM 2658 O O . HIS A 1 334 ? -8.959 13.520 1.164 1.00 95.62 334 HIS A O 1
ATOM 2664 N N . ALA A 1 335 ? -8.043 11.471 1.056 1.00 96.12 335 ALA A N 1
ATOM 2665 C CA . ALA A 1 335 ? -9.307 10.762 1.143 1.00 96.12 335 ALA A CA 1
ATOM 2666 C C . ALA A 1 335 ? -9.928 10.937 2.530 1.00 96.12 335 ALA A C 1
ATOM 2668 O O . ALA A 1 335 ? -11.142 11.063 2.611 1.00 96.12 335 ALA A O 1
ATOM 2669 N N . TRP A 1 336 ? -9.105 10.998 3.585 1.00 97.50 336 TRP A N 1
ATOM 2670 C CA . TRP A 1 336 ? -9.549 11.280 4.950 1.00 97.50 336 TRP A CA 1
ATOM 2671 C C . TRP A 1 336 ? -9.889 12.756 5.167 1.00 97.50 336 TRP A C 1
ATOM 2673 O O . TRP A 1 336 ? -10.974 13.089 5.631 1.00 97.50 336 TRP A O 1
ATOM 2683 N N . PHE A 1 337 ? -8.972 13.663 4.840 1.00 96.56 337 PHE A N 1
ATOM 2684 C CA . PHE A 1 337 ? -9.093 15.058 5.238 1.00 96.56 337 PHE A CA 1
ATOM 2685 C C . PHE A 1 337 ? -10.331 15.741 4.650 1.00 96.56 337 PHE A C 1
ATOM 2687 O O . PHE A 1 337 ? -11.040 16.440 5.369 1.00 96.56 337 PHE A O 1
ATOM 2694 N N . TYR A 1 338 ? -10.611 15.564 3.356 1.00 94.88 338 TYR A N 1
ATOM 2695 C CA . TYR A 1 338 ? -11.665 16.351 2.714 1.00 94.88 338 TYR A CA 1
ATOM 2696 C C . TYR A 1 338 ? -13.075 16.038 3.246 1.00 94.88 338 TYR A C 1
ATOM 2698 O O . TYR A 1 338 ? -13.851 16.978 3.403 1.00 94.88 338 TYR A O 1
ATOM 2706 N N . PRO A 1 339 ? -13.438 14.781 3.568 1.00 93.69 339 PRO A N 1
ATOM 2707 C CA . PRO A 1 339 ? -14.655 14.485 4.328 1.00 93.69 339 PRO A CA 1
ATOM 2708 C C . PRO A 1 339 ? -14.599 14.876 5.815 1.00 93.69 339 PRO A C 1
ATOM 2710 O O . PRO A 1 339 ? -15.656 15.070 6.407 1.00 93.69 339 PRO A O 1
ATOM 2713 N N . HIS A 1 340 ? -13.408 15.007 6.410 1.00 95.25 340 HIS A N 1
ATOM 2714 C CA . HIS A 1 340 ? -13.191 15.243 7.845 1.00 95.25 340 HIS A CA 1
ATOM 2715 C C . HIS A 1 340 ? -12.324 16.489 8.102 1.00 95.25 340 HIS A C 1
ATOM 2717 O O . HIS A 1 340 ? -11.264 16.408 8.727 1.00 95.25 340 HIS A O 1
ATOM 2723 N N . ARG A 1 341 ? -12.736 17.669 7.622 1.00 93.69 341 ARG A N 1
ATOM 2724 C CA . ARG A 1 341 ? -11.871 18.869 7.649 1.00 93.69 341 ARG A CA 1
ATOM 2725 C C . ARG A 1 341 ? -11.495 19.339 9.053 1.00 93.69 341 ARG A C 1
ATOM 2727 O O . ARG A 1 341 ? -10.433 19.931 9.233 1.00 93.69 341 ARG A O 1
ATOM 2734 N N . SER A 1 342 ? -12.329 19.049 10.051 1.00 93.12 342 SER A N 1
ATOM 2735 C CA . SER A 1 342 ? -12.045 19.335 11.460 1.00 93.12 342 SER A CA 1
ATOM 2736 C C . SER A 1 342 ? -11.118 18.311 12.122 1.00 93.12 342 SER A C 1
ATOM 2738 O O . SER A 1 342 ? -10.907 18.401 13.328 1.00 93.12 342 SER A O 1
ATOM 2740 N N . THR A 1 343 ? -10.582 17.335 11.375 1.00 96.06 343 THR A N 1
ATOM 2741 C CA . THR A 1 343 ? -9.689 16.310 11.923 1.00 96.06 343 THR A CA 1
ATOM 2742 C C . THR A 1 343 ? -8.493 16.947 12.620 1.00 96.06 343 THR A C 1
ATOM 2744 O O . THR A 1 343 ? -7.742 17.745 12.039 1.00 96.06 343 THR A O 1
ATOM 2747 N N . GLU A 1 344 ? -8.280 16.526 13.861 1.00 96.06 344 GLU A N 1
ATOM 2748 C CA . GLU A 1 344 ? -6.998 16.699 14.521 1.00 96.06 344 GLU A CA 1
ATOM 2749 C C . GLU A 1 344 ? -5.958 15.820 13.818 1.00 96.06 344 GLU A C 1
ATOM 2751 O O . GLU A 1 344 ? -6.271 14.725 13.338 1.00 96.06 344 GLU A O 1
ATOM 2756 N N . LEU A 1 345 ? -4.723 16.307 13.728 1.00 96.50 345 LEU A N 1
ATOM 2757 C CA . LEU A 1 345 ? -3.606 15.591 13.121 1.00 96.50 345 LEU A CA 1
ATOM 2758 C C . LEU A 1 345 ? -2.592 15.259 14.212 1.00 96.50 345 LEU A C 1
ATOM 2760 O O . LEU A 1 345 ? -2.082 16.158 14.883 1.00 96.50 345 LEU A O 1
ATOM 2764 N N . TYR A 1 346 ? -2.307 13.974 14.402 1.00 97.31 346 TYR A N 1
ATOM 2765 C CA . TYR A 1 346 ? -1.218 13.549 15.268 1.00 97.31 346 TYR A CA 1
ATOM 2766 C C . TYR A 1 346 ? 0.126 13.834 14.595 1.00 97.31 346 TYR A C 1
ATOM 2768 O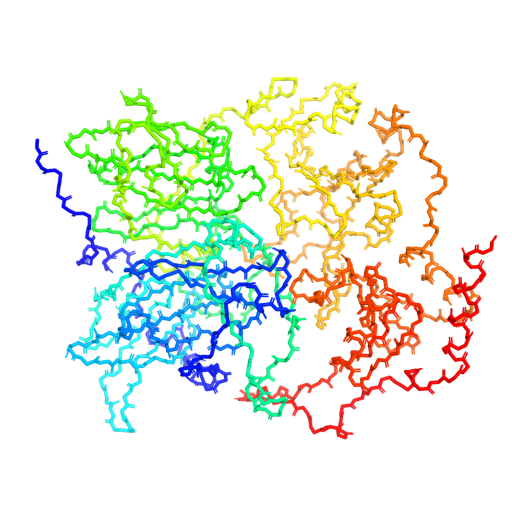 O . TYR A 1 346 ? 0.357 13.407 13.466 1.00 97.31 346 TYR A O 1
ATOM 2776 N N . LEU A 1 347 ? 1.012 14.517 15.318 1.00 95.31 347 LEU A N 1
ATOM 2777 C CA . LEU A 1 347 ? 2.391 14.780 14.916 1.00 95.31 347 LEU A CA 1
ATOM 2778 C C . LEU A 1 347 ? 3.321 14.318 16.031 1.00 95.31 347 LEU A C 1
ATOM 2780 O O . LEU A 1 347 ? 3.134 14.697 17.194 1.00 95.31 347 LEU A O 1
ATOM 2784 N N . HIS A 1 348 ? 4.327 13.529 15.676 1.00 89.94 348 HIS A N 1
ATOM 2785 C CA . HIS A 1 348 ? 5.357 13.087 16.595 1.00 89.94 348 HIS A CA 1
ATOM 2786 C C . HIS A 1 348 ? 6.110 14.296 17.174 1.00 89.94 348 HIS A C 1
ATOM 2788 O O . HIS A 1 348 ? 6.548 15.185 16.450 1.00 89.94 348 HIS A O 1
ATOM 2794 N N . GLN A 1 349 ? 6.252 14.339 18.502 1.00 84.94 349 GLN A N 1
ATOM 2795 C CA . GLN A 1 349 ? 6.846 15.482 19.214 1.00 84.94 349 GLN A CA 1
ATOM 2796 C C . GLN A 1 349 ? 8.288 15.231 19.683 1.00 84.94 349 GLN A C 1
ATOM 2798 O O . GLN A 1 349 ? 8.909 16.134 20.247 1.00 84.94 349 GLN A O 1
ATOM 2803 N N . HIS A 1 350 ? 8.829 14.017 19.519 1.00 75.75 350 HIS A N 1
ATOM 2804 C CA . HIS A 1 350 ? 10.171 13.696 20.006 1.00 75.75 350 HIS A CA 1
ATOM 2805 C C . HIS A 1 350 ? 11.245 13.923 18.939 1.00 75.75 350 HIS A C 1
ATOM 2807 O O . HIS A 1 350 ? 10.980 14.028 17.743 1.00 75.75 350 HIS A O 1
ATOM 2813 N N . LYS A 1 351 ? 12.492 14.044 19.404 1.00 79.38 351 LYS A N 1
ATOM 2814 C CA . LYS A 1 351 ? 13.645 14.103 18.510 1.00 79.38 351 LYS A CA 1
ATOM 2815 C C . LYS A 1 351 ? 13.838 12.742 17.858 1.00 79.38 351 LYS A C 1
ATOM 2817 O O . LYS A 1 351 ? 13.873 11.728 18.554 1.00 79.38 351 LYS A O 1
ATOM 2822 N N . LEU A 1 352 ? 14.002 12.763 16.543 1.00 82.81 352 LEU A N 1
ATOM 2823 C CA . LEU A 1 352 ? 14.371 11.592 15.766 1.00 82.81 352 LEU A CA 1
ATOM 2824 C C . LEU A 1 352 ? 15.757 11.075 16.185 1.00 82.81 352 LEU A C 1
ATOM 2826 O O . LEU A 1 352 ? 16.597 11.869 16.623 1.00 82.81 352 LEU A O 1
ATOM 2830 N N . PRO A 1 353 ? 16.002 9.759 16.076 1.00 80.12 353 PRO A N 1
ATOM 2831 C CA . PRO A 1 353 ? 17.286 9.174 16.430 1.00 80.12 353 PRO A CA 1
ATOM 2832 C C . PRO A 1 353 ? 18.394 9.692 15.508 1.00 80.12 353 PRO A C 1
ATOM 2834 O O . PRO A 1 353 ? 18.248 9.721 14.282 1.00 80.12 353 PRO A O 1
ATOM 2837 N N . VAL A 1 354 ? 19.512 10.080 16.118 1.00 89.62 354 VAL A N 1
ATOM 2838 C CA . VAL A 1 354 ? 20.706 10.571 15.426 1.00 89.62 354 VAL A CA 1
ATOM 2839 C C . VAL A 1 354 ? 21.775 9.490 15.492 1.00 89.62 354 VAL A C 1
ATOM 2841 O O . VAL A 1 354 ? 22.195 9.097 16.578 1.00 89.62 354 VAL A O 1
ATOM 2844 N N . TYR A 1 355 ? 22.245 9.019 14.339 1.00 89.75 355 TYR A N 1
ATOM 2845 C CA . TYR A 1 355 ? 23.320 8.029 14.266 1.00 89.75 355 TYR A CA 1
ATOM 2846 C C . TYR A 1 355 ? 24.581 8.544 14.999 1.00 89.75 355 TYR A C 1
ATOM 2848 O O . TYR A 1 355 ? 24.989 9.685 14.762 1.00 89.75 355 TYR A O 1
ATOM 2856 N N . PRO A 1 356 ? 25.217 7.743 15.882 1.00 87.38 356 PRO A N 1
ATOM 2857 C CA . PRO A 1 356 ? 25.080 6.287 16.030 1.00 87.38 356 PRO A CA 1
ATOM 2858 C C . PRO A 1 356 ? 24.036 5.802 17.056 1.00 87.38 356 PRO A C 1
ATOM 2860 O O . PRO A 1 356 ? 23.974 4.604 17.331 1.00 87.38 356 PRO A O 1
ATOM 2863 N N . GLU A 1 357 ? 23.219 6.679 17.642 1.00 86.00 357 GLU A N 1
ATOM 2864 C CA . GLU A 1 357 ? 22.150 6.282 18.568 1.00 86.00 357 GLU A CA 1
ATOM 2865 C C . GLU A 1 357 ? 20.928 5.772 17.790 1.00 86.00 357 GLU A C 1
ATOM 2867 O O . GLU A 1 357 ? 20.212 6.548 17.159 1.00 86.00 357 GLU A O 1
ATOM 2872 N N . ILE A 1 358 ? 20.681 4.457 17.828 1.00 79.81 358 ILE A N 1
ATOM 2873 C CA . ILE A 1 358 ? 19.624 3.807 17.036 1.00 79.81 358 ILE A CA 1
ATOM 2874 C C . ILE A 1 358 ? 18.549 3.185 17.932 1.00 79.81 358 ILE A C 1
ATOM 2876 O O . ILE A 1 358 ? 18.886 2.543 18.933 1.00 79.81 358 ILE A O 1
ATOM 2880 N N . PRO A 1 359 ? 17.257 3.307 17.573 1.00 71.69 359 PRO A N 1
ATOM 2881 C CA . PRO A 1 359 ? 16.184 2.601 18.258 1.00 71.69 359 PRO A CA 1
ATOM 2882 C C . PRO A 1 359 ? 16.385 1.082 18.205 1.00 71.69 359 PRO A C 1
ATOM 2884 O O . PRO A 1 359 ? 16.698 0.516 17.161 1.00 71.69 359 PRO A O 1
ATOM 2887 N N . SER A 1 360 ? 16.140 0.390 19.317 1.00 72.19 360 SER A N 1
ATOM 2888 C CA . SER A 1 360 ? 16.345 -1.064 19.421 1.00 72.19 360 SER A CA 1
ATOM 2889 C C . SER A 1 360 ? 15.446 -1.903 18.504 1.00 72.19 360 SER A C 1
ATOM 2891 O O . SER A 1 360 ? 15.705 -3.089 18.309 1.00 72.19 360 SER A O 1
ATOM 2893 N N . ASN A 1 361 ? 14.382 -1.312 17.959 1.00 72.50 361 ASN A N 1
ATOM 2894 C CA . ASN A 1 361 ? 13.447 -1.947 17.036 1.00 72.50 361 ASN A CA 1
ATOM 2895 C C . ASN A 1 361 ? 13.840 -1.791 15.556 1.00 72.50 361 ASN A C 1
ATOM 2897 O O . ASN A 1 361 ? 13.128 -2.320 14.704 1.00 72.50 361 ASN A O 1
ATOM 2901 N N . LEU A 1 362 ? 14.931 -1.084 15.239 1.00 82.31 362 LEU A N 1
ATOM 2902 C CA . LEU A 1 362 ? 15.402 -0.877 13.872 1.00 82.31 362 LEU A CA 1
ATOM 2903 C C . LEU A 1 362 ? 16.767 -1.544 13.664 1.00 82.31 362 LEU A C 1
ATOM 2905 O O . LEU A 1 362 ? 17.764 -1.144 14.261 1.00 82.31 362 LEU A O 1
ATOM 2909 N N . ASP A 1 363 ? 16.820 -2.549 12.790 1.00 86.75 363 ASP A N 1
ATOM 2910 C CA . ASP A 1 363 ? 18.081 -3.168 12.383 1.00 86.75 363 ASP A CA 1
ATOM 2911 C C . ASP A 1 363 ? 18.741 -2.349 11.269 1.00 86.75 363 ASP A C 1
ATOM 2913 O O . ASP A 1 363 ? 18.301 -2.365 10.122 1.00 86.75 363 ASP A O 1
ATOM 2917 N N . ILE A 1 364 ? 19.807 -1.628 11.619 1.00 90.69 364 ILE A N 1
ATOM 2918 C CA . ILE A 1 364 ? 20.633 -0.889 10.657 1.00 90.69 364 ILE A CA 1
ATOM 2919 C C . ILE A 1 364 ? 21.934 -1.618 10.318 1.00 90.69 364 ILE A C 1
ATOM 2921 O O . ILE A 1 364 ? 22.755 -1.079 9.576 1.00 90.69 364 ILE A O 1
ATOM 2925 N N . SER A 1 365 ? 22.160 -2.812 10.878 1.00 91.62 365 SER A N 1
ATOM 2926 C CA . SER A 1 365 ? 23.418 -3.540 10.701 1.00 91.62 365 SER A CA 1
ATOM 2927 C C . SER A 1 365 ? 23.807 -3.740 9.230 1.00 91.62 365 SER A C 1
ATOM 2929 O O . SER A 1 365 ? 24.996 -3.599 8.932 1.00 91.62 365 SER A O 1
ATOM 2931 N N . PRO A 1 366 ? 22.869 -3.931 8.274 1.00 93.44 366 PRO A N 1
ATOM 2932 C CA . PRO A 1 366 ? 23.231 -4.049 6.864 1.00 93.44 366 PRO A CA 1
ATOM 2933 C C . PRO A 1 366 ? 23.723 -2.744 6.229 1.00 93.44 366 PRO A C 1
ATOM 2935 O O . PRO A 1 366 ? 24.280 -2.797 5.140 1.00 93.44 366 PRO A O 1
ATOM 2938 N N . PHE A 1 367 ? 23.528 -1.590 6.875 1.00 94.44 367 PHE A N 1
ATOM 2939 C CA . PHE A 1 367 ? 23.823 -0.257 6.336 1.00 94.44 367 PHE A CA 1
ATOM 2940 C C . PHE A 1 367 ? 25.009 0.441 7.012 1.00 94.44 367 PHE A C 1
ATOM 2942 O O . PHE A 1 367 ? 25.362 1.548 6.607 1.00 94.44 367 PHE A O 1
ATOM 2949 N N . LEU A 1 368 ? 25.636 -0.179 8.020 1.00 93.62 368 LEU A N 1
ATOM 2950 C CA . LEU A 1 368 ? 26.665 0.468 8.844 1.00 93.62 368 LEU A CA 1
ATOM 2951 C C . LEU A 1 368 ? 27.812 1.050 8.017 1.00 93.62 368 LEU A C 1
ATOM 2953 O O . LEU A 1 368 ? 28.142 2.212 8.206 1.00 93.62 368 LEU A O 1
ATOM 2957 N N . THR A 1 369 ? 28.342 0.307 7.043 1.00 93.56 369 THR A N 1
ATOM 2958 C CA . THR A 1 369 ? 29.433 0.788 6.178 1.00 93.56 369 THR A CA 1
ATOM 2959 C C . THR A 1 369 ? 29.073 2.089 5.454 1.00 93.56 369 THR A C 1
ATOM 2961 O O . THR A 1 369 ? 29.876 3.018 5.403 1.00 93.56 369 THR A O 1
ATOM 2964 N N . VAL A 1 370 ? 27.843 2.195 4.939 1.00 95.12 370 VAL A N 1
ATOM 2965 C CA . VAL A 1 370 ? 27.370 3.406 4.249 1.00 95.12 370 VAL A CA 1
ATOM 2966 C C . VAL A 1 370 ? 27.190 4.558 5.240 1.00 95.12 370 VAL A C 1
ATOM 2968 O O . VAL A 1 370 ? 27.604 5.683 4.965 1.00 95.12 370 VAL A O 1
ATOM 2971 N N . LEU A 1 371 ? 26.589 4.289 6.404 1.00 94.81 371 LEU A N 1
ATOM 2972 C CA . LEU A 1 371 ? 26.323 5.296 7.437 1.00 94.81 371 LEU A CA 1
ATOM 2973 C C . LEU A 1 371 ? 27.617 5.840 8.064 1.00 94.81 371 LEU A C 1
ATOM 2975 O O . LEU A 1 371 ? 27.728 7.043 8.295 1.00 94.81 371 LEU A O 1
ATOM 2979 N N . GLU A 1 372 ? 28.614 4.983 8.293 1.00 93.19 372 GLU A N 1
ATOM 2980 C CA . GLU A 1 372 ? 29.952 5.374 8.749 1.00 93.19 372 GLU A CA 1
ATOM 2981 C C . GLU A 1 372 ? 30.628 6.303 7.742 1.00 93.19 372 GLU A C 1
ATOM 2983 O O . GLU A 1 372 ? 31.139 7.357 8.127 1.00 93.19 372 GLU A O 1
ATOM 2988 N N . GLY A 1 373 ? 30.578 5.955 6.454 1.00 93.06 373 GLY A N 1
ATOM 2989 C CA . GLY A 1 373 ? 31.122 6.786 5.387 1.00 93.06 373 GLY A CA 1
ATOM 2990 C C . GLY A 1 373 ? 30.411 8.137 5.252 1.00 93.06 373 GLY A C 1
ATOM 2991 O O . GLY A 1 373 ? 31.065 9.179 5.193 1.00 93.06 373 GLY A O 1
ATOM 2992 N N . LEU A 1 374 ? 29.073 8.163 5.317 1.00 93.44 374 LEU A N 1
ATOM 2993 C CA . LEU A 1 374 ? 28.303 9.415 5.378 1.00 93.44 374 LEU A CA 1
ATOM 2994 C C . LEU A 1 374 ? 28.679 10.262 6.605 1.00 93.44 374 LEU A C 1
ATOM 2996 O O . LEU A 1 374 ? 28.759 11.488 6.504 1.00 93.44 374 LEU A O 1
ATOM 3000 N N . GLY A 1 375 ? 28.961 9.632 7.750 1.00 90.62 375 GLY A N 1
ATOM 3001 C CA . GLY A 1 375 ? 29.342 10.320 8.987 1.00 90.62 375 GLY A CA 1
ATOM 3002 C C . GLY A 1 375 ? 30.646 11.119 8.869 1.00 90.62 375 GLY A C 1
ATOM 3003 O O . GLY A 1 375 ? 30.821 12.131 9.550 1.00 90.62 375 GLY A O 1
ATOM 3004 N N . GLN A 1 376 ? 31.537 10.739 7.947 1.00 89.62 376 GLN A N 1
ATOM 3005 C CA . GLN A 1 376 ? 32.796 11.451 7.689 1.00 89.62 376 GLN A CA 1
ATOM 3006 C C . GLN A 1 376 ? 32.583 12.850 7.091 1.00 89.62 376 GLN A C 1
ATOM 3008 O O . GLN A 1 376 ? 33.439 13.725 7.234 1.00 89.62 376 GLN A O 1
ATOM 3013 N N . LEU A 1 377 ? 31.418 13.110 6.487 1.00 86.31 377 LEU A N 1
ATOM 3014 C CA . LEU A 1 377 ? 31.056 14.421 5.942 1.00 86.31 377 LEU A CA 1
ATOM 3015 C C . LEU A 1 377 ? 30.779 15.480 7.026 1.00 86.31 377 LEU A C 1
ATOM 3017 O O . LEU A 1 377 ? 30.492 16.629 6.690 1.00 86.31 377 LEU A O 1
ATOM 3021 N N . SER A 1 378 ? 30.874 15.120 8.315 1.00 80.31 378 SER A N 1
ATOM 3022 C CA . SER A 1 378 ? 30.597 16.005 9.462 1.00 80.31 378 SER A CA 1
ATOM 3023 C C . SER A 1 378 ? 29.185 16.599 9.435 1.00 80.31 378 SER A C 1
ATOM 3025 O O . SER A 1 378 ? 28.966 17.742 9.842 1.00 80.31 378 SER A O 1
ATOM 3027 N N . ARG A 1 379 ? 28.224 15.825 8.925 1.00 85.19 379 ARG A N 1
ATOM 3028 C CA . ARG A 1 379 ? 26.801 16.171 8.885 1.00 85.19 379 ARG A CA 1
ATOM 3029 C C . ARG A 1 379 ? 26.043 15.276 9.857 1.00 85.19 379 ARG A C 1
ATOM 3031 O O . ARG A 1 379 ? 26.374 14.103 10.000 1.00 85.19 379 ARG A O 1
ATOM 3038 N N . GLU A 1 380 ? 25.032 15.833 10.514 1.00 93.06 380 GLU A N 1
ATOM 3039 C CA . GLU A 1 380 ? 24.120 15.044 11.343 1.00 93.06 380 GLU A CA 1
ATOM 3040 C C . GLU A 1 380 ? 23.351 14.056 10.459 1.00 93.06 380 GLU A C 1
ATOM 3042 O O . GLU A 1 380 ? 22.856 14.448 9.401 1.00 93.06 380 GLU A O 1
ATOM 3047 N N . ILE A 1 381 ? 23.278 12.791 10.879 1.00 94.62 381 ILE A N 1
ATOM 3048 C CA . ILE A 1 381 ? 22.522 11.746 10.186 1.00 94.62 381 ILE A CA 1
ATOM 3049 C C . ILE A 1 381 ? 21.356 11.350 11.077 1.00 94.62 381 ILE A C 1
ATOM 3051 O O . ILE A 1 381 ? 21.536 10.702 12.109 1.00 94.62 381 ILE A O 1
ATOM 3055 N N . VAL A 1 382 ? 20.161 11.733 10.656 1.00 92.62 382 VAL A N 1
ATOM 3056 C CA . VAL A 1 382 ? 18.909 11.368 11.304 1.00 92.62 382 VAL A CA 1
ATOM 3057 C C . VAL A 1 382 ? 18.323 10.176 10.565 1.00 92.62 382 VAL A C 1
ATOM 3059 O O . VAL A 1 382 ? 18.140 10.231 9.349 1.00 92.62 382 VAL A O 1
ATOM 3062 N N . ILE A 1 383 ? 18.017 9.099 11.287 1.00 89.81 383 ILE A N 1
ATOM 3063 C CA . ILE A 1 383 ? 17.308 7.956 10.706 1.00 89.81 383 ILE A CA 1
ATOM 3064 C C . ILE A 1 383 ? 15.820 8.160 10.950 1.00 89.81 383 ILE A C 1
ATOM 3066 O O . ILE A 1 383 ? 15.362 8.125 12.089 1.00 89.81 383 ILE A O 1
ATOM 3070 N N . GLU A 1 384 ? 15.060 8.390 9.883 1.00 86.25 384 GLU A N 1
ATOM 3071 C CA . GLU A 1 384 ? 13.633 8.662 10.011 1.00 86.25 384 GLU A CA 1
ATOM 3072 C C . GLU A 1 384 ? 12.859 7.359 10.211 1.00 86.25 384 GLU A C 1
ATOM 3074 O O . GLU A 1 384 ? 12.189 7.177 11.222 1.00 86.25 384 GLU A O 1
ATOM 3079 N N . ALA A 1 385 ? 12.949 6.428 9.261 1.00 86.56 385 ALA A N 1
ATOM 3080 C CA . ALA A 1 385 ? 12.177 5.190 9.302 1.00 86.56 385 ALA A CA 1
ATOM 3081 C C . ALA A 1 385 ? 12.753 4.119 8.371 1.00 86.56 385 ALA A C 1
ATOM 3083 O O . ALA A 1 385 ? 13.446 4.424 7.400 1.00 86.56 385 ALA A O 1
ATOM 3084 N N . ALA A 1 386 ? 12.390 2.859 8.618 1.00 91.56 386 ALA A N 1
ATOM 3085 C CA . ALA A 1 386 ? 12.474 1.832 7.586 1.00 91.56 386 ALA A CA 1
ATOM 3086 C C . ALA A 1 386 ? 11.482 2.141 6.456 1.00 91.56 386 ALA A C 1
ATOM 3088 O O . ALA A 1 386 ? 10.343 2.542 6.712 1.00 91.56 386 ALA A O 1
ATOM 3089 N N . ILE A 1 387 ? 11.901 1.923 5.213 1.00 92.62 387 ILE A N 1
ATOM 3090 C CA . ILE A 1 387 ? 11.027 2.061 4.049 1.00 92.62 387 ILE A CA 1
ATOM 3091 C C . ILE A 1 387 ? 10.052 0.883 4.026 1.00 92.62 387 ILE A C 1
ATOM 3093 O O . ILE A 1 387 ? 10.429 -0.273 4.226 1.00 92.62 387 ILE A O 1
ATOM 3097 N N . ILE A 1 388 ? 8.779 1.194 3.798 1.00 92.81 388 ILE A N 1
ATOM 3098 C CA . ILE A 1 388 ? 7.702 0.209 3.734 1.00 92.81 388 ILE A CA 1
ATOM 3099 C C . ILE A 1 388 ? 7.927 -0.757 2.570 1.00 92.81 388 ILE A C 1
ATOM 3101 O O . ILE A 1 388 ? 8.289 -0.344 1.472 1.00 92.81 388 ILE A O 1
ATOM 3105 N N . ASN A 1 389 ? 7.644 -2.040 2.789 1.00 90.69 389 ASN A N 1
ATOM 3106 C CA . ASN A 1 389 ? 7.880 -3.106 1.814 1.00 90.69 389 ASN A CA 1
ATOM 3107 C C . ASN A 1 389 ? 7.203 -2.906 0.445 1.00 90.69 389 ASN A C 1
ATOM 3109 O O . ASN A 1 389 ? 7.772 -3.305 -0.562 1.00 90.69 389 ASN A O 1
ATOM 3113 N N . LEU A 1 390 ? 6.027 -2.277 0.383 1.00 89.81 390 LEU A N 1
ATOM 3114 C CA . LEU A 1 390 ? 5.356 -1.942 -0.882 1.00 89.81 390 LEU A CA 1
ATOM 3115 C C . LEU A 1 390 ? 5.869 -0.656 -1.552 1.00 89.81 390 LEU A C 1
ATOM 3117 O O . LEU A 1 390 ? 5.486 -0.378 -2.688 1.00 89.81 390 LEU A O 1
ATOM 3121 N N . SER A 1 391 ? 6.697 0.124 -0.856 1.00 90.62 391 SER A N 1
ATOM 3122 C CA . SER A 1 391 ? 7.377 1.318 -1.381 1.00 90.62 391 SER A CA 1
ATOM 3123 C C . SER A 1 391 ? 8.826 1.038 -1.784 1.00 90.62 391 SER A C 1
ATOM 3125 O O . SER A 1 391 ? 9.493 1.909 -2.337 1.00 90.62 391 SER A O 1
ATOM 3127 N N . LEU A 1 392 ? 9.328 -0.157 -1.476 1.00 91.81 392 LEU A N 1
ATOM 3128 C CA . LEU A 1 392 ? 10.669 -0.585 -1.824 1.00 91.81 392 LEU A CA 1
ATOM 3129 C C . LEU A 1 392 ? 10.804 -0.791 -3.346 1.00 91.81 392 LEU A C 1
ATOM 3131 O O . LEU A 1 392 ? 9.892 -1.331 -3.967 1.00 91.81 392 LEU A O 1
ATOM 3135 N N . PRO A 1 393 ? 11.939 -0.415 -3.964 1.00 92.06 393 PRO A N 1
ATOM 3136 C CA . PRO A 1 393 ? 12.251 -0.804 -5.334 1.00 92.06 393 PRO A CA 1
ATOM 3137 C C . PRO A 1 393 ? 12.248 -2.321 -5.542 1.00 92.06 393 PRO A C 1
ATOM 3139 O O . PRO A 1 393 ? 12.500 -3.098 -4.614 1.00 92.06 393 PRO A O 1
ATOM 3142 N N . HIS A 1 394 ? 12.035 -2.753 -6.787 1.00 91.12 394 HIS A N 1
ATOM 3143 C CA . HIS A 1 394 ? 12.161 -4.167 -7.141 1.00 91.12 394 HIS A CA 1
ATOM 3144 C C . HIS A 1 394 ? 13.521 -4.726 -6.757 1.00 91.12 394 HIS A C 1
ATOM 3146 O O . HIS A 1 394 ? 14.532 -4.033 -6.814 1.00 91.12 394 HIS A O 1
ATOM 3152 N N . GLU A 1 395 ? 13.542 -6.015 -6.421 1.00 93.00 395 GLU A N 1
ATOM 3153 C CA . GLU A 1 395 ? 14.780 -6.727 -6.088 1.00 93.00 395 GLU A CA 1
ATOM 3154 C C . GLU A 1 395 ? 15.560 -6.111 -4.904 1.00 93.00 395 GLU A C 1
ATOM 3156 O O . GLU A 1 395 ? 16.735 -6.430 -4.716 1.00 93.00 395 GLU A O 1
ATOM 3161 N N . THR A 1 396 ? 14.913 -5.301 -4.058 1.00 94.00 396 THR A N 1
ATOM 3162 C CA . THR A 1 396 ? 15.483 -4.831 -2.786 1.00 94.00 396 THR A CA 1
ATOM 3163 C C . THR A 1 396 ? 15.146 -5.751 -1.621 1.00 94.00 396 THR A C 1
ATOM 3165 O O . THR A 1 396 ? 14.170 -6.504 -1.647 1.00 94.00 396 THR A O 1
ATOM 3168 N N . GLU A 1 397 ? 16.006 -5.729 -0.604 1.00 93.06 397 GLU A N 1
ATOM 3169 C CA . GLU A 1 397 ? 15.823 -6.486 0.636 1.00 93.06 397 GLU A CA 1
ATOM 3170 C C . GLU A 1 397 ? 15.366 -5.582 1.779 1.00 93.06 397 GLU A C 1
ATOM 3172 O O . GLU A 1 397 ? 14.519 -5.977 2.577 1.00 93.06 397 GLU A O 1
ATOM 3177 N N . GLN A 1 398 ? 15.939 -4.379 1.868 1.00 94.19 398 GLN A N 1
ATOM 3178 C CA . GLN A 1 398 ? 15.680 -3.406 2.926 1.00 94.19 398 GLN A CA 1
ATOM 3179 C C . GLN A 1 398 ? 15.921 -1.981 2.416 1.00 94.19 398 GLN A C 1
ATOM 3181 O O . GLN A 1 398 ? 16.681 -1.770 1.465 1.00 94.19 398 GLN A O 1
ATOM 3186 N N . GLY A 1 399 ? 15.337 -0.998 3.102 1.00 95.50 399 GLY A N 1
ATOM 3187 C CA . GLY A 1 399 ? 15.612 0.413 2.860 1.00 95.50 399 GLY A CA 1
ATOM 3188 C C . GLY A 1 399 ? 15.365 1.284 4.088 1.00 95.50 399 GLY A C 1
ATOM 3189 O O . GLY A 1 399 ? 14.573 0.923 4.960 1.00 95.50 399 GLY A O 1
ATOM 3190 N N . LEU A 1 400 ? 16.039 2.431 4.140 1.00 94.06 400 LEU A N 1
ATOM 3191 C CA . LEU A 1 400 ? 15.942 3.439 5.196 1.00 94.06 400 LEU A CA 1
ATOM 3192 C C . LEU A 1 400 ? 15.684 4.823 4.586 1.00 94.06 400 LEU A C 1
ATOM 3194 O O . LEU A 1 400 ? 16.388 5.219 3.660 1.00 94.06 400 LEU A O 1
ATOM 3198 N N . SER A 1 401 ? 14.723 5.564 5.141 1.00 92.69 401 SER A N 1
ATOM 3199 C CA . SER A 1 401 ? 14.602 7.015 4.942 1.00 92.69 401 SER A CA 1
ATOM 3200 C C . SER A 1 401 ? 15.488 7.714 5.965 1.00 92.69 401 SER A C 1
ATOM 3202 O O . SER A 1 401 ? 15.419 7.412 7.163 1.00 92.69 401 SER A O 1
ATOM 3204 N N . LEU A 1 402 ? 16.331 8.630 5.503 1.00 93.00 402 LEU A N 1
ATOM 3205 C CA . LEU A 1 402 ? 17.290 9.334 6.342 1.00 93.00 402 LEU A CA 1
ATOM 3206 C C . LEU A 1 402 ? 17.456 10.788 5.907 1.00 93.00 402 LEU A C 1
ATOM 3208 O O . LEU A 1 402 ? 17.242 11.147 4.749 1.00 93.00 402 LEU A O 1
ATOM 3212 N N . GLN A 1 403 ? 17.879 11.620 6.849 1.00 94.06 403 GLN A N 1
ATOM 3213 C CA . GLN A 1 403 ? 18.244 13.006 6.605 1.00 94.06 403 GLN A CA 1
ATOM 3214 C C . GLN A 1 403 ? 19.723 13.204 6.953 1.00 94.06 403 GLN A C 1
ATOM 3216 O O . GLN A 1 403 ? 20.144 12.901 8.066 1.00 94.06 403 GLN A O 1
ATOM 3221 N N . VAL A 1 404 ? 20.514 13.714 6.005 1.00 94.88 404 VAL A N 1
ATOM 3222 C CA . VAL A 1 404 ? 21.941 14.034 6.187 1.00 94.88 404 VAL A CA 1
ATOM 3223 C C . VAL A 1 404 ? 22.122 15.543 6.101 1.00 94.88 404 VAL A C 1
ATOM 3225 O O . VAL A 1 404 ? 22.201 16.130 5.020 1.00 94.88 404 VAL A O 1
ATOM 3228 N N . GLY A 1 405 ? 22.179 16.208 7.252 1.00 93.06 405 GLY A N 1
ATOM 3229 C CA . GLY A 1 405 ? 22.095 17.664 7.321 1.00 93.06 405 GLY A CA 1
ATOM 3230 C C . GLY A 1 405 ? 20.735 18.162 6.817 1.00 93.06 405 GLY A C 1
ATOM 3231 O O . GLY A 1 405 ? 19.732 18.029 7.508 1.00 93.06 405 GLY A O 1
ATOM 3232 N N . GLN A 1 406 ? 20.693 18.758 5.625 1.00 91.25 406 GLN A N 1
ATOM 3233 C CA . GLN A 1 406 ? 19.447 19.234 4.996 1.00 91.25 406 GLN A CA 1
ATOM 3234 C C . GLN A 1 406 ? 18.939 18.302 3.889 1.00 91.25 406 GLN A C 1
ATOM 3236 O O . GLN A 1 406 ? 17.840 18.499 3.379 1.00 91.25 406 GLN A O 1
ATOM 3241 N N . ASP A 1 407 ? 19.733 17.303 3.506 1.00 94.12 407 ASP A N 1
ATOM 3242 C CA . ASP A 1 407 ? 19.407 16.397 2.414 1.00 94.12 407 ASP A CA 1
ATOM 3243 C C . ASP A 1 407 ? 18.518 15.260 2.915 1.00 94.12 407 ASP A C 1
ATOM 3245 O O . ASP A 1 407 ? 18.937 14.497 3.785 1.00 94.12 407 ASP A O 1
ATOM 3249 N N . LYS A 1 408 ? 17.323 15.112 2.338 1.00 94.50 408 LYS A N 1
ATOM 3250 C CA . LYS A 1 408 ? 16.476 13.934 2.541 1.00 94.50 408 LYS A CA 1
ATOM 3251 C C . LYS A 1 408 ? 16.785 12.878 1.479 1.00 94.50 408 LYS A C 1
ATOM 3253 O O . LYS A 1 408 ? 16.837 13.173 0.279 1.00 94.50 408 LYS A O 1
ATOM 3258 N N . LEU A 1 409 ? 17.045 11.660 1.939 1.00 95.81 409 LEU A N 1
ATOM 3259 C CA . LEU A 1 409 ? 17.591 10.573 1.141 1.00 95.81 409 LEU A CA 1
ATOM 3260 C C . LEU A 1 409 ? 16.903 9.248 1.476 1.00 95.81 409 LEU A C 1
ATOM 3262 O O . LEU A 1 409 ? 16.526 9.002 2.621 1.00 95.81 409 LEU A O 1
ATOM 3266 N N . ASN A 1 410 ? 16.850 8.362 0.488 1.00 96.12 410 ASN A N 1
ATOM 3267 C CA . ASN A 1 410 ? 16.547 6.952 0.688 1.00 96.12 410 ASN A CA 1
ATOM 3268 C C . ASN A 1 410 ? 17.817 6.127 0.472 1.00 96.12 410 ASN A C 1
ATOM 3270 O O . ASN A 1 410 ? 18.522 6.300 -0.523 1.00 96.12 410 ASN A O 1
ATOM 3274 N N . LEU A 1 411 ? 18.106 5.219 1.398 1.00 96.81 411 LEU A N 1
ATOM 3275 C CA . LEU A 1 411 ? 19.205 4.266 1.303 1.00 96.81 411 LEU A CA 1
ATOM 3276 C C . LEU A 1 411 ? 18.636 2.860 1.154 1.00 96.81 411 LEU A C 1
ATOM 3278 O O . LEU A 1 411 ? 17.947 2.372 2.045 1.00 96.81 411 LEU A O 1
ATOM 3282 N N . TYR A 1 412 ? 18.948 2.202 0.044 1.00 97.12 412 TYR A N 1
ATOM 3283 C CA . TYR A 1 412 ? 18.456 0.867 -0.280 1.00 97.12 412 TYR A CA 1
ATOM 3284 C C . TYR A 1 412 ? 19.586 -0.157 -0.286 1.00 97.12 412 TYR A C 1
ATOM 3286 O O . TYR A 1 412 ? 20.713 0.148 -0.681 1.00 97.12 412 TYR A O 1
ATOM 3294 N N . ARG A 1 413 ? 19.258 -1.398 0.085 1.00 96.12 413 ARG A N 1
ATOM 3295 C CA . ARG A 1 413 ? 20.111 -2.574 -0.114 1.00 96.12 413 ARG A CA 1
ATOM 3296 C C . ARG A 1 413 ? 19.416 -3.549 -1.062 1.00 96.12 413 ARG A C 1
ATOM 3298 O O . ARG A 1 413 ? 18.350 -4.081 -0.747 1.00 96.12 413 ARG A O 1
ATOM 3305 N N . PHE A 1 414 ? 20.023 -3.770 -2.220 1.00 94.94 414 PHE A N 1
ATOM 3306 C CA . PHE A 1 414 ? 19.546 -4.673 -3.264 1.00 94.94 414 PHE A CA 1
ATOM 3307 C C . PHE A 1 414 ? 20.032 -6.107 -3.046 1.00 94.94 414 PHE A C 1
ATOM 3309 O O . PHE A 1 414 ? 21.056 -6.344 -2.406 1.00 94.94 414 PHE A O 1
ATOM 3316 N N . LYS A 1 415 ? 19.312 -7.074 -3.623 1.00 92.69 415 LYS A N 1
ATOM 3317 C CA . LYS A 1 415 ? 19.682 -8.500 -3.601 1.00 92.69 415 LYS A CA 1
ATOM 3318 C C . LYS A 1 415 ? 21.012 -8.782 -4.308 1.00 92.69 415 LYS A C 1
ATOM 3320 O O . LYS A 1 415 ? 21.693 -9.746 -3.974 1.00 92.69 415 LYS A O 1
ATOM 3325 N N . ASN A 1 416 ? 21.354 -7.987 -5.323 1.00 90.62 416 ASN A N 1
ATOM 3326 C CA . ASN A 1 416 ? 22.586 -8.094 -6.109 1.00 90.62 416 ASN A CA 1
ATOM 3327 C C . ASN A 1 416 ? 22.956 -6.727 -6.725 1.00 90.62 416 ASN A C 1
ATOM 3329 O O . ASN A 1 416 ? 22.109 -5.834 -6.794 1.00 90.62 416 ASN A O 1
ATOM 3333 N N . ALA A 1 417 ? 24.211 -6.563 -7.162 1.00 91.06 417 ALA A N 1
ATOM 3334 C CA . ALA A 1 417 ? 24.696 -5.284 -7.691 1.00 91.06 417 ALA A CA 1
ATOM 3335 C C . ALA A 1 417 ? 24.055 -4.946 -9.047 1.00 91.06 417 ALA A C 1
ATOM 3337 O O . ALA A 1 417 ? 23.717 -3.794 -9.288 1.00 91.06 417 ALA A O 1
ATOM 3338 N N . ALA A 1 418 ? 23.781 -5.953 -9.883 1.00 89.56 418 ALA A N 1
ATOM 3339 C CA . ALA A 1 418 ? 23.117 -5.771 -11.174 1.00 89.56 418 ALA A CA 1
ATOM 3340 C C . ALA A 1 418 ? 21.744 -5.079 -11.046 1.00 89.56 418 ALA A C 1
ATOM 3342 O O . ALA A 1 418 ? 21.398 -4.233 -11.866 1.00 89.56 418 ALA A O 1
ATOM 3343 N N . ALA A 1 419 ? 20.971 -5.410 -10.007 1.00 92.50 419 ALA A N 1
ATOM 3344 C CA . ALA A 1 419 ? 19.685 -4.778 -9.721 1.00 92.50 419 ALA A CA 1
ATOM 3345 C C . ALA A 1 419 ? 19.839 -3.334 -9.204 1.00 92.50 419 ALA A C 1
ATOM 3347 O O . ALA A 1 419 ? 19.053 -2.462 -9.575 1.00 92.50 419 ALA A O 1
ATOM 3348 N N . ALA A 1 420 ? 20.868 -3.065 -8.391 1.00 93.50 420 ALA A N 1
ATOM 3349 C CA . ALA A 1 420 ? 21.207 -1.705 -7.964 1.00 93.50 420 ALA A CA 1
ATOM 3350 C C . ALA A 1 420 ? 21.621 -0.825 -9.160 1.00 93.50 420 ALA A C 1
ATOM 3352 O O . ALA A 1 420 ? 21.177 0.318 -9.281 1.00 93.50 420 ALA A O 1
ATOM 3353 N N . GLU A 1 421 ? 22.421 -1.374 -10.077 1.00 92.00 421 GLU A N 1
ATOM 3354 C CA . GLU A 1 421 ? 22.815 -0.725 -11.330 1.00 92.00 421 GLU A CA 1
ATOM 3355 C C . GLU A 1 421 ? 21.608 -0.438 -12.227 1.00 92.00 421 GLU A C 1
ATOM 3357 O O . GLU A 1 421 ? 21.482 0.677 -12.733 1.00 92.00 421 GLU A O 1
ATOM 3362 N N . ASP A 1 422 ? 20.695 -1.403 -12.392 1.00 92.38 422 ASP A N 1
ATOM 3363 C CA . ASP A 1 422 ? 19.446 -1.202 -13.134 1.00 92.38 422 ASP A CA 1
ATOM 3364 C C . ASP A 1 422 ? 18.625 -0.054 -12.540 1.00 92.38 422 ASP A C 1
ATOM 3366 O O . ASP A 1 422 ? 18.139 0.807 -13.276 1.00 92.38 422 ASP A O 1
ATOM 3370 N N . TYR A 1 423 ? 18.498 -0.000 -11.211 1.00 93.19 423 TYR A N 1
ATOM 3371 C CA . TYR A 1 423 ? 17.767 1.071 -10.542 1.00 93.19 423 TYR A CA 1
ATOM 3372 C C . TYR A 1 423 ? 18.325 2.455 -10.886 1.00 93.19 423 TYR A C 1
ATOM 3374 O O . TYR A 1 423 ? 17.578 3.351 -11.293 1.00 93.19 423 TYR A O 1
ATOM 3382 N N . VAL A 1 424 ? 19.648 2.613 -10.785 1.00 92.50 424 VAL A N 1
ATOM 3383 C CA . VAL A 1 424 ? 20.336 3.874 -11.084 1.00 92.50 424 VAL A CA 1
ATOM 3384 C C . VAL A 1 424 ? 20.273 4.209 -12.573 1.00 92.50 424 VAL A C 1
ATOM 3386 O O . VAL A 1 424 ? 19.953 5.343 -12.930 1.00 92.50 424 VAL A O 1
ATOM 3389 N N . ALA A 1 425 ? 20.525 3.241 -13.458 1.00 89.81 425 ALA A N 1
ATOM 3390 C CA . ALA A 1 425 ? 20.553 3.468 -14.903 1.00 89.81 425 ALA A CA 1
ATOM 3391 C C . ALA A 1 425 ? 19.181 3.884 -15.458 1.00 89.81 425 ALA A C 1
ATOM 3393 O O . ALA A 1 425 ? 19.096 4.637 -16.432 1.00 89.81 425 ALA A O 1
ATOM 3394 N N . LEU A 1 426 ? 18.104 3.409 -14.826 1.00 87.50 426 LEU A N 1
ATOM 3395 C CA . LEU A 1 426 ? 16.724 3.736 -15.183 1.00 87.50 426 LEU A CA 1
ATOM 3396 C C . LEU A 1 426 ? 16.150 4.911 -14.368 1.00 87.50 426 LEU A C 1
ATOM 3398 O O . LEU A 1 426 ? 15.007 5.314 -14.589 1.00 87.50 426 LEU A O 1
ATOM 3402 N N . GLY A 1 427 ? 16.948 5.502 -13.472 1.00 85.31 427 GLY A N 1
ATOM 3403 C CA . GLY A 1 427 ? 16.600 6.697 -12.703 1.00 85.31 427 GLY A CA 1
ATOM 3404 C C . GLY A 1 427 ? 15.479 6.482 -11.689 1.00 85.31 427 GLY A C 1
ATOM 3405 O O . GLY A 1 427 ? 14.668 7.389 -11.510 1.00 85.31 427 GLY A O 1
ATOM 3406 N N . GLY A 1 428 ? 15.370 5.282 -11.106 1.00 77.38 428 GLY A N 1
ATOM 3407 C CA . GLY A 1 428 ? 14.417 4.938 -10.039 1.00 77.38 428 GLY A CA 1
ATOM 3408 C C . GLY A 1 428 ? 12.931 5.162 -10.352 1.00 77.38 428 GLY A C 1
ATOM 3409 O O . GLY A 1 428 ? 12.086 5.100 -9.463 1.00 77.38 428 GLY A O 1
ATOM 3410 N N . ALA A 1 429 ? 12.592 5.459 -11.608 1.00 63.50 429 ALA A N 1
ATOM 3411 C CA . ALA A 1 429 ? 11.257 5.890 -11.979 1.00 63.50 429 ALA A CA 1
ATOM 3412 C C . ALA A 1 429 ? 10.287 4.707 -12.008 1.00 63.50 429 ALA A C 1
ATOM 3414 O O . ALA A 1 429 ? 10.495 3.723 -12.727 1.00 63.50 429 ALA A O 1
ATOM 3415 N N . TRP A 1 430 ? 9.178 4.863 -11.289 1.00 63.62 430 TRP A N 1
ATOM 3416 C CA . TRP A 1 430 ? 7.987 4.045 -11.456 1.00 63.62 430 TRP A CA 1
ATOM 3417 C C . TRP A 1 430 ? 7.079 4.688 -12.508 1.00 63.62 430 TRP A C 1
ATOM 3419 O O . TRP A 1 430 ? 6.747 5.869 -12.421 1.00 63.62 430 TRP A O 1
ATOM 3429 N N . SER A 1 431 ? 6.623 3.871 -13.454 1.00 55.12 431 SER A N 1
ATOM 3430 C CA . SER A 1 431 ? 5.680 4.157 -14.542 1.00 55.12 431 SER A CA 1
ATOM 3431 C C . SER A 1 431 ? 6.281 4.484 -15.913 1.00 55.12 431 SER A C 1
ATOM 3433 O O . SER A 1 431 ? 7.062 5.410 -16.115 1.00 55.12 431 SER A O 1
ATOM 3435 N N . CYS A 1 432 ? 5.794 3.735 -16.901 1.00 43.00 432 CYS A N 1
ATOM 3436 C CA . CYS A 1 432 ? 5.540 4.252 -18.235 1.00 43.00 432 CYS A CA 1
ATOM 3437 C C . CYS A 1 432 ? 4.292 3.562 -18.803 1.00 43.00 432 CYS A C 1
ATOM 3439 O O . CYS A 1 432 ? 4.358 2.494 -19.403 1.00 43.00 432 CYS A O 1
ATOM 3441 N N . GLN A 1 433 ? 3.131 4.164 -18.545 1.00 49.72 433 GLN A N 1
ATOM 3442 C CA . GLN A 1 433 ? 2.073 4.483 -19.512 1.00 49.72 433 GLN A CA 1
ATOM 3443 C C . GLN A 1 433 ? 0.798 4.948 -18.797 1.00 49.72 433 GLN A C 1
ATOM 3445 O O . GLN A 1 433 ? 0.742 4.849 -17.584 1.00 49.72 433 GLN A O 1
ATOM 3450 N N . PRO A 1 434 ? -0.151 5.581 -19.519 1.00 45.56 434 PRO A N 1
ATOM 3451 C CA . PRO A 1 434 ? 0.088 6.328 -20.755 1.00 45.56 434 PRO A CA 1
ATOM 3452 C C . PRO A 1 434 ? 0.765 7.690 -20.482 1.00 45.56 434 PRO A C 1
ATOM 3454 O O . PRO A 1 434 ? 0.922 8.491 -21.400 1.00 45.56 434 PRO A O 1
ATOM 3457 N N . ILE A 1 435 ? 1.180 7.952 -19.240 1.00 46.84 435 ILE A N 1
ATOM 3458 C CA . ILE A 1 435 ? 1.757 9.219 -18.791 1.00 46.84 435 ILE A CA 1
ATOM 3459 C C . ILE A 1 435 ? 3.290 9.175 -18.957 1.00 46.84 435 ILE A C 1
ATOM 3461 O O . ILE A 1 435 ? 3.917 8.146 -18.723 1.00 46.84 435 ILE A O 1
ATOM 3465 N N . ASP A 1 436 ? 3.848 10.275 -19.469 1.00 51.03 436 ASP A N 1
ATOM 3466 C CA . ASP A 1 436 ? 5.249 10.520 -19.855 1.00 51.03 436 ASP A CA 1
ATOM 3467 C C . ASP A 1 436 ? 6.301 9.747 -19.027 1.00 51.03 436 ASP A C 1
ATOM 3469 O O . ASP A 1 436 ? 6.431 9.949 -17.823 1.00 51.03 436 ASP A O 1
ATOM 3473 N N . ALA A 1 437 ? 7.109 8.917 -19.703 1.00 49.44 437 ALA A N 1
ATOM 3474 C CA . ALA A 1 437 ? 8.169 8.074 -19.125 1.00 49.44 437 ALA A CA 1
ATOM 3475 C C . ALA A 1 437 ? 9.344 8.854 -18.488 1.00 49.44 437 ALA A C 1
ATOM 3477 O O . ALA A 1 437 ? 10.357 8.269 -18.090 1.00 49.44 437 ALA A O 1
ATOM 3478 N N . LYS A 1 438 ? 9.269 10.189 -18.460 1.00 50.78 438 LYS A N 1
ATOM 3479 C CA . LYS A 1 438 ? 10.222 11.067 -17.771 1.00 50.78 438 LYS A CA 1
ATOM 3480 C C . LYS A 1 438 ? 9.695 11.603 -16.441 1.00 50.78 438 LYS A C 1
ATOM 3482 O O . LYS A 1 438 ? 10.498 12.096 -15.652 1.00 50.78 438 LYS A O 1
ATOM 3487 N N . LEU A 1 439 ? 8.390 11.519 -16.172 1.00 54.09 439 LEU A N 1
ATOM 3488 C CA . LEU A 1 439 ? 7.831 11.917 -14.879 1.00 54.09 439 LEU A CA 1
ATOM 3489 C C . LEU A 1 439 ? 8.297 10.941 -13.792 1.00 54.09 439 LEU A C 1
ATOM 3491 O O . LEU A 1 439 ? 8.268 9.730 -13.974 1.00 54.09 439 LEU A O 1
ATOM 3495 N N . GLY A 1 440 ? 8.736 11.481 -12.654 1.00 61.94 440 GLY A N 1
ATOM 3496 C CA . GLY A 1 440 ? 9.107 10.672 -11.490 1.00 61.94 440 GLY A CA 1
ATOM 3497 C C . GLY A 1 440 ? 10.530 10.111 -11.496 1.00 61.94 440 GLY A C 1
ATOM 3498 O O . GLY A 1 440 ? 10.847 9.335 -10.600 1.00 61.94 440 GLY A O 1
ATOM 3499 N N . ARG A 1 441 ? 11.402 10.520 -12.433 1.00 75.25 441 ARG A N 1
ATOM 3500 C CA . ARG A 1 441 ? 12.837 10.212 -12.336 1.00 75.25 441 ARG A CA 1
ATOM 3501 C C . ARG A 1 441 ? 13.416 10.759 -11.036 1.00 75.25 441 ARG A C 1
ATOM 3503 O O . ARG A 1 441 ? 13.142 11.899 -10.646 1.00 75.25 441 ARG A O 1
ATOM 3510 N N . LYS A 1 442 ? 14.204 9.913 -10.392 1.00 83.12 442 LYS A N 1
ATOM 3511 C CA . LYS A 1 442 ? 14.956 10.175 -9.176 1.00 83.12 442 LYS A CA 1
ATOM 3512 C C . LYS A 1 442 ? 16.437 10.258 -9.522 1.00 83.12 442 LYS A C 1
ATOM 3514 O O . LYS A 1 442 ? 16.904 9.664 -10.495 1.00 83.12 442 LYS A O 1
ATOM 3519 N N . PHE A 1 443 ? 17.167 11.024 -8.723 1.00 90.88 443 PHE A N 1
ATOM 3520 C CA . PHE A 1 443 ? 18.619 11.078 -8.796 1.00 90.88 443 PHE A CA 1
ATOM 3521 C C . PHE A 1 443 ? 19.166 10.126 -7.747 1.00 90.88 443 PHE A C 1
ATOM 3523 O O . PHE A 1 443 ? 18.851 10.246 -6.565 1.00 90.88 443 PHE A O 1
ATOM 3530 N N . SER A 1 444 ? 19.961 9.167 -8.195 1.00 94.56 444 SER A N 1
ATOM 3531 C CA . SER A 1 444 ? 20.505 8.116 -7.350 1.00 94.56 444 SER A CA 1
ATOM 3532 C C . SER A 1 444 ? 21.865 7.678 -7.861 1.00 94.56 444 SER A C 1
ATOM 3534 O O . SER A 1 444 ? 22.186 7.858 -9.035 1.00 94.56 444 SER A O 1
ATOM 3536 N N . CYS A 1 445 ? 22.635 7.045 -6.993 1.00 95.00 445 CYS A N 1
ATOM 3537 C CA . CYS A 1 445 ? 23.919 6.443 -7.321 1.00 95.00 445 CYS A CA 1
ATOM 3538 C C . CYS A 1 445 ? 24.097 5.161 -6.506 1.00 95.00 445 CYS A C 1
ATOM 3540 O O . CYS A 1 445 ? 23.474 4.994 -5.455 1.00 95.00 445 CYS A O 1
ATOM 3542 N N . CYS A 1 446 ? 24.913 4.240 -7.010 1.00 94.12 446 CYS A N 1
ATOM 3543 C CA . CYS A 1 446 ? 25.105 2.931 -6.401 1.00 94.12 446 CYS A CA 1
ATOM 3544 C C . CYS A 1 446 ? 26.577 2.631 -6.136 1.00 94.12 446 CYS A C 1
ATOM 3546 O O . CYS A 1 446 ? 27.462 3.124 -6.834 1.00 94.12 446 CYS A O 1
ATOM 3548 N N . SER A 1 447 ? 26.817 1.773 -5.151 1.00 94.00 447 SER A N 1
ATOM 3549 C CA . SER A 1 447 ? 28.094 1.100 -4.933 1.00 94.00 447 SER A CA 1
ATOM 3550 C C . SER A 1 447 ? 27.826 -0.282 -4.338 1.00 94.00 447 SER A C 1
ATOM 3552 O O . SER A 1 447 ? 27.155 -0.411 -3.309 1.00 94.00 447 SER A O 1
ATOM 3554 N N . GLY A 1 448 ? 28.288 -1.331 -5.023 1.00 92.25 448 GLY A N 1
ATOM 3555 C CA . GLY A 1 448 ? 27.944 -2.714 -4.693 1.00 92.25 448 GLY A CA 1
ATOM 3556 C C . GLY A 1 448 ? 26.426 -2.935 -4.667 1.00 92.25 448 GLY A C 1
ATOM 3557 O O . GLY A 1 448 ? 25.730 -2.673 -5.642 1.00 92.25 448 GLY A O 1
ATOM 3558 N N . LEU A 1 449 ? 25.903 -3.413 -3.535 1.00 94.00 449 LEU A N 1
ATOM 3559 C CA . LEU A 1 449 ? 24.463 -3.650 -3.335 1.00 94.00 449 LEU A CA 1
ATOM 3560 C C . LEU A 1 449 ? 23.683 -2.399 -2.916 1.00 94.00 449 LEU A C 1
ATOM 3562 O O . LEU A 1 449 ? 22.464 -2.466 -2.764 1.00 94.00 449 LEU A O 1
ATOM 3566 N N . PHE A 1 450 ? 24.370 -1.295 -2.638 1.00 96.69 450 PHE A N 1
ATOM 3567 C CA . PHE A 1 450 ? 23.768 -0.134 -2.004 1.00 96.69 450 PHE A CA 1
ATOM 3568 C C . PHE A 1 450 ? 23.427 0.929 -3.029 1.00 96.69 450 PHE A C 1
ATOM 3570 O O . PHE A 1 450 ? 24.233 1.232 -3.908 1.00 96.69 450 PHE A O 1
ATOM 3577 N N . VAL A 1 451 ? 22.249 1.526 -2.876 1.00 97.00 451 VAL A N 1
ATOM 3578 C CA . VAL A 1 451 ? 21.833 2.707 -3.632 1.00 97.00 451 VAL A CA 1
ATOM 3579 C C . VAL A 1 451 ? 21.502 3.813 -2.655 1.00 97.00 451 VAL A C 1
ATOM 3581 O O . VAL A 1 451 ? 20.695 3.609 -1.749 1.00 97.00 451 VAL A O 1
ATOM 3584 N N . LEU A 1 452 ? 22.079 4.987 -2.888 1.00 97.06 452 LEU A N 1
ATOM 3585 C CA . LEU A 1 452 ? 21.647 6.223 -2.262 1.00 97.06 452 LEU A CA 1
ATOM 3586 C C . LEU A 1 452 ? 20.826 7.021 -3.276 1.00 97.06 452 LEU A C 1
ATOM 3588 O O . LEU A 1 452 ? 21.273 7.268 -4.398 1.00 97.06 452 LEU A O 1
ATOM 3592 N N . GLU A 1 453 ? 19.620 7.409 -2.887 1.00 96.56 453 GLU A N 1
ATOM 3593 C CA . GLU A 1 453 ? 18.665 8.160 -3.696 1.00 96.56 453 GLU A CA 1
ATOM 3594 C C . GLU A 1 453 ? 18.323 9.482 -3.018 1.00 96.56 453 GLU A C 1
ATOM 3596 O O . GLU A 1 453 ? 18.093 9.533 -1.814 1.00 96.56 453 GLU A O 1
ATOM 3601 N N . SER A 1 454 ? 18.229 10.549 -3.808 1.00 95.06 454 SER A N 1
ATOM 3602 C CA . SER A 1 454 ? 17.696 11.826 -3.353 1.00 95.06 454 SER A CA 1
ATOM 3603 C C . SER A 1 454 ? 16.169 11.820 -3.351 1.00 95.06 454 SER A C 1
ATOM 3605 O O . SER A 1 454 ? 15.544 11.580 -4.387 1.00 95.06 454 SER A O 1
ATOM 3607 N N . ASP A 1 455 ? 15.575 12.177 -2.207 1.00 92.69 455 ASP A N 1
ATOM 3608 C CA . ASP A 1 455 ? 14.127 12.340 -2.052 1.00 92.69 455 ASP A CA 1
ATOM 3609 C C . ASP A 1 455 ? 13.759 13.712 -1.459 1.00 92.69 455 ASP A C 1
ATOM 3611 O O . ASP A 1 455 ? 13.396 13.821 -0.288 1.00 92.69 455 ASP A O 1
ATOM 3615 N N . PRO A 1 456 ? 13.870 14.795 -2.250 1.00 91.56 456 PRO A N 1
ATOM 3616 C CA . PRO A 1 456 ? 13.606 16.146 -1.769 1.00 91.56 456 PRO A CA 1
ATOM 3617 C C . PRO A 1 456 ? 12.158 16.304 -1.306 1.00 91.56 456 PRO A C 1
ATOM 3619 O O . PRO A 1 456 ? 11.237 15.790 -1.937 1.00 91.56 456 PRO A O 1
ATOM 3622 N N . GLU A 1 457 ? 11.935 17.074 -0.246 1.00 87.56 457 GLU A N 1
ATOM 3623 C CA . GLU A 1 457 ? 10.594 17.274 0.319 1.00 87.56 457 GLU A CA 1
ATOM 3624 C C . GLU A 1 457 ? 9.635 17.973 -0.662 1.00 87.56 457 GLU A C 1
ATOM 3626 O O . GLU A 1 457 ? 8.457 17.631 -0.742 1.00 87.56 457 GLU A O 1
ATOM 3631 N N . ILE A 1 458 ? 10.150 18.903 -1.476 1.00 89.75 458 ILE A N 1
ATOM 3632 C CA . ILE A 1 458 ? 9.365 19.666 -2.452 1.00 89.75 458 ILE A CA 1
ATOM 3633 C C . ILE A 1 458 ? 9.668 19.169 -3.869 1.00 89.75 458 ILE A C 1
ATOM 3635 O O . ILE A 1 458 ? 10.686 19.518 -4.469 1.00 89.75 458 ILE A O 1
ATOM 3639 N N . GLN A 1 459 ? 8.751 18.373 -4.421 1.00 89.88 459 GLN A N 1
ATOM 3640 C CA . GLN A 1 459 ? 8.815 17.861 -5.802 1.00 89.88 459 GLN A CA 1
ATOM 3641 C C . GLN A 1 459 ? 7.646 18.343 -6.679 1.00 89.88 459 GLN A C 1
ATOM 3643 O O . GLN A 1 459 ? 7.679 18.175 -7.900 1.00 89.88 459 GLN A O 1
ATOM 3648 N N . TYR A 1 460 ? 6.630 18.967 -6.084 1.00 90.44 460 TYR A N 1
ATOM 3649 C CA . TYR A 1 460 ? 5.393 19.369 -6.751 1.00 90.44 460 TYR A CA 1
ATOM 3650 C C . TYR A 1 460 ? 5.057 20.829 -6.455 1.00 90.44 460 TYR A C 1
ATOM 3652 O O . TYR A 1 460 ? 5.435 21.368 -5.418 1.00 90.44 460 TYR A O 1
ATOM 3660 N N . ALA A 1 461 ? 4.371 21.473 -7.397 1.00 91.19 461 ALA A N 1
ATOM 3661 C CA . ALA A 1 461 ? 3.999 22.884 -7.321 1.00 91.19 461 ALA A CA 1
ATOM 3662 C C . ALA A 1 461 ? 2.684 23.127 -6.562 1.00 91.19 461 ALA A C 1
ATOM 3664 O O . ALA A 1 461 ? 2.329 24.277 -6.307 1.00 91.19 461 ALA A O 1
ATOM 3665 N N . ASP A 1 462 ? 1.943 22.064 -6.252 1.00 91.31 462 ASP A N 1
ATOM 3666 C CA . ASP A 1 462 ? 0.622 22.118 -5.640 1.00 91.31 462 ASP A CA 1
ATOM 3667 C C . ASP A 1 462 ? 0.453 21.015 -4.577 1.00 91.31 462 ASP A C 1
ATOM 3669 O O . ASP A 1 462 ? 1.065 19.950 -4.699 1.00 91.31 462 ASP A O 1
ATOM 3673 N N . PRO A 1 463 ? -0.400 21.235 -3.559 1.00 91.38 463 PRO A N 1
ATOM 3674 C CA . PRO A 1 463 ? -0.609 20.285 -2.466 1.00 91.38 463 PRO A CA 1
ATOM 3675 C C . PRO A 1 463 ? -1.435 19.049 -2.857 1.00 91.38 463 PRO A C 1
ATOM 3677 O O . PRO A 1 463 ? -1.665 18.186 -2.025 1.00 91.38 463 PRO A O 1
ATOM 3680 N N . CYS A 1 464 ? -1.931 18.957 -4.096 1.00 90.88 464 CYS A N 1
ATOM 3681 C CA . CYS A 1 464 ? -2.550 17.737 -4.620 1.00 90.88 464 CYS A CA 1
ATOM 3682 C C . CYS A 1 464 ? -1.556 16.884 -5.432 1.00 90.88 464 CYS A C 1
ATOM 3684 O O . CYS A 1 464 ? -1.991 15.911 -6.052 1.00 90.88 464 CYS A O 1
ATOM 3686 N N . GLN A 1 465 ? -0.277 17.293 -5.487 1.00 90.12 465 GLN A N 1
ATOM 3687 C CA . GLN A 1 465 ? 0.829 16.725 -6.272 1.00 90.12 465 GLN A CA 1
ATOM 3688 C C . GLN A 1 465 ? 0.446 16.359 -7.713 1.00 90.12 465 GLN A C 1
ATOM 3690 O O . GLN A 1 465 ? 0.836 15.321 -8.252 1.00 90.12 465 GLN A O 1
ATOM 3695 N N . ILE A 1 466 ? -0.334 17.220 -8.366 1.00 87.12 466 ILE A N 1
ATOM 3696 C CA . ILE A 1 466 ? -0.743 17.028 -9.763 1.00 87.12 466 ILE A CA 1
ATOM 3697 C C . ILE A 1 466 ? 0.369 17.504 -10.698 1.00 87.12 466 ILE A C 1
ATOM 3699 O O . ILE A 1 466 ? 0.638 16.897 -11.737 1.00 87.12 466 ILE A O 1
ATOM 3703 N N . VAL A 1 467 ? 1.006 18.619 -10.342 1.00 87.06 467 VAL A N 1
ATOM 3704 C CA . VAL A 1 467 ? 1.986 19.320 -11.162 1.00 87.06 467 VAL A CA 1
ATOM 3705 C C . VAL A 1 467 ? 3.368 19.113 -10.563 1.00 87.06 467 VAL A C 1
ATOM 3707 O O . VAL A 1 467 ? 3.788 19.826 -9.652 1.00 87.06 467 VAL A O 1
ATOM 3710 N N . ARG A 1 468 ? 4.105 18.132 -11.093 1.00 85.19 468 ARG A N 1
ATOM 3711 C CA . ARG A 1 468 ? 5.510 17.931 -10.723 1.00 85.19 468 ARG A CA 1
ATOM 3712 C C . ARG A 1 468 ? 6.353 19.101 -11.223 1.00 85.19 468 ARG A C 1
ATOM 3714 O O . ARG A 1 468 ? 6.209 19.540 -12.367 1.00 85.19 468 ARG A O 1
ATOM 3721 N N . LEU A 1 469 ? 7.262 19.576 -10.380 1.00 88.00 469 LEU A N 1
ATOM 3722 C CA . LEU A 1 469 ? 8.245 20.575 -10.772 1.00 88.00 469 LEU A CA 1
ATOM 3723 C C . LEU A 1 469 ? 9.192 19.997 -11.844 1.00 88.00 469 LEU A C 1
ATOM 3725 O O . LEU A 1 469 ? 9.503 18.797 -11.823 1.00 88.00 469 LEU A O 1
ATOM 3729 N N . PRO A 1 470 ? 9.677 20.823 -12.789 1.00 87.75 470 PRO A N 1
ATOM 3730 C CA . PRO A 1 470 ? 10.779 20.437 -13.665 1.00 87.75 470 PRO A CA 1
ATOM 3731 C C . PRO A 1 470 ? 12.006 20.013 -12.850 1.00 87.75 470 PRO A C 1
ATOM 3733 O O . PRO A 1 470 ? 12.303 20.636 -11.834 1.00 87.75 470 PRO A O 1
ATOM 3736 N N . ASP A 1 471 ? 12.769 19.024 -13.326 1.00 85.25 471 ASP A N 1
ATOM 3737 C CA . ASP A 1 471 ? 13.920 18.478 -12.581 1.00 85.25 471 ASP A CA 1
ATOM 3738 C C . ASP A 1 471 ? 14.926 19.548 -12.144 1.00 85.25 471 ASP A C 1
ATOM 3740 O O . ASP A 1 471 ? 15.428 19.487 -11.030 1.00 85.25 471 ASP A O 1
ATOM 3744 N N . GLY A 1 472 ? 15.181 20.561 -12.980 1.00 88.19 472 GLY A N 1
ATOM 3745 C CA . GLY A 1 472 ? 16.095 21.663 -12.653 1.00 88.19 472 GLY A CA 1
ATOM 3746 C C . GLY A 1 472 ? 15.577 22.653 -11.600 1.00 88.19 472 GLY A C 1
ATOM 3747 O O . GLY A 1 472 ? 16.316 23.550 -11.211 1.00 88.19 472 GLY A O 1
ATOM 3748 N N . GLN A 1 473 ? 14.317 22.533 -11.171 1.00 91.56 473 GLN A N 1
ATOM 3749 C CA . GLN A 1 473 ? 13.732 23.317 -10.075 1.00 91.56 473 GLN A CA 1
ATOM 3750 C C . GLN A 1 473 ? 13.661 22.524 -8.763 1.00 91.56 473 GLN A C 1
ATOM 3752 O O . GLN A 1 473 ? 13.393 23.111 -7.717 1.00 91.56 473 GLN A O 1
ATOM 3757 N N . ILE A 1 474 ? 13.907 21.214 -8.810 1.00 91.25 474 ILE A N 1
ATOM 3758 C CA . ILE A 1 474 ? 13.949 20.348 -7.634 1.00 91.25 474 ILE A CA 1
ATOM 3759 C C . ILE A 1 474 ? 15.376 20.375 -7.069 1.00 91.25 474 ILE A C 1
ATOM 3761 O O . ILE A 1 474 ? 16.355 20.261 -7.807 1.00 91.25 474 ILE A O 1
ATOM 3765 N N . GLN A 1 475 ? 15.498 20.551 -5.753 1.00 93.06 475 GLN A N 1
ATOM 3766 C CA . GLN A 1 475 ? 16.785 20.574 -5.054 1.00 93.06 475 GLN A CA 1
ATOM 3767 C C . GLN A 1 475 ? 17.269 19.144 -4.800 1.00 93.06 475 GLN A C 1
ATOM 3769 O O . GLN A 1 475 ? 16.976 18.558 -3.762 1.00 93.06 475 GLN A O 1
ATOM 3774 N N . TRP A 1 476 ? 17.973 18.567 -5.771 1.00 93.44 476 TRP A N 1
ATOM 3775 C CA . TRP A 1 476 ? 18.564 17.234 -5.641 1.00 93.44 476 TRP A CA 1
ATOM 3776 C C . TRP A 1 476 ? 19.826 17.260 -4.784 1.00 93.44 476 TRP A C 1
ATOM 3778 O O . TRP A 1 476 ? 20.628 18.190 -4.878 1.00 93.44 476 TRP A O 1
ATOM 3788 N N . SER A 1 477 ? 20.022 16.209 -3.991 1.00 95.12 477 SER A N 1
ATOM 3789 C CA . SER A 1 477 ? 21.181 16.109 -3.112 1.00 95.12 477 SER A CA 1
ATOM 3790 C C . SER A 1 477 ? 22.493 15.982 -3.888 1.00 95.12 477 SER A C 1
ATOM 3792 O O . SER A 1 477 ? 22.628 15.203 -4.837 1.00 95.12 477 SER A O 1
ATOM 3794 N N . ASP A 1 478 ? 23.514 16.701 -3.430 1.00 94.62 478 ASP A N 1
ATOM 3795 C CA . ASP A 1 478 ? 24.870 16.547 -3.951 1.00 94.62 478 ASP A CA 1
ATOM 3796 C C . ASP A 1 478 ? 25.547 15.243 -3.506 1.00 94.62 478 ASP A C 1
ATOM 3798 O O . ASP A 1 478 ? 26.471 14.779 -4.168 1.00 94.62 478 ASP A O 1
ATOM 3802 N N . LEU A 1 479 ? 25.016 14.572 -2.479 1.00 95.31 479 LEU A N 1
ATOM 3803 C CA . LEU A 1 479 ? 25.487 13.265 -2.010 1.00 95.31 479 LEU A CA 1
ATOM 3804 C C . LEU A 1 479 ? 25.275 12.138 -3.027 1.00 95.31 479 LEU A C 1
ATOM 3806 O O . LEU A 1 479 ? 25.889 11.077 -2.896 1.00 95.31 479 LEU A O 1
ATOM 3810 N N . VAL A 1 480 ? 24.440 12.385 -4.043 1.00 94.81 480 VAL A N 1
ATOM 3811 C CA . VAL A 1 480 ? 24.193 11.454 -5.152 1.00 94.81 480 VAL A CA 1
ATOM 3812 C C . VAL A 1 480 ? 24.629 11.972 -6.522 1.00 94.81 480 VAL A C 1
ATOM 3814 O O . VAL A 1 480 ? 24.537 11.240 -7.504 1.00 94.81 480 VAL A O 1
ATOM 3817 N N . THR A 1 481 ? 25.099 13.219 -6.614 1.00 92.50 481 THR A N 1
ATOM 3818 C CA . THR A 1 481 ? 25.471 13.845 -7.897 1.00 92.50 481 THR A CA 1
ATOM 3819 C C . THR A 1 481 ? 26.923 14.327 -7.961 1.00 92.50 481 THR A C 1
ATOM 3821 O O . THR A 1 481 ? 27.463 14.428 -9.061 1.00 92.50 481 THR A O 1
ATOM 3824 N N . ASP A 1 482 ? 27.578 14.580 -6.823 1.00 94.44 482 ASP A N 1
ATOM 3825 C CA . ASP A 1 482 ? 28.981 15.000 -6.740 1.00 94.44 482 ASP A CA 1
ATOM 3826 C C . ASP A 1 482 ? 29.908 13.781 -6.528 1.00 94.44 482 ASP A C 1
ATOM 3828 O O . ASP A 1 482 ? 29.878 13.163 -5.457 1.00 94.44 482 ASP A O 1
ATOM 3832 N N . PRO A 1 483 ? 30.772 13.431 -7.505 1.00 93.31 483 PRO A N 1
ATOM 3833 C CA . PRO A 1 483 ? 31.673 12.283 -7.403 1.00 93.31 483 PRO A CA 1
ATOM 3834 C C . PRO A 1 483 ? 32.616 12.308 -6.197 1.00 93.31 483 PRO A C 1
ATOM 3836 O O . PRO A 1 483 ? 33.010 11.245 -5.720 1.00 93.31 483 PRO A O 1
ATOM 3839 N N . ASP A 1 484 ? 33.006 13.485 -5.701 1.00 92.81 484 ASP A N 1
ATOM 3840 C CA . ASP A 1 484 ? 33.899 13.575 -4.544 1.00 92.81 484 ASP A CA 1
ATOM 3841 C C . ASP A 1 484 ? 33.156 13.310 -3.234 1.00 92.81 484 ASP A C 1
ATOM 3843 O O . ASP A 1 484 ? 33.738 12.749 -2.306 1.00 92.81 484 ASP A O 1
ATOM 3847 N N . LYS A 1 485 ? 31.857 13.619 -3.178 1.00 93.06 485 LYS A N 1
ATOM 3848 C CA . LYS A 1 485 ? 30.993 13.291 -2.035 1.00 93.06 485 LYS A CA 1
ATOM 3849 C C . LYS A 1 485 ? 30.584 11.830 -2.017 1.00 93.06 485 LYS A C 1
ATOM 3851 O O . LYS A 1 485 ? 30.555 11.225 -0.949 1.00 93.06 485 LYS A O 1
ATOM 3856 N N . ILE A 1 486 ? 30.331 11.257 -3.192 1.00 94.25 486 ILE A N 1
ATOM 3857 C CA . ILE A 1 486 ? 29.974 9.842 -3.334 1.00 94.25 486 ILE A CA 1
ATOM 3858 C C . ILE A 1 486 ? 31.059 8.941 -2.728 1.00 94.25 486 ILE A C 1
ATOM 3860 O O . ILE A 1 486 ? 30.743 8.022 -1.975 1.00 94.25 486 ILE A O 1
ATOM 3864 N N . LYS A 1 487 ? 32.340 9.269 -2.952 1.00 92.62 487 LYS A N 1
ATOM 3865 C CA . LYS A 1 487 ? 33.479 8.509 -2.408 1.00 92.62 487 LYS A CA 1
ATOM 3866 C C . LYS A 1 487 ? 33.436 8.336 -0.890 1.00 92.62 487 LYS A C 1
ATOM 3868 O O . LYS A 1 487 ? 33.906 7.313 -0.413 1.00 92.62 487 LYS A O 1
ATOM 3873 N N . PHE A 1 488 ? 32.887 9.290 -0.134 1.00 91.81 488 PHE A N 1
ATOM 3874 C CA . PHE A 1 488 ? 32.857 9.190 1.330 1.00 91.81 488 PHE A CA 1
ATOM 3875 C C . PHE A 1 488 ? 32.034 8.004 1.816 1.00 91.81 488 PHE A C 1
ATOM 3877 O O . PHE A 1 488 ? 32.464 7.300 2.720 1.00 91.81 488 PHE A O 1
ATOM 3884 N N . TRP A 1 489 ? 30.869 7.766 1.213 1.00 93.38 489 TRP A N 1
ATOM 3885 C CA . TRP A 1 489 ? 29.995 6.670 1.623 1.00 93.38 489 TRP A CA 1
ATOM 3886 C C . TRP A 1 489 ? 30.216 5.392 0.811 1.00 93.38 489 TRP A C 1
ATOM 3888 O O . TRP A 1 489 ? 29.796 4.320 1.242 1.00 93.38 489 TRP A O 1
ATOM 3898 N N . SER A 1 490 ? 30.893 5.485 -0.340 1.00 93.31 490 SER A N 1
ATOM 3899 C CA . SER A 1 490 ? 31.102 4.352 -1.239 1.00 93.31 490 SER A CA 1
ATOM 3900 C C . SER A 1 490 ? 32.465 3.662 -1.122 1.00 93.31 490 SER A C 1
ATOM 3902 O O . SER A 1 490 ? 32.589 2.551 -1.628 1.00 93.31 490 SER A O 1
ATOM 3904 N N . ALA A 1 491 ? 33.487 4.301 -0.534 1.00 87.69 491 ALA A N 1
ATOM 3905 C CA . ALA A 1 491 ? 34.882 3.841 -0.614 1.00 87.69 491 ALA A CA 1
ATOM 3906 C C . ALA A 1 491 ? 35.150 2.488 0.059 1.00 87.69 491 ALA A C 1
ATOM 3908 O O . ALA A 1 491 ? 35.930 1.698 -0.464 1.00 87.69 491 ALA A O 1
ATOM 3909 N N . ASP A 1 492 ? 34.504 2.227 1.195 1.00 88.44 492 ASP A N 1
ATOM 3910 C CA . ASP A 1 492 ? 34.728 1.013 1.988 1.00 88.44 492 ASP A CA 1
ATOM 3911 C C . ASP A 1 492 ? 33.750 -0.120 1.631 1.00 88.44 492 ASP A C 1
ATOM 3913 O O . ASP A 1 492 ? 33.751 -1.182 2.259 1.00 88.44 492 ASP A O 1
ATOM 3917 N N . ILE A 1 493 ? 32.906 0.087 0.615 1.00 88.62 493 ILE A N 1
ATOM 3918 C CA . ILE A 1 493 ? 32.018 -0.952 0.100 1.00 88.62 493 ILE A CA 1
ATOM 3919 C C . ILE A 1 493 ? 32.852 -1.877 -0.792 1.00 88.62 493 ILE A C 1
ATOM 3921 O O . ILE A 1 493 ? 33.442 -1.402 -1.764 1.00 88.62 493 ILE A O 1
ATOM 3925 N N . PRO A 1 494 ? 32.910 -3.189 -0.499 1.00 79.88 494 PRO A N 1
ATOM 3926 C CA . PRO A 1 494 ? 33.689 -4.118 -1.301 1.00 79.88 494 PRO A CA 1
ATOM 3927 C C . PRO A 1 494 ? 33.240 -4.101 -2.761 1.00 79.88 494 PRO A C 1
ATOM 3929 O O . PRO A 1 494 ? 32.041 -4.188 -3.044 1.00 79.88 494 PRO A O 1
ATOM 3932 N N . GLU A 1 495 ? 34.204 -4.071 -3.681 1.00 70.44 495 GLU A N 1
ATOM 3933 C CA . GLU A 1 495 ? 33.935 -4.449 -5.063 1.00 70.44 495 GLU A CA 1
ATOM 3934 C C . GLU A 1 495 ? 33.453 -5.902 -5.058 1.00 70.44 495 GLU A C 1
ATOM 3936 O O . GLU A 1 495 ? 34.162 -6.821 -4.638 1.00 70.44 495 GLU A O 1
ATOM 3941 N N . LEU A 1 496 ? 32.203 -6.102 -5.461 1.00 70.19 496 LEU A N 1
ATOM 3942 C CA . LEU A 1 496 ? 31.682 -7.437 -5.706 1.00 70.19 496 LEU A CA 1
ATOM 3943 C C . LEU A 1 496 ? 32.303 -7.965 -7.004 1.00 70.19 496 LEU A C 1
ATOM 3945 O O . LEU A 1 496 ? 32.647 -7.180 -7.888 1.00 70.19 496 LEU A O 1
ATOM 3949 N N . GLU A 1 497 ? 32.430 -9.292 -7.127 1.00 60.31 497 GLU A N 1
ATOM 3950 C CA . GLU A 1 497 ? 32.720 -9.920 -8.423 1.00 60.31 497 GLU A CA 1
ATOM 3951 C C . GLU A 1 497 ? 31.773 -9.353 -9.493 1.00 60.31 497 GLU A C 1
ATOM 3953 O O . GLU A 1 497 ? 30.630 -9.012 -9.163 1.00 60.31 497 GLU A O 1
ATOM 3958 N N . GLU A 1 498 ? 32.250 -9.228 -10.744 1.00 57.53 498 GLU A N 1
ATOM 3959 C CA . GLU A 1 498 ? 31.449 -8.694 -11.854 1.00 57.53 498 GLU A CA 1
ATOM 3960 C C . GLU A 1 498 ? 30.035 -9.273 -11.785 1.00 57.53 498 GLU A C 1
ATOM 3962 O O . GLU A 1 498 ? 29.837 -10.490 -11.862 1.00 57.53 498 GLU A O 1
ATOM 3967 N N . SER A 1 499 ? 29.051 -8.393 -11.582 1.00 54.19 499 SER A N 1
ATOM 3968 C CA . SER A 1 499 ? 27.667 -8.832 -11.517 1.00 54.19 499 SER A CA 1
ATOM 3969 C C . SER A 1 499 ? 27.310 -9.540 -12.822 1.00 54.19 499 SER A C 1
ATOM 3971 O O . SER A 1 499 ? 27.752 -9.104 -13.893 1.00 54.19 499 SER A O 1
ATOM 3973 N N . PRO A 1 500 ? 26.504 -10.618 -12.767 1.00 56.00 500 PRO A N 1
ATOM 3974 C CA . PRO A 1 500 ? 26.014 -11.238 -13.981 1.00 56.00 500 PRO A CA 1
ATOM 3975 C C . PRO A 1 500 ? 25.363 -10.144 -14.820 1.00 56.00 500 PRO A C 1
ATOM 3977 O O . PRO A 1 500 ? 24.441 -9.474 -14.356 1.00 56.00 500 PRO A O 1
ATOM 3980 N N . LYS A 1 501 ? 25.835 -9.957 -16.055 1.00 60.50 501 LYS A N 1
ATOM 3981 C CA . LYS A 1 501 ? 25.350 -8.876 -16.923 1.00 60.50 501 LYS A CA 1
ATOM 3982 C C . LYS A 1 501 ? 23.884 -9.075 -17.356 1.00 60.50 501 LYS A C 1
ATOM 3984 O O . LYS A 1 501 ? 23.347 -8.286 -18.120 1.00 60.50 501 LYS A O 1
ATOM 3989 N N . GLU A 1 502 ? 23.212 -10.121 -16.878 1.00 79.19 502 GLU A N 1
ATOM 3990 C CA . GLU A 1 502 ? 21.792 -10.379 -17.106 1.00 79.19 502 GLU A CA 1
ATOM 3991 C C . GLU A 1 502 ? 20.898 -9.388 -16.319 1.00 79.19 502 GLU A C 1
ATOM 3993 O O . GLU A 1 502 ? 20.214 -9.745 -15.355 1.00 79.19 502 GLU A O 1
ATOM 3998 N N . ASN A 1 503 ? 20.910 -8.123 -16.744 1.00 87.62 503 ASN A N 1
ATOM 3999 C CA . ASN A 1 503 ? 20.153 -7.007 -16.177 1.00 87.62 503 ASN A CA 1
ATOM 4000 C C . ASN A 1 503 ? 19.484 -6.159 -17.285 1.00 87.62 503 ASN A C 1
ATOM 4002 O O . ASN A 1 503 ? 19.740 -6.343 -18.482 1.00 87.62 503 ASN A O 1
ATOM 4006 N N . PHE A 1 504 ? 18.562 -5.266 -16.919 1.00 90.81 504 PHE A N 1
ATOM 4007 C CA . PHE A 1 504 ? 17.828 -4.438 -17.882 1.00 90.81 504 PHE A CA 1
ATOM 4008 C C . PHE A 1 504 ? 18.742 -3.455 -18.617 1.00 90.81 504 PHE A C 1
ATOM 4010 O O . PHE A 1 504 ? 18.603 -3.283 -19.832 1.00 90.81 504 PHE A O 1
ATOM 4017 N N . ASN A 1 505 ? 19.673 -2.803 -17.917 1.00 88.56 505 ASN A N 1
ATOM 4018 C CA . ASN A 1 505 ? 20.571 -1.826 -18.522 1.00 88.56 505 ASN A CA 1
ATOM 4019 C C . ASN A 1 505 ? 21.409 -2.468 -19.635 1.00 88.56 505 ASN A C 1
ATOM 4021 O O . ASN A 1 505 ? 21.442 -1.968 -20.763 1.00 88.56 505 ASN A O 1
ATOM 4025 N N . GLY A 1 506 ? 21.996 -3.630 -19.352 1.00 86.75 506 GLY A N 1
ATOM 4026 C CA . GLY A 1 506 ? 22.740 -4.426 -20.314 1.00 86.75 506 GLY A CA 1
ATOM 4027 C C . GLY A 1 506 ? 21.889 -4.841 -21.516 1.00 86.75 506 GLY A C 1
ATOM 4028 O O . GLY A 1 506 ? 22.310 -4.654 -22.668 1.00 86.75 506 GLY A O 1
ATOM 4029 N N . LEU A 1 507 ? 20.672 -5.343 -21.277 1.00 87.94 507 LEU A N 1
ATOM 4030 C CA . LEU A 1 507 ? 19.720 -5.678 -22.340 1.00 87.94 507 LEU A CA 1
ATOM 4031 C C . LEU A 1 507 ? 19.487 -4.479 -23.276 1.00 87.94 507 LEU A C 1
ATOM 4033 O O . LEU A 1 507 ? 19.567 -4.608 -24.502 1.00 87.94 507 LEU A O 1
ATOM 4037 N N . PHE A 1 508 ? 19.236 -3.291 -22.724 1.00 89.00 508 PHE A N 1
ATOM 4038 C CA . PHE A 1 508 ? 18.954 -2.099 -23.522 1.00 89.00 508 PHE A CA 1
ATOM 4039 C C . PHE A 1 508 ? 20.180 -1.526 -24.228 1.00 89.00 508 PHE A C 1
ATOM 4041 O O . PHE A 1 508 ? 20.067 -1.098 -25.379 1.00 89.00 508 PHE A O 1
ATOM 4048 N N . GLU A 1 509 ? 21.354 -1.526 -23.595 1.00 86.44 509 GLU A N 1
ATOM 4049 C CA . GLU A 1 509 ? 22.604 -1.166 -24.267 1.00 86.44 509 GLU A CA 1
ATOM 4050 C C . GLU A 1 509 ? 22.857 -2.048 -25.484 1.00 86.44 509 GLU A C 1
ATOM 4052 O O . GLU A 1 509 ? 23.220 -1.551 -26.555 1.00 86.44 509 GLU A O 1
ATOM 4057 N N . TYR A 1 510 ? 22.629 -3.350 -25.341 1.00 83.19 510 TYR A N 1
ATOM 4058 C CA . TYR A 1 510 ? 22.821 -4.280 -26.435 1.00 83.19 510 TYR A CA 1
ATOM 4059 C C . TYR A 1 510 ? 21.825 -4.031 -27.566 1.00 83.19 510 TYR A C 1
ATOM 4061 O O . TYR A 1 510 ? 22.230 -3.894 -28.722 1.00 83.19 510 TYR A O 1
ATOM 4069 N N . LEU A 1 511 ? 20.531 -3.912 -27.252 1.00 86.31 511 LEU A N 1
ATOM 4070 C CA . LEU A 1 511 ? 19.505 -3.607 -28.252 1.00 86.31 511 LEU A CA 1
ATOM 4071 C C . LEU A 1 511 ? 19.870 -2.345 -29.052 1.00 86.31 511 LEU A C 1
ATOM 4073 O O . LEU A 1 511 ? 19.791 -2.352 -30.285 1.00 86.31 511 LEU A O 1
ATOM 4077 N N . ARG A 1 512 ? 20.373 -1.300 -28.380 1.00 89.25 512 ARG A N 1
ATOM 4078 C CA . ARG A 1 512 ? 20.883 -0.088 -29.042 1.00 89.25 512 ARG A CA 1
ATOM 4079 C C . ARG A 1 512 ? 22.075 -0.379 -29.957 1.00 89.25 512 ARG A C 1
ATOM 4081 O O . ARG A 1 512 ? 22.065 0.052 -31.110 1.00 89.25 512 ARG A O 1
ATOM 4088 N N . ARG A 1 513 ? 23.072 -1.151 -29.503 1.00 85.25 513 ARG A N 1
ATOM 4089 C CA . ARG A 1 513 ? 24.231 -1.571 -30.327 1.00 85.25 513 ARG A CA 1
ATOM 4090 C C . ARG A 1 513 ? 23.814 -2.395 -31.552 1.00 85.25 513 ARG A C 1
ATOM 4092 O O . ARG A 1 513 ? 24.425 -2.271 -32.610 1.00 85.25 513 ARG A O 1
ATOM 4099 N N . SER A 1 514 ? 22.731 -3.161 -31.443 1.00 82.12 514 SER A N 1
ATOM 4100 C CA . SER A 1 514 ? 22.113 -3.925 -32.537 1.00 82.12 514 SER A CA 1
ATOM 4101 C C . SER A 1 514 ? 21.253 -3.094 -33.496 1.00 82.12 514 SER A C 1
ATOM 4103 O O . SER A 1 514 ? 20.625 -3.645 -34.411 1.00 82.12 514 SER A O 1
ATOM 4105 N N . GLY A 1 515 ? 21.226 -1.770 -33.320 1.00 86.69 515 GLY A N 1
ATOM 4106 C CA . GLY A 1 515 ? 20.509 -0.834 -34.182 1.00 86.69 515 GLY A CA 1
ATOM 4107 C C . GLY A 1 515 ? 19.008 -0.755 -33.899 1.00 86.69 515 GLY A C 1
ATOM 4108 O O . GLY A 1 515 ? 18.239 -0.366 -34.783 1.00 86.69 515 GLY A O 1
ATOM 4109 N N . PHE A 1 516 ? 18.564 -1.157 -32.705 1.00 88.69 516 PHE A N 1
ATOM 4110 C CA . PHE A 1 516 ? 17.207 -0.893 -32.238 1.00 88.69 516 PHE A CA 1
ATOM 4111 C C . PHE A 1 516 ? 17.162 0.447 -31.509 1.00 88.69 516 PHE A C 1
ATOM 4113 O O . PHE A 1 516 ? 17.961 0.705 -30.614 1.00 88.69 516 PHE A O 1
ATOM 4120 N N . ASP A 1 517 ? 16.207 1.293 -31.883 1.00 91.19 517 ASP A N 1
ATOM 4121 C CA . ASP A 1 517 ? 15.882 2.472 -31.089 1.00 91.19 517 ASP A CA 1
ATOM 4122 C C . ASP A 1 517 ? 15.154 2.024 -29.818 1.00 91.19 517 ASP A C 1
ATOM 4124 O O . ASP A 1 517 ? 14.160 1.299 -29.914 1.00 91.19 517 ASP A O 1
ATOM 4128 N N . VAL A 1 518 ? 15.684 2.403 -28.654 1.00 90.31 518 VAL A N 1
ATOM 4129 C CA . VAL A 1 518 ? 15.158 2.031 -27.335 1.00 90.31 518 VAL A CA 1
ATOM 4130 C C . VAL A 1 518 ? 15.083 3.273 -26.460 1.00 90.31 518 VAL A C 1
ATOM 4132 O O . VAL A 1 518 ? 16.114 3.800 -26.021 1.00 90.31 518 VAL A O 1
ATOM 4135 N N . ILE A 1 519 ? 13.855 3.701 -26.181 1.00 87.94 519 ILE A N 1
ATOM 4136 C CA . ILE A 1 519 ? 13.527 4.920 -25.434 1.00 87.94 519 ILE A CA 1
ATOM 4137 C C . ILE A 1 519 ? 12.441 4.640 -24.386 1.00 87.94 519 ILE A C 1
ATOM 4139 O O . ILE A 1 519 ? 11.871 3.552 -24.359 1.00 87.94 519 ILE A O 1
ATOM 4143 N N . GLU A 1 520 ? 12.142 5.634 -23.541 1.00 79.38 520 GLU A N 1
ATOM 4144 C CA . GLU A 1 520 ? 11.027 5.586 -22.574 1.00 79.38 520 GLU A CA 1
ATOM 4145 C C . GLU A 1 520 ? 11.068 4.366 -21.639 1.00 79.38 520 GLU A C 1
ATOM 4147 O O . GLU A 1 520 ? 10.070 3.675 -21.466 1.00 79.38 520 GLU A O 1
ATOM 4152 N N . VAL A 1 521 ? 12.238 4.082 -21.063 1.00 85.62 521 VAL A N 1
ATOM 4153 C CA . VAL A 1 521 ? 12.407 2.958 -20.137 1.00 85.62 521 VAL A CA 1
ATOM 4154 C C . VAL A 1 521 ? 12.099 3.389 -18.703 1.00 85.62 521 VAL A C 1
ATOM 4156 O O . VAL A 1 521 ? 12.697 4.358 -18.235 1.00 85.62 521 VAL A O 1
ATOM 4159 N N . ALA A 1 522 ? 11.213 2.660 -18.019 1.00 86.00 522 ALA A N 1
ATOM 4160 C CA . ALA A 1 522 ? 10.922 2.832 -16.591 1.00 86.00 522 ALA A CA 1
ATOM 4161 C C . ALA A 1 522 ? 10.379 1.538 -15.960 1.00 86.00 522 ALA A C 1
ATOM 4163 O O . ALA A 1 522 ? 9.823 0.688 -16.662 1.00 86.00 522 ALA A O 1
ATOM 4164 N N . PHE A 1 523 ? 10.501 1.391 -14.639 1.00 88.31 523 PHE A N 1
ATOM 4165 C CA . PHE A 1 523 ? 9.980 0.221 -13.929 1.00 88.31 523 PHE A CA 1
ATOM 4166 C C . PHE A 1 523 ? 8.449 0.210 -13.900 1.00 88.31 523 PHE A C 1
ATOM 4168 O O . PHE A 1 523 ? 7.792 1.245 -13.746 1.00 88.31 523 PHE A O 1
ATOM 4175 N N . LEU A 1 524 ? 7.867 -0.983 -14.019 1.00 86.81 524 LEU A N 1
ATOM 4176 C CA . LEU A 1 524 ? 6.446 -1.197 -13.744 1.00 86.81 524 LEU A CA 1
ATOM 4177 C C . LEU A 1 524 ? 6.227 -1.291 -12.229 1.00 86.81 524 LEU A C 1
ATOM 4179 O O . LEU A 1 524 ? 7.067 -1.882 -11.566 1.00 86.81 524 LEU A O 1
ATOM 4183 N N . PRO A 1 525 ? 5.122 -0.791 -11.654 1.00 85.38 525 PRO A N 1
ATOM 4184 C CA . PRO A 1 525 ? 4.798 -0.981 -10.237 1.00 85.38 525 PRO A CA 1
ATOM 4185 C C . PRO A 1 525 ? 4.642 -2.456 -9.829 1.00 85.38 525 PRO A C 1
ATOM 4187 O O . PRO A 1 525 ? 4.341 -3.310 -10.664 1.00 85.38 525 PRO A O 1
ATOM 4190 N N . HIS A 1 526 ? 4.784 -2.758 -8.528 1.00 84.56 526 HIS A N 1
ATOM 4191 C CA . HIS A 1 526 ? 4.532 -4.101 -7.963 1.00 84.56 526 HIS A CA 1
ATOM 4192 C C . HIS A 1 526 ? 3.167 -4.670 -8.381 1.00 84.56 526 HIS A C 1
ATOM 4194 O O . HIS A 1 526 ? 3.053 -5.840 -8.737 1.00 84.56 526 HIS A O 1
ATOM 4200 N N . SER A 1 527 ? 2.148 -3.814 -8.447 1.00 82.38 527 SER A N 1
ATOM 4201 C CA . SER A 1 527 ? 0.785 -4.117 -8.910 1.00 82.38 527 SER A CA 1
ATOM 4202 C C . SER A 1 527 ? 0.667 -4.498 -10.392 1.00 82.38 527 SER A C 1
ATOM 4204 O O . SER A 1 527 ? -0.429 -4.832 -10.852 1.00 82.38 527 SER A O 1
ATOM 4206 N N . GLN A 1 528 ? 1.769 -4.467 -11.147 1.00 85.00 528 GLN A N 1
ATOM 4207 C CA . GLN A 1 528 ? 1.861 -4.950 -12.525 1.00 85.00 528 GLN A CA 1
ATOM 4208 C C . GLN A 1 528 ? 2.757 -6.180 -12.697 1.00 85.00 528 GLN A C 1
ATOM 4210 O O . GLN A 1 528 ? 2.844 -6.721 -13.806 1.00 85.00 528 GLN A O 1
ATOM 4215 N N . LEU A 1 529 ? 3.396 -6.654 -11.625 1.00 88.81 529 LEU A N 1
ATOM 4216 C CA . LEU A 1 529 ? 4.203 -7.867 -11.653 1.00 88.81 529 LEU A CA 1
ATOM 4217 C C . LEU A 1 529 ? 3.326 -9.116 -11.675 1.00 88.81 529 LEU A C 1
ATOM 4219 O O . LEU A 1 529 ? 2.309 -9.199 -10.999 1.00 88.81 529 LEU A O 1
ATOM 4223 N N . ARG A 1 530 ? 3.725 -10.119 -12.458 1.00 89.69 530 ARG A N 1
ATOM 4224 C CA . ARG A 1 530 ? 3.019 -11.405 -12.542 1.00 89.69 530 ARG A CA 1
ATOM 4225 C C . ARG A 1 530 ? 3.564 -12.370 -11.492 1.00 89.69 530 ARG A C 1
ATOM 4227 O O . ARG A 1 530 ? 4.665 -12.198 -10.974 1.00 89.69 530 ARG A O 1
ATOM 4234 N N . VAL A 1 531 ? 2.807 -13.411 -11.161 1.00 92.12 531 VAL A N 1
ATOM 4235 C CA . VAL A 1 531 ? 3.335 -14.495 -10.319 1.00 92.12 531 VAL A CA 1
ATOM 4236 C C . VAL A 1 531 ? 4.545 -15.127 -11.022 1.00 92.12 531 VAL A C 1
ATOM 4238 O O . VAL A 1 531 ? 4.473 -15.441 -12.208 1.00 92.12 531 VAL A O 1
ATOM 4241 N N . GLY A 1 532 ? 5.663 -15.269 -10.303 1.00 92.88 532 GLY A N 1
ATOM 4242 C CA . GLY A 1 532 ? 6.930 -15.779 -10.844 1.00 92.88 532 GLY A CA 1
ATOM 4243 C C . GLY A 1 532 ? 7.837 -14.732 -11.508 1.00 92.88 532 GLY A C 1
ATOM 4244 O O . GLY A 1 532 ? 8.821 -15.109 -12.148 1.00 92.88 532 GLY A O 1
ATOM 4245 N N . THR A 1 533 ? 7.527 -13.432 -11.389 1.00 94.06 533 THR A N 1
ATOM 4246 C CA . THR A 1 533 ? 8.409 -12.341 -11.850 1.00 94.06 533 THR A CA 1
ATOM 4247 C C . THR A 1 533 ? 9.176 -11.681 -10.711 1.00 94.06 533 THR A C 1
ATOM 4249 O O . THR A 1 533 ? 8.585 -11.357 -9.680 1.00 94.06 533 THR A O 1
ATOM 4252 N N . GLU A 1 534 ? 10.463 -11.412 -10.926 1.00 93.00 534 GLU A N 1
ATOM 4253 C CA . GLU A 1 534 ? 11.319 -10.668 -9.991 1.00 93.00 534 GLU A CA 1
ATOM 4254 C C . GLU A 1 534 ? 11.122 -9.161 -10.140 1.00 93.00 534 GLU A C 1
ATOM 4256 O O . GLU A 1 534 ? 10.988 -8.451 -9.147 1.00 93.00 534 GLU A O 1
ATOM 4261 N N . SER A 1 535 ? 11.072 -8.696 -11.388 1.00 92.75 535 SER A N 1
ATOM 4262 C CA . SER A 1 535 ? 10.977 -7.287 -11.754 1.00 92.75 535 SER A CA 1
ATOM 4263 C C . SER A 1 535 ? 10.452 -7.138 -13.182 1.00 92.75 535 SER A C 1
ATOM 4265 O O . SER A 1 535 ? 10.394 -8.096 -13.966 1.00 92.75 535 SER A O 1
ATOM 4267 N N . ALA A 1 536 ? 10.019 -5.930 -13.528 1.00 92.25 536 ALA A N 1
ATOM 4268 C CA . ALA A 1 536 ? 9.581 -5.611 -14.875 1.00 92.25 536 ALA A CA 1
ATOM 4269 C C . ALA A 1 536 ? 9.768 -4.130 -15.184 1.00 92.25 536 ALA A C 1
ATOM 4271 O O . ALA A 1 536 ? 9.618 -3.271 -14.314 1.00 92.25 536 ALA A O 1
ATOM 4272 N N . VAL A 1 537 ? 10.020 -3.842 -16.453 1.00 91.62 537 VAL A N 1
ATOM 4273 C CA . VAL A 1 537 ? 10.086 -2.485 -16.998 1.00 91.62 537 VAL A CA 1
ATOM 4274 C C . VAL A 1 537 ? 9.124 -2.373 -18.166 1.00 91.62 537 VAL A C 1
ATOM 4276 O O . VAL A 1 537 ? 8.800 -3.375 -18.805 1.00 91.62 537 VAL A O 1
ATOM 4279 N N . ALA A 1 538 ? 8.686 -1.165 -18.487 1.00 89.00 538 ALA A N 1
ATOM 4280 C CA . ALA A 1 538 ? 8.209 -0.887 -19.828 1.00 89.00 538 ALA A CA 1
ATOM 4281 C C . ALA A 1 538 ? 9.242 -0.071 -20.608 1.00 89.00 538 ALA A C 1
ATOM 4283 O O . ALA A 1 538 ? 10.100 0.597 -20.033 1.00 89.00 538 ALA A O 1
ATOM 4284 N N . ALA A 1 539 ? 9.218 -0.245 -21.926 1.00 89.69 539 ALA A N 1
ATOM 4285 C CA . ALA A 1 539 ? 10.157 0.356 -22.860 1.00 89.69 539 ALA A CA 1
ATOM 4286 C C . ALA A 1 539 ? 9.512 0.506 -24.241 1.00 89.69 539 ALA A C 1
ATOM 4288 O O . ALA A 1 539 ? 8.707 -0.330 -24.664 1.00 89.69 539 ALA A O 1
ATOM 4289 N N . THR A 1 540 ? 9.917 1.534 -24.979 1.00 90.38 540 THR A N 1
ATOM 4290 C CA . THR A 1 540 ? 9.575 1.707 -26.393 1.00 90.38 540 THR A CA 1
ATOM 4291 C C . THR A 1 540 ? 10.735 1.201 -27.248 1.00 90.38 540 THR A C 1
ATOM 4293 O O . THR A 1 540 ? 11.833 1.751 -27.190 1.00 90.38 540 THR A O 1
ATOM 4296 N N . ILE A 1 541 ? 10.497 0.165 -28.058 1.00 91.38 541 ILE A N 1
ATOM 4297 C CA . ILE A 1 541 ? 11.480 -0.461 -28.951 1.00 91.38 541 ILE A CA 1
ATOM 4298 C C . ILE A 1 541 ? 11.009 -0.295 -30.397 1.00 91.38 541 ILE A C 1
ATOM 4300 O O . ILE A 1 541 ? 9.953 -0.800 -30.775 1.00 91.38 541 ILE A O 1
ATOM 4304 N N . LYS A 1 542 ? 11.791 0.405 -31.230 1.00 90.75 542 LYS A N 1
ATOM 4305 C CA . LYS A 1 542 ? 11.430 0.747 -32.625 1.00 90.75 542 LYS A CA 1
ATOM 4306 C C . LYS A 1 542 ? 10.037 1.389 -32.758 1.00 90.75 542 LYS A C 1
ATOM 4308 O O . LYS A 1 542 ? 9.314 1.119 -33.714 1.00 90.75 542 LYS A O 1
ATOM 4313 N N . GLY A 1 543 ? 9.673 2.241 -31.800 1.00 88.62 543 GLY A N 1
ATOM 4314 C CA . GLY A 1 543 ? 8.384 2.941 -31.766 1.00 88.62 543 GLY A CA 1
ATOM 4315 C C . GLY A 1 543 ? 7.208 2.121 -31.221 1.00 88.62 543 GLY A C 1
ATOM 4316 O O . GLY A 1 543 ? 6.133 2.681 -31.030 1.00 88.62 543 GLY A O 1
ATOM 4317 N N . ASP A 1 544 ? 7.402 0.834 -30.923 1.00 90.69 544 ASP A N 1
ATOM 4318 C CA . ASP A 1 544 ? 6.386 -0.023 -30.312 1.00 90.69 544 ASP A CA 1
ATOM 4319 C C . ASP A 1 544 ? 6.637 -0.162 -28.801 1.00 90.69 544 ASP A C 1
ATOM 4321 O O . ASP A 1 544 ? 7.777 -0.343 -28.375 1.00 90.69 544 ASP A O 1
ATOM 4325 N N . ARG A 1 545 ? 5.583 -0.117 -27.977 1.00 89.44 545 ARG A N 1
ATOM 4326 C CA . ARG A 1 545 ? 5.697 -0.235 -26.512 1.00 89.44 545 ARG A CA 1
ATOM 4327 C C . ARG A 1 545 ? 5.622 -1.682 -26.031 1.00 89.44 545 ARG A C 1
ATOM 4329 O O . ARG A 1 545 ? 4.800 -2.473 -26.508 1.00 89.44 545 ARG A O 1
ATOM 4336 N N . PHE A 1 546 ? 6.457 -2.004 -25.047 1.00 91.69 546 PHE A N 1
ATOM 4337 C CA . PHE A 1 546 ? 6.568 -3.320 -24.427 1.00 91.69 546 PHE A CA 1
ATOM 4338 C C . PHE A 1 546 ? 6.571 -3.225 -22.905 1.00 91.69 546 PHE A C 1
ATOM 4340 O O . PHE A 1 546 ? 7.186 -2.314 -22.368 1.00 91.69 546 PHE A O 1
ATOM 4347 N N . ALA A 1 547 ? 5.955 -4.199 -22.233 1.00 91.31 547 ALA A N 1
ATOM 4348 C CA . ALA A 1 547 ? 6.353 -4.616 -20.891 1.00 91.31 547 ALA A CA 1
ATOM 4349 C C . ALA A 1 547 ? 7.353 -5.758 -21.036 1.00 91.31 547 ALA A C 1
ATOM 4351 O O . ALA A 1 547 ? 7.098 -6.722 -21.763 1.00 91.31 547 ALA A O 1
ATOM 4352 N N . ILE A 1 548 ? 8.469 -5.646 -20.334 1.00 93.81 548 ILE A N 1
ATOM 4353 C CA . ILE A 1 548 ? 9.557 -6.607 -20.332 1.00 93.81 548 ILE A CA 1
ATOM 4354 C C . ILE A 1 548 ? 9.681 -7.133 -18.907 1.00 93.81 548 ILE A C 1
ATOM 4356 O O . ILE A 1 548 ? 10.040 -6.387 -17.998 1.00 93.81 548 ILE A O 1
ATOM 4360 N N . TYR A 1 549 ? 9.344 -8.405 -18.714 1.00 94.38 549 TYR A N 1
ATOM 4361 C CA . TYR A 1 549 ? 9.372 -9.063 -17.410 1.00 94.38 549 TYR A CA 1
ATOM 4362 C C . TYR A 1 549 ? 10.626 -9.919 -17.281 1.00 94.38 549 TYR A C 1
ATOM 4364 O O . TYR A 1 549 ? 10.899 -10.739 -18.161 1.00 94.38 549 TYR A O 1
ATOM 4372 N N . LYS A 1 550 ? 11.325 -9.782 -16.154 1.00 94.62 550 LYS A N 1
ATOM 4373 C CA . LYS A 1 550 ? 12.396 -10.678 -15.716 1.00 94.62 550 LYS A CA 1
ATOM 4374 C C . LYS A 1 550 ? 11.790 -11.703 -14.755 1.00 94.62 550 LYS A C 1
ATOM 4376 O O . LYS A 1 550 ? 11.353 -11.364 -13.654 1.00 94.62 550 LYS A O 1
ATOM 4381 N N . CYS A 1 551 ? 11.672 -12.952 -15.199 1.00 95.31 551 CYS A N 1
ATOM 4382 C CA . CYS A 1 551 ? 11.067 -14.031 -14.410 1.00 95.31 551 CYS A CA 1
ATOM 4383 C C . CYS A 1 551 ? 12.114 -14.744 -13.561 1.00 95.31 551 CYS A C 1
ATOM 4385 O O . CYS A 1 551 ? 13.272 -14.751 -13.941 1.00 95.31 551 CYS A O 1
ATOM 4387 N N . GLU A 1 552 ? 11.739 -15.396 -12.463 1.00 93.62 552 GLU A N 1
ATOM 4388 C CA . GLU A 1 552 ? 12.677 -16.123 -11.578 1.00 93.62 552 GLU A CA 1
ATOM 4389 C C . GLU A 1 552 ? 13.500 -17.187 -12.333 1.00 93.62 552 GLU A C 1
ATOM 4391 O O . GLU A 1 552 ? 14.676 -17.402 -12.063 1.00 93.62 552 GLU A O 1
ATOM 4396 N N . HIS A 1 553 ? 12.886 -17.835 -13.326 1.00 93.88 553 HIS A N 1
ATOM 4397 C CA . HIS A 1 553 ? 13.519 -18.816 -14.208 1.00 93.88 553 HIS A CA 1
ATOM 4398 C C . HIS A 1 553 ? 12.680 -19.027 -15.485 1.00 93.88 553 HIS A C 1
ATOM 4400 O O . HIS A 1 553 ? 11.518 -18.619 -15.560 1.00 93.88 553 HIS A O 1
ATOM 4406 N N . ALA A 1 554 ? 13.224 -19.724 -16.489 1.00 94.12 554 ALA A N 1
ATOM 4407 C CA . ALA A 1 554 ? 12.553 -19.959 -17.779 1.00 94.12 554 ALA A CA 1
ATOM 4408 C C . ALA A 1 554 ? 11.186 -20.674 -17.668 1.00 94.12 554 ALA A C 1
ATOM 4410 O O . ALA A 1 554 ? 10.246 -20.366 -18.405 1.00 94.12 554 ALA A O 1
ATOM 4411 N N . ALA A 1 555 ? 11.026 -21.604 -16.718 1.00 95.56 555 ALA A N 1
ATOM 4412 C CA . ALA A 1 555 ? 9.724 -22.246 -16.490 1.00 95.56 555 ALA A CA 1
ATOM 4413 C C . ALA A 1 555 ? 8.667 -21.272 -15.921 1.00 95.56 555 ALA A C 1
ATOM 4415 O O . ALA A 1 555 ? 7.504 -21.345 -16.311 1.00 95.56 555 ALA A O 1
ATOM 4416 N N . ALA A 1 556 ? 9.060 -20.321 -15.062 1.00 94.88 556 ALA A N 1
ATOM 4417 C CA . ALA A 1 556 ? 8.165 -19.267 -14.584 1.00 94.88 556 ALA A CA 1
ATOM 4418 C C . ALA A 1 556 ? 7.778 -18.331 -15.736 1.00 94.88 556 ALA A C 1
ATOM 4420 O O . ALA A 1 556 ? 6.601 -18.019 -15.900 1.00 94.88 556 ALA A O 1
ATOM 4421 N N . ALA A 1 557 ? 8.738 -17.985 -16.602 1.00 95.38 557 ALA A N 1
ATOM 4422 C CA . ALA A 1 557 ? 8.473 -17.221 -17.819 1.00 95.38 557 ALA A CA 1
ATOM 4423 C C . ALA A 1 557 ? 7.446 -17.916 -18.727 1.00 95.38 557 ALA A C 1
ATOM 4425 O O . ALA A 1 557 ? 6.531 -17.264 -19.217 1.00 95.38 557 ALA A O 1
ATOM 4426 N N . THR A 1 558 ? 7.512 -19.243 -18.866 1.00 95.50 558 THR A N 1
ATOM 4427 C CA . THR A 1 558 ? 6.527 -20.016 -19.648 1.00 95.50 558 THR A CA 1
ATOM 4428 C C . THR A 1 558 ? 5.108 -19.875 -19.083 1.00 95.50 558 THR A C 1
ATOM 4430 O O . THR A 1 558 ? 4.149 -19.703 -19.838 1.00 95.50 558 THR A O 1
ATOM 4433 N N . ASN A 1 559 ? 4.963 -19.899 -17.753 1.00 91.44 559 ASN A N 1
ATOM 4434 C CA . ASN A 1 559 ? 3.669 -19.695 -17.097 1.00 91.44 559 ASN A CA 1
ATOM 4435 C C . ASN A 1 559 ? 3.150 -18.271 -17.334 1.00 91.44 559 ASN A C 1
ATOM 4437 O O . ASN A 1 559 ? 2.006 -18.100 -17.750 1.00 91.44 559 ASN A O 1
ATOM 4441 N N . VAL A 1 560 ? 4.006 -17.262 -17.158 1.00 90.94 560 VAL A N 1
ATOM 4442 C CA . VAL A 1 560 ? 3.671 -15.853 -17.419 1.00 90.94 560 VAL A CA 1
ATOM 4443 C C . VAL A 1 560 ? 3.284 -15.632 -18.886 1.00 90.94 560 VAL A C 1
ATOM 4445 O O . VAL A 1 560 ? 2.306 -14.944 -19.174 1.00 90.94 560 VAL A O 1
ATOM 4448 N N . LEU A 1 561 ? 4.006 -16.245 -19.829 1.00 92.50 561 LEU A N 1
ATOM 4449 C CA . LEU A 1 561 ? 3.713 -16.174 -21.260 1.00 92.50 561 LEU A CA 1
ATOM 4450 C C . LEU A 1 561 ? 2.309 -16.698 -21.576 1.00 92.50 561 LEU A C 1
ATOM 4452 O O . LEU A 1 561 ? 1.624 -16.135 -22.427 1.00 92.50 561 LEU A O 1
ATOM 4456 N N . SER A 1 562 ? 1.863 -17.750 -20.881 1.00 87.38 562 SER A N 1
ATOM 4457 C CA . SER A 1 562 ? 0.545 -18.356 -21.106 1.00 87.38 562 SER A CA 1
ATOM 4458 C C . SER A 1 562 ? -0.629 -17.410 -20.805 1.00 87.38 562 SER A C 1
ATOM 4460 O O . SER A 1 562 ? -1.716 -17.584 -21.364 1.00 87.38 562 SER A O 1
ATOM 4462 N N . ASP A 1 563 ? -0.393 -16.367 -20.002 1.00 80.69 563 ASP A N 1
ATOM 4463 C CA . ASP A 1 563 ? -1.360 -15.305 -19.712 1.00 80.69 563 ASP A CA 1
ATOM 4464 C C . ASP A 1 563 ? -1.341 -14.172 -20.754 1.00 80.69 563 ASP A C 1
ATOM 4466 O O . ASP A 1 563 ? -2.248 -13.333 -20.786 1.00 80.69 563 ASP A O 1
ATOM 4470 N N . PHE A 1 564 ? -0.330 -14.125 -21.628 1.00 85.44 564 PHE A N 1
ATOM 4471 C CA . PHE A 1 564 ? -0.105 -13.028 -22.564 1.00 85.44 564 PHE A CA 1
ATOM 4472 C C . PHE A 1 564 ? -0.229 -13.465 -24.033 1.00 85.44 564 PHE A C 1
ATOM 4474 O O . PHE A 1 564 ? 0.723 -13.973 -24.619 1.00 85.44 564 PHE A O 1
ATOM 4481 N N . PRO A 1 565 ? -1.358 -13.169 -24.710 1.00 81.44 565 PRO A N 1
ATOM 4482 C CA . PRO A 1 565 ? -1.557 -13.571 -26.107 1.00 81.44 565 PRO A CA 1
ATOM 4483 C C . PRO A 1 565 ? -0.660 -12.829 -27.116 1.00 81.44 565 PRO A C 1
ATOM 4485 O O . PRO A 1 565 ? -0.515 -13.276 -28.250 1.00 81.44 565 PRO A O 1
ATOM 4488 N N . HIS A 1 566 ? -0.074 -11.691 -26.729 1.00 90.12 566 HIS A N 1
ATOM 4489 C CA . HIS A 1 566 ? 0.762 -10.839 -27.585 1.00 90.12 566 HIS A CA 1
ATOM 4490 C C . HIS A 1 566 ? 2.139 -10.614 -26.958 1.00 90.12 566 HIS A C 1
ATOM 4492 O O . HIS A 1 566 ? 2.562 -9.480 -26.717 1.00 90.12 566 HIS A O 1
ATOM 4498 N N . ALA A 1 567 ? 2.819 -11.716 -26.663 1.00 94.50 567 ALA A N 1
ATOM 4499 C CA . ALA A 1 567 ? 4.149 -11.723 -26.082 1.00 94.50 567 ALA A CA 1
ATOM 4500 C C . ALA A 1 567 ? 5.017 -12.833 -26.684 1.00 94.50 567 ALA A C 1
ATOM 4502 O O . ALA A 1 567 ? 4.506 -13.774 -27.293 1.00 94.50 567 ALA A O 1
ATOM 4503 N N . PHE A 1 568 ? 6.328 -12.716 -26.500 1.00 95.38 568 PHE A N 1
ATOM 4504 C CA . PHE A 1 568 ? 7.283 -13.790 -26.753 1.00 95.38 568 PHE A CA 1
ATOM 4505 C C . PHE A 1 568 ? 8.242 -13.926 -25.571 1.00 95.38 568 PHE A C 1
ATOM 4507 O O . PHE A 1 568 ? 8.414 -12.991 -24.785 1.00 95.38 568 PHE A O 1
ATOM 4514 N N . GLN A 1 569 ? 8.844 -15.104 -25.453 1.00 94.69 569 GLN A N 1
ATOM 4515 C CA . GLN A 1 569 ? 9.804 -15.441 -24.412 1.00 94.69 569 GLN A CA 1
ATOM 4516 C C . GLN A 1 569 ? 11.199 -15.591 -25.007 1.00 94.69 569 GLN A C 1
ATOM 4518 O O . GLN A 1 569 ? 11.340 -16.143 -26.095 1.00 94.69 569 GLN A O 1
ATOM 4523 N N . VAL A 1 570 ? 12.209 -15.143 -24.264 1.00 91.88 570 VAL A N 1
ATOM 4524 C CA . VAL A 1 570 ? 13.619 -15.479 -24.480 1.00 91.88 570 VAL A CA 1
ATOM 4525 C C . VAL A 1 570 ? 14.204 -15.850 -23.123 1.00 91.88 570 VAL A C 1
ATOM 4527 O O . VAL A 1 570 ? 14.266 -15.010 -22.231 1.00 91.88 570 VAL A O 1
ATOM 4530 N N . GLU A 1 571 ? 14.572 -17.117 -22.932 1.00 90.69 571 GLU A N 1
ATOM 4531 C CA . GLU A 1 571 ? 15.003 -17.649 -21.631 1.00 90.69 571 GLU A CA 1
ATOM 4532 C C . GLU A 1 571 ? 14.020 -17.304 -20.494 1.00 90.69 571 GLU A C 1
ATOM 4534 O O . GLU A 1 571 ? 12.859 -17.716 -20.525 1.00 90.69 571 GLU A O 1
ATOM 4539 N N . ARG A 1 572 ? 14.457 -16.546 -19.484 1.00 93.12 572 ARG A N 1
ATOM 4540 C CA . ARG A 1 572 ? 13.635 -16.084 -18.354 1.00 93.12 572 ARG A CA 1
ATOM 4541 C C . ARG A 1 572 ? 12.908 -14.756 -18.610 1.00 93.12 572 ARG A C 1
ATOM 4543 O O . ARG A 1 572 ? 12.233 -14.251 -17.715 1.00 93.12 572 ARG A O 1
ATOM 4550 N N . TRP A 1 573 ? 13.034 -14.187 -19.805 1.00 94.38 573 TRP A N 1
ATOM 4551 C CA . TRP A 1 573 ? 12.523 -12.865 -20.153 1.00 94.38 573 TRP A CA 1
ATOM 4552 C C . TRP A 1 573 ? 11.259 -12.957 -20.996 1.00 94.38 573 TRP A C 1
ATOM 4554 O O . TRP A 1 573 ? 11.184 -13.749 -21.935 1.00 94.38 573 TRP A O 1
ATOM 4564 N N . ILE A 1 574 ? 10.274 -12.112 -20.695 1.00 95.56 574 ILE A N 1
ATOM 4565 C CA . ILE A 1 574 ? 9.036 -11.996 -21.472 1.00 95.56 574 ILE A CA 1
ATOM 4566 C C . ILE A 1 574 ? 8.920 -10.595 -22.039 1.00 95.56 574 ILE A C 1
ATOM 4568 O O . ILE A 1 574 ? 8.878 -9.630 -21.287 1.00 95.56 574 ILE A O 1
ATOM 4572 N N . PHE A 1 575 ? 8.772 -10.496 -23.357 1.00 95.19 575 PHE A N 1
ATOM 4573 C CA . PHE A 1 575 ? 8.506 -9.252 -24.068 1.00 95.19 575 PHE A CA 1
ATOM 4574 C C . PHE A 1 575 ? 7.043 -9.240 -24.498 1.00 95.19 575 PHE A C 1
ATOM 4576 O O . PHE A 1 575 ? 6.650 -9.915 -25.452 1.00 95.19 575 PHE A O 1
ATOM 4583 N N . ARG A 1 576 ? 6.222 -8.466 -23.793 1.00 93.19 576 ARG A N 1
ATOM 4584 C CA . ARG A 1 576 ? 4.789 -8.324 -24.048 1.00 93.19 576 ARG A CA 1
ATOM 4585 C C . ARG A 1 576 ? 4.510 -6.991 -24.718 1.00 93.19 576 ARG A C 1
ATOM 4587 O O . ARG A 1 576 ? 4.815 -5.950 -24.150 1.00 93.19 576 ARG A O 1
ATOM 4594 N N . SER A 1 577 ? 3.858 -7.002 -25.875 1.00 91.81 577 SER A N 1
ATOM 4595 C CA . SER A 1 577 ? 3.410 -5.758 -26.503 1.00 91.81 577 SER A CA 1
ATOM 4596 C C . SER A 1 577 ? 2.333 -5.072 -25.653 1.00 91.81 577 SER A C 1
ATOM 4598 O O . SER A 1 577 ? 1.389 -5.720 -25.197 1.00 91.81 577 SER A O 1
ATOM 4600 N N . ILE A 1 578 ? 2.471 -3.757 -25.465 1.00 86.44 578 ILE A N 1
ATOM 4601 C CA . ILE A 1 578 ? 1.480 -2.895 -24.816 1.00 86.44 578 ILE A CA 1
ATOM 4602 C C . ILE A 1 578 ? 0.970 -1.887 -25.851 1.00 86.44 578 ILE A C 1
ATOM 4604 O O . ILE A 1 578 ? 1.688 -0.949 -26.201 1.00 86.44 578 ILE A O 1
ATOM 4608 N N . PRO A 1 579 ? -0.267 -2.034 -26.340 1.00 81.69 579 PRO A N 1
ATOM 4609 C CA . PRO A 1 579 ? -0.868 -1.038 -27.211 1.00 81.69 579 PRO A CA 1
ATOM 4610 C C . PRO A 1 579 ? -1.030 0.298 -26.477 1.00 81.69 579 PRO A C 1
ATOM 4612 O O . PRO A 1 579 ? -1.500 0.337 -25.343 1.00 81.69 579 PRO A O 1
ATOM 4615 N N . VAL A 1 580 ? -0.682 1.401 -27.144 1.00 74.62 580 VAL A N 1
ATOM 4616 C CA . VAL A 1 580 ? -0.869 2.770 -26.616 1.00 74.62 580 VAL A CA 1
ATOM 4617 C C . VAL A 1 580 ? -2.356 3.127 -26.517 1.00 74.62 580 VAL A C 1
ATOM 4619 O O . VAL A 1 580 ? -2.783 3.823 -25.604 1.00 74.62 580 VAL A O 1
ATOM 4622 N N . LEU A 1 581 ? -3.159 2.621 -27.457 1.00 75.50 581 LEU A N 1
ATOM 4623 C CA . LEU A 1 581 ? -4.603 2.818 -27.514 1.00 75.50 581 LEU A CA 1
ATOM 4624 C C . LEU A 1 581 ? -5.285 1.450 -27.444 1.00 75.50 581 LEU A C 1
ATOM 4626 O O . LEU A 1 581 ? -5.382 0.735 -28.440 1.00 75.50 581 LEU A O 1
ATOM 4630 N N . MET A 1 582 ? -5.727 1.073 -26.244 1.00 70.06 582 MET A N 1
ATOM 4631 C CA . MET A 1 582 ? -6.533 -0.136 -26.015 1.00 70.06 582 MET A CA 1
ATOM 4632 C C . MET A 1 582 ? -7.995 0.169 -25.723 1.00 70.06 582 MET A C 1
ATOM 4634 O O . MET A 1 582 ? -8.845 -0.698 -25.918 1.00 70.06 582 MET A O 1
ATOM 4638 N N . TYR A 1 583 ? -8.285 1.373 -25.243 1.00 68.81 583 TYR A N 1
ATOM 4639 C CA . TYR A 1 583 ? -9.602 1.758 -24.772 1.00 68.81 583 TYR A CA 1
ATOM 4640 C C . TYR A 1 583 ? -10.112 2.932 -25.594 1.00 68.81 583 TYR A C 1
ATOM 4642 O O . TYR A 1 583 ? -9.357 3.841 -25.938 1.00 68.81 583 TYR A O 1
ATOM 4650 N N . ARG A 1 584 ? -11.400 2.897 -25.927 1.00 64.12 584 ARG A N 1
ATOM 4651 C CA . ARG A 1 584 ? -12.101 4.055 -26.451 1.00 64.12 584 ARG A CA 1
ATOM 4652 C C . ARG A 1 584 ? -12.562 4.851 -25.245 1.00 64.12 584 ARG A C 1
ATOM 4654 O O . ARG A 1 584 ? -13.437 4.392 -24.520 1.00 64.12 584 ARG A O 1
ATOM 4661 N N . ASP A 1 585 ? -11.965 6.016 -25.045 1.00 56.62 585 ASP A N 1
ATOM 4662 C CA . ASP A 1 585 ? -12.517 7.014 -24.142 1.00 56.62 585 ASP A CA 1
ATOM 4663 C C . ASP A 1 585 ? -13.631 7.745 -24.897 1.00 56.62 585 ASP A C 1
ATOM 4665 O O . ASP A 1 585 ? -13.395 8.640 -25.712 1.00 56.62 585 ASP A O 1
ATOM 4669 N N . THR A 1 586 ? -14.859 7.257 -24.741 1.00 48.03 586 THR A N 1
ATOM 4670 C CA . THR A 1 586 ? -16.030 8.068 -25.071 1.00 48.03 586 THR A CA 1
ATOM 4671 C C . THR A 1 586 ? -16.465 8.766 -23.798 1.00 48.03 586 THR A C 1
ATOM 4673 O O . THR A 1 586 ? -16.355 8.178 -22.729 1.00 48.03 586 THR A O 1
ATOM 4676 N N . TYR A 1 587 ? -17.026 9.972 -23.923 1.00 41.25 587 TYR A N 1
ATOM 4677 C CA . TYR A 1 587 ? -17.465 10.851 -22.823 1.00 41.25 587 TYR A CA 1
ATOM 4678 C C . TYR A 1 587 ? -18.334 10.165 -21.733 1.00 41.25 587 TYR A C 1
ATOM 4680 O O . TYR A 1 587 ? -18.618 10.775 -20.706 1.00 41.25 587 TYR A O 1
ATOM 4688 N N . TYR A 1 588 ? -18.758 8.909 -21.945 1.00 34.28 588 TYR A N 1
ATOM 4689 C CA . TYR A 1 588 ? -19.622 8.120 -21.072 1.00 34.28 588 TYR A CA 1
ATOM 4690 C C . TYR A 1 588 ? -19.220 6.639 -20.878 1.00 34.28 588 TYR A C 1
ATOM 4692 O O . TYR A 1 588 ? -19.759 6.015 -19.967 1.00 34.28 588 TYR A O 1
ATOM 4700 N N . GLU A 1 589 ? -18.298 6.068 -21.668 1.00 37.03 589 GLU A N 1
ATOM 4701 C CA . GLU A 1 589 ? -17.861 4.666 -21.539 1.00 37.03 589 GLU A CA 1
ATOM 4702 C C . GLU A 1 589 ? -16.379 4.487 -21.892 1.00 37.03 589 GLU A C 1
ATOM 4704 O O . GLU A 1 589 ? -15.962 4.822 -23.004 1.00 37.03 589 GLU A O 1
ATOM 4709 N N . ILE A 1 590 ? -15.613 3.895 -20.964 1.00 50.91 590 ILE A N 1
ATOM 4710 C CA . ILE A 1 590 ? -14.288 3.323 -21.238 1.00 50.91 590 ILE A CA 1
ATOM 4711 C C . ILE A 1 590 ? -14.510 1.870 -21.657 1.00 50.91 590 ILE A C 1
ATOM 4713 O O . ILE A 1 590 ? -14.561 0.957 -20.834 1.00 50.91 590 ILE A O 1
ATOM 4717 N N . GLY A 1 591 ? -14.685 1.663 -22.957 1.00 56.34 591 GLY A N 1
ATOM 4718 C CA . GLY A 1 591 ? -14.772 0.334 -23.555 1.00 56.34 591 GLY A CA 1
ATOM 4719 C C . GLY A 1 591 ? -13.427 -0.073 -24.139 1.00 56.34 591 GLY A C 1
ATOM 4720 O O . GLY A 1 591 ? -12.702 0.769 -24.669 1.00 56.34 591 GLY A O 1
ATOM 4721 N N . GLN A 1 592 ? -13.078 -1.358 -24.092 1.00 63.31 592 GLN A N 1
ATOM 4722 C CA . GLN A 1 592 ? -11.962 -1.843 -24.904 1.00 63.31 592 GLN A CA 1
ATOM 4723 C C . GLN A 1 592 ? -12.298 -1.616 -26.388 1.00 63.31 592 GLN A C 1
ATOM 4725 O O . GLN A 1 592 ? -13.418 -1.887 -26.827 1.00 63.31 592 GLN A O 1
ATOM 4730 N N . LEU A 1 593 ? -11.342 -1.107 -27.163 1.00 73.38 593 LEU A N 1
ATOM 4731 C CA . LEU A 1 593 ? -11.485 -1.005 -28.612 1.00 73.38 593 LEU A CA 1
ATOM 4732 C C . LEU A 1 593 ? -11.750 -2.400 -29.205 1.00 73.38 593 LEU A C 1
ATOM 4734 O O . LEU A 1 593 ? -11.247 -3.399 -28.676 1.00 73.38 593 LEU A O 1
ATOM 4738 N N . PRO A 1 594 ? -12.507 -2.504 -30.313 1.00 79.69 594 PRO A N 1
ATOM 4739 C CA . PRO A 1 594 ? -12.626 -3.760 -31.042 1.00 79.69 594 PRO A CA 1
ATOM 4740 C C . PRO A 1 594 ? -11.239 -4.354 -31.303 1.00 79.69 594 PRO A C 1
ATOM 4742 O O . PRO A 1 594 ? -10.317 -3.621 -31.648 1.00 79.69 594 PRO A O 1
ATOM 4745 N N . LYS A 1 595 ? -11.068 -5.674 -31.149 1.00 79.81 595 LYS A N 1
ATOM 4746 C CA . LYS A 1 595 ? -9.738 -6.316 -31.215 1.00 79.81 595 LYS A CA 1
ATOM 4747 C C . LYS A 1 595 ? -8.956 -5.954 -32.485 1.00 79.81 595 LYS A C 1
ATOM 4749 O O . LYS A 1 595 ? -7.741 -5.827 -32.426 1.00 79.81 595 LYS A O 1
ATOM 4754 N N . GLN A 1 596 ? -9.651 -5.763 -33.606 1.00 84.62 596 GLN A N 1
ATOM 4755 C CA . GLN A 1 596 ? -9.076 -5.349 -34.889 1.00 84.62 596 GLN A CA 1
ATOM 4756 C C . GLN A 1 596 ? -8.596 -3.885 -34.945 1.00 84.62 596 GLN A C 1
ATOM 4758 O O . GLN A 1 596 ? -7.810 -3.548 -35.824 1.00 84.62 596 GLN A O 1
ATOM 4763 N N . GLU A 1 597 ? -9.069 -3.022 -34.041 1.00 86.31 597 GLU A N 1
ATOM 4764 C CA . GLU A 1 597 ? -8.640 -1.622 -33.894 1.00 86.31 597 GLU A CA 1
ATOM 4765 C C . GLU A 1 597 ? -7.443 -1.486 -32.935 1.00 86.31 597 GLU A C 1
ATOM 4767 O O . GLU A 1 597 ? -6.771 -0.457 -32.936 1.00 86.31 597 GLU A O 1
ATOM 4772 N N . ILE A 1 598 ? -7.143 -2.518 -32.136 1.00 85.81 598 ILE A N 1
ATOM 4773 C CA . ILE A 1 598 ? -6.003 -2.512 -31.214 1.00 85.81 598 ILE A CA 1
ATOM 4774 C C . ILE A 1 598 ? -4.727 -2.864 -31.979 1.00 85.81 598 ILE A C 1
ATOM 4776 O O . ILE A 1 598 ? -4.566 -3.975 -32.489 1.00 85.81 598 ILE A O 1
ATOM 4780 N N . TYR A 1 599 ? -3.787 -1.922 -32.017 1.00 90.12 599 TYR A N 1
ATOM 4781 C CA . TYR A 1 599 ? -2.472 -2.151 -32.603 1.00 90.12 599 TYR A CA 1
ATOM 4782 C C . TYR A 1 599 ? -1.561 -2.910 -31.631 1.00 90.12 599 TYR A C 1
ATOM 4784 O O . TYR A 1 599 ? -1.126 -2.375 -30.613 1.00 90.12 599 TYR A O 1
ATOM 4792 N N . TRP A 1 600 ? -1.236 -4.149 -31.985 1.00 90.62 600 TRP A N 1
ATOM 4793 C CA . TRP A 1 600 ? -0.201 -4.941 -31.325 1.00 90.62 600 TRP A CA 1
ATOM 4794 C C . TRP A 1 600 ? 1.089 -4.883 -32.139 1.00 90.62 600 TRP A C 1
ATOM 4796 O O . TRP A 1 600 ? 1.050 -4.945 -33.373 1.00 90.62 600 TRP A O 1
ATOM 4806 N N . SER A 1 601 ? 2.231 -4.804 -31.455 1.00 92.56 601 SER A N 1
ATOM 4807 C CA . SER A 1 601 ? 3.536 -4.745 -32.112 1.00 92.56 601 SER A CA 1
ATOM 4808 C C . SER A 1 601 ? 3.742 -5.941 -33.034 1.00 92.56 601 SER A C 1
ATOM 4810 O O . SER A 1 601 ? 3.647 -7.103 -32.627 1.00 92.56 601 SER A O 1
ATOM 4812 N N . LYS A 1 602 ? 4.119 -5.657 -34.282 1.00 92.50 602 LYS A N 1
ATOM 4813 C CA . LYS A 1 602 ? 4.474 -6.696 -35.258 1.00 92.50 602 LYS A CA 1
ATOM 4814 C C . LYS A 1 602 ? 5.804 -7.378 -34.929 1.00 92.50 602 LYS A C 1
ATOM 4816 O O . LYS A 1 602 ? 6.099 -8.428 -35.499 1.00 92.50 602 LYS A O 1
ATOM 4821 N N . LEU A 1 603 ? 6.604 -6.807 -34.025 1.00 91.62 603 LEU A N 1
ATOM 4822 C CA . LEU A 1 603 ? 7.880 -7.385 -33.607 1.00 91.62 603 LEU A CA 1
ATOM 4823 C C . LEU A 1 603 ? 7.695 -8.689 -32.820 1.00 91.62 603 LEU A C 1
ATOM 4825 O O . LEU A 1 603 ? 8.547 -9.563 -32.934 1.00 91.62 603 LEU A O 1
ATOM 4829 N N . VAL A 1 604 ? 6.563 -8.870 -32.126 1.00 91.81 604 VAL A N 1
ATOM 4830 C CA . VAL A 1 604 ? 6.251 -10.090 -31.350 1.00 91.81 604 VAL A CA 1
ATOM 4831 C C . VAL A 1 604 ? 6.260 -11.363 -32.208 1.00 91.81 604 VAL A C 1
ATOM 4833 O O . VAL A 1 604 ? 6.537 -12.443 -31.704 1.00 91.81 604 VAL A O 1
ATOM 4836 N N . GLY A 1 605 ? 5.983 -11.257 -33.512 1.00 88.38 605 GLY A N 1
ATOM 4837 C CA . GLY A 1 605 ? 6.047 -12.381 -34.455 1.00 88.38 605 GLY A CA 1
ATOM 4838 C C . GLY A 1 605 ? 7.255 -12.350 -35.397 1.00 88.38 605 GLY A C 1
ATOM 4839 O O . GLY A 1 605 ? 7.349 -13.173 -36.310 1.00 88.38 605 GLY A O 1
ATOM 4840 N N . ASN A 1 606 ? 8.164 -11.383 -35.246 1.00 91.44 606 ASN A N 1
ATOM 4841 C CA . ASN A 1 606 ? 9.267 -11.188 -36.179 1.00 91.44 606 ASN A CA 1
ATOM 4842 C C . ASN A 1 606 ? 10.456 -12.089 -35.813 1.00 91.44 606 ASN A C 1
ATOM 4844 O O . ASN A 1 606 ? 11.240 -11.775 -34.923 1.00 91.44 606 ASN A O 1
ATOM 4848 N N . LYS A 1 607 ? 10.643 -13.179 -36.567 1.00 89.62 607 LYS A N 1
ATOM 4849 C CA . LYS A 1 607 ? 11.734 -14.143 -36.336 1.00 89.62 607 LYS A CA 1
ATOM 4850 C C . LYS A 1 607 ? 13.133 -13.525 -36.355 1.00 89.62 607 LYS A C 1
ATOM 4852 O O . LYS A 1 607 ? 13.985 -13.968 -35.602 1.00 89.62 607 LYS A O 1
ATOM 4857 N N . GLN A 1 608 ? 13.386 -12.522 -37.199 1.00 86.69 608 GLN A N 1
ATOM 4858 C CA . GLN A 1 608 ? 14.696 -11.861 -37.240 1.00 86.69 608 GLN A CA 1
ATOM 4859 C C . GLN A 1 608 ? 14.931 -11.000 -36.001 1.00 86.69 608 GLN A C 1
ATOM 4861 O O . GLN A 1 608 ? 16.064 -10.887 -35.550 1.00 86.69 608 GLN A O 1
ATOM 4866 N N . PHE A 1 609 ? 13.879 -10.376 -35.472 1.00 87.25 609 PHE A N 1
ATOM 4867 C CA . PHE A 1 609 ? 13.950 -9.619 -34.229 1.00 87.25 609 PHE A CA 1
ATOM 4868 C C . PHE A 1 609 ? 14.212 -10.545 -33.041 1.00 87.25 609 PHE A C 1
ATOM 4870 O O . PHE A 1 609 ? 15.176 -10.334 -32.317 1.00 87.25 609 PHE A O 1
ATOM 4877 N N . ILE A 1 610 ? 13.408 -11.601 -32.908 1.00 89.94 610 ILE A N 1
ATOM 4878 C CA . ILE A 1 610 ? 13.520 -12.568 -31.812 1.00 89.94 610 ILE A CA 1
ATOM 4879 C C . ILE A 1 610 ? 14.874 -13.279 -31.858 1.00 89.94 610 ILE A C 1
ATOM 4881 O O . ILE A 1 610 ? 15.582 -13.275 -30.865 1.00 89.94 610 ILE A O 1
ATOM 4885 N N . SER A 1 611 ? 15.291 -13.787 -33.023 1.00 85.56 611 SER A N 1
ATOM 4886 C CA . SER A 1 611 ? 16.583 -14.472 -33.172 1.00 85.56 611 SER A CA 1
ATOM 4887 C C . SER A 1 611 ? 17.782 -13.562 -32.904 1.00 85.56 611 SER A C 1
ATOM 4889 O O . SER A 1 611 ? 18.823 -14.051 -32.470 1.00 85.56 611 SER A O 1
ATOM 4891 N N . ARG A 1 612 ? 17.652 -12.248 -33.148 1.00 81.81 612 ARG A N 1
ATOM 4892 C CA . ARG A 1 612 ? 18.658 -11.283 -32.692 1.00 81.81 612 ARG A CA 1
ATOM 4893 C C . ARG A 1 612 ? 18.686 -11.285 -31.171 1.00 81.81 612 ARG A C 1
ATOM 4895 O O . ARG A 1 612 ? 19.685 -11.724 -30.639 1.00 81.81 612 ARG A O 1
ATOM 4902 N N . ILE A 1 613 ? 17.573 -10.986 -30.501 1.00 83.06 613 ILE A N 1
ATOM 4903 C CA . ILE A 1 613 ? 17.497 -11.000 -29.029 1.00 83.06 613 ILE A CA 1
ATOM 4904 C C . ILE A 1 613 ? 18.034 -12.318 -28.438 1.00 83.06 613 ILE A C 1
ATOM 4906 O O . ILE A 1 613 ? 18.850 -12.287 -27.530 1.00 83.06 613 ILE A O 1
ATOM 4910 N N . GLU A 1 614 ? 17.664 -13.478 -28.978 1.00 83.88 614 GLU A N 1
ATOM 4911 C CA . GLU A 1 614 ? 18.189 -14.784 -28.545 1.00 83.88 614 GLU A CA 1
ATOM 4912 C C . GLU A 1 614 ? 19.712 -14.906 -28.726 1.00 83.88 614 GLU A C 1
ATOM 4914 O O . GLU A 1 614 ? 20.418 -15.333 -27.814 1.00 83.88 614 GLU A O 1
ATOM 4919 N N . SER A 1 615 ? 20.247 -14.510 -29.890 1.00 74.25 615 SER A N 1
ATOM 4920 C CA . SER A 1 615 ? 21.699 -14.454 -30.105 1.00 74.25 615 SER A CA 1
ATOM 4921 C C . SER A 1 615 ? 22.382 -13.489 -29.140 1.00 74.25 615 SER A C 1
ATOM 4923 O O . SER A 1 615 ? 23.565 -13.674 -28.848 1.00 74.25 615 SER A O 1
ATOM 4925 N N . ASP A 1 616 ? 21.673 -12.453 -28.713 1.00 66.88 616 ASP A N 1
ATOM 4926 C CA . ASP A 1 616 ? 22.172 -11.420 -27.823 1.00 66.88 616 ASP A CA 1
ATOM 4927 C C . ASP A 1 616 ? 22.315 -12.001 -26.413 1.00 66.88 616 ASP A C 1
ATOM 4929 O O . ASP A 1 616 ? 23.394 -11.911 -25.837 1.00 66.88 616 ASP A O 1
ATOM 4933 N N . PHE A 1 617 ? 21.296 -12.716 -25.921 1.00 70.38 617 PHE A N 1
ATOM 4934 C CA . PHE A 1 617 ? 21.338 -13.444 -24.647 1.00 70.38 617 PHE A CA 1
ATOM 4935 C C . PHE A 1 617 ? 22.409 -14.546 -24.613 1.00 70.38 617 PHE A C 1
ATOM 4937 O O . PHE A 1 617 ? 23.115 -14.678 -23.617 1.00 70.38 617 PHE A O 1
ATOM 4944 N N . ASN A 1 618 ? 22.602 -15.292 -25.705 1.00 64.38 618 ASN A N 1
ATOM 4945 C CA . ASN A 1 618 ? 23.634 -16.337 -25.761 1.00 64.38 618 ASN A CA 1
ATOM 4946 C C . ASN A 1 618 ? 25.062 -15.768 -25.688 1.00 64.38 618 ASN A C 1
ATOM 4948 O O . ASN A 1 618 ? 25.919 -16.349 -25.034 1.00 64.38 618 ASN A O 1
ATOM 4952 N N . LYS A 1 619 ? 25.314 -14.599 -26.294 1.00 62.62 619 LYS A N 1
ATOM 4953 C CA . LYS A 1 619 ? 26.602 -13.883 -26.183 1.00 62.62 619 LYS A CA 1
ATOM 4954 C C . LYS A 1 619 ? 26.794 -13.169 -24.840 1.00 62.62 619 LYS A C 1
ATOM 4956 O O . LYS A 1 619 ? 27.870 -12.645 -24.593 1.00 62.62 619 LYS A O 1
ATOM 4961 N N . TYR A 1 620 ? 25.739 -13.075 -24.031 1.00 54.91 620 TYR A N 1
ATOM 4962 C CA . TYR A 1 620 ? 25.757 -12.528 -22.673 1.00 54.91 620 TYR A CA 1
ATOM 4963 C C . TYR A 1 620 ? 26.197 -13.563 -21.628 1.00 54.91 620 TYR A C 1
ATOM 4965 O O . TYR A 1 620 ? 26.617 -13.178 -20.540 1.00 54.91 620 TYR A O 1
ATOM 4973 N N . GLN A 1 621 ? 26.051 -14.856 -21.945 1.00 50.22 621 GLN A N 1
ATOM 4974 C CA . GLN A 1 621 ? 26.428 -15.982 -21.084 1.00 50.22 621 GLN A CA 1
ATOM 4975 C C . GLN A 1 621 ? 27.849 -16.512 -21.355 1.00 50.22 621 GLN A C 1
ATOM 4977 O O . GLN A 1 621 ? 28.390 -17.225 -20.510 1.00 50.22 621 GLN A O 1
ATOM 4982 N N . GLU A 1 622 ? 28.427 -16.183 -22.517 1.00 44.78 622 GLU A N 1
ATOM 4983 C CA . GLU A 1 622 ? 29.834 -16.417 -22.898 1.00 44.78 622 GLU A CA 1
ATOM 4984 C C . GLU A 1 622 ? 30.733 -15.255 -22.460 1.00 44.78 622 GLU A C 1
ATOM 4986 O O . GLU A 1 622 ? 31.874 -15.538 -22.025 1.00 44.78 622 GLU A O 1
#

Radius of gyration: 25.02 Å; chains: 1; bounding box: 74×48×74 Å

Foldseek 3Di:
DPDDDFAQFQLLLVLFDADDQPLDPPDHQLQLVQVQQAAAEAFDWDWLVPPLQFDQQFKWKWFADPNAIEIEGCLQCCLRQWYFYDDPNFTKIWGDHLLFRWTWMFRQQDPNRRWGKTWRHAALLATWMWTDDPPPDPQIFIAGRRQQAGNDGPRHSDHTHTTDIWTWGSNVSCVVPVGHIYTDFDPPPVDQSGDRALADQRFQLDAFRDPVNVSNFDDDDDDPDQQSFKWKWARTSLATAIETLLQCVQVQQWDFDDRNNFTKIKGAFLAQQIGIIFMFGCADPNDRWDWHRDAQFTATPPFRFTAHRQQARCDTPCHRDGTHGGSIITTGNSNRCRRRVVYHYDHHDDDAAWPPGDDPSDDCVVQVLLVQLLVVVVWIKGWRGKHHPRRDDFQWDTKTFIDTHNFTKIKTFGPWVLSLVLCQVQQVDEDDPPDALPPRRWQWDDATRMIITTDAPDQAPDSSRHHGDDPVVTDGDCCRVPPVNVCSSRVPRDDDDPTQCPHPVSLVVVLVVVVKDKDSKDWYRPSNDGSQFRTWIWIQTNNWIWIKTQGPWQVSCVVVVVVAPQWDDATRIITGTDFNQQFDPDVSDTHGDDPVPTDGDPLRVDPVNVVSSNVSVVVSVD

pLDDT: mean 86.84, std 13.66, range [34.28, 98.69]

Sequence (622 aa):
MKIPDITCGSDAASHLEPYLPQISQNFELPRHIASLIASWDCPEFVGAKEANHMRNDDYVVGLVYKGVARAYPLWITDYYHIINDKIAGEPLLFATCERCQSGSAFLSTLEAKPTKFAGCGMYNASLTMMNRGGLLDRNKTIWLHYEGVALHGPLAGNFLPQIPTFHTTWQDWKLAHPNTDVMAVPKDKNHRDARHGHAREEYFARPGIEPAFVKTITGDLDDRYPENEMVLGINVDQGVKAYPLREVKLSGGVVEDELGEHPIVIFAGPRPEQFTMAAYSRVVEGQILSFHLCGNYFIDRETHTYWNIEGLAVKGPLAQKQLTPLRWQFVRWHAWFYPHRSTELYLHQHKLPVYPEIPSNLDISPFLTVLEGLGQLSREIVIEAAIINLSLPHETEQGLSLQVGQDKLNLYRFKNAAAAEDYVALGGAWSCQPIDAKLGRKFSCCSGLFVLESDPEIQYADPCQIVRLPDGQIQWSDLVTDPDKIKFWSADIPELEESPKENFNGLFEYLRRSGFDVIEVAFLPHSQLRVGTESAVAATIKGDRFAIYKCEHAAAATNVLSDFPHAFQVERWIFRSIPVLMYRDTYYEIGQLPKQEIYWSKLVGNKQFISRIESDFNKYQE

Secondary structure (DSSP, 8-state):
--PPPP--SHHHHHTSPPP-TTSBTTB---HHHHHHS-PEES--EEETTT-TT--TT-EEEEEEETTEEEEEEHHHHTTTSEEEEEETTEEEEEEEETTTTEEEEEE-EETTEE--EEEEEEETTEEEEEE---TT---PPEEETTT-BEEESTTTT-B--EEPEEEEEHHHHHHH-TT-EEEPPPS-TT-TT---SS-----TT-S---HHHHTT--S----SS-TT-EEEEEEETTEEEEEEHHHHHHTTTEEEEEETTEEEEEEE-SSTT---EEEEE-EETTEEP-EEEETTEEEETTT--EE-TTSBEEESTTTT-B--B--EEEEEHHHHHTT-TT-EE----SPPPBTT---TT---GGGHHHHHHHHTT---EEEEEEPPTTTSPTTEEEEEEEEETTEEEEEEEESSHHHHHHHHHTTT-B--SSS-TTTT---EEEETTEEEEE--S--BSSTT--SBPPGGGS---GGGT-HHHHHHHHTTS---S---S-SHHHHHHHHHHTT--EEEEEEPPGGGPPTTEEEEEEEEETTEEEEEEEESSHHHHHHHHHT-TTEEEETTEEEEE--S--EEEETTEEEEPPGGGS---GGGG-HHHHHHHHHHHHHHH-